Protein AF-0000000078517501 (afdb_homodimer)

Secondary structure (DSSP, 8-state):
-EEEEE--TT---SSS-EEEE--TT--GGGGSS-TTS---HHHHHHHTT--EEEEEPTTSTTS---TTSS-EE---HHHHIIIII-HHHH--STTGGG---SSS--STTSHHHHHHHHT---EES-HHHHHHHHHHHHHHHHHHH-S-EEEEEEGGGGGHHHHHHHH-GGGEEEEEEES-S-STTB--SS---B--TTSS-SS----BSPPSSGGGS-EEEE--SSTTS--EEEE-SSSPPPB-GGGTTS-EEEEE-SSSTTTTTHHHHHHHHHHTT--EEEEEGGGGT--S--TTGGGSTTHHHHHHHHHHHHHH-/-EEEEE--TT---SSS-EEEE--TT--GGGGSS-TTS---HHHHHHHTT--EEEEEPTTSTTS---TTSS-EE---HHHHIIIII-HHHH--STTGGG---SSS--STTSHHHHHHHHT---EES-HHHHHHHHHHHHHHHHHHH-S-EEEEEEGGGGGHHHHHHHH-GGGEEEEEEES-S-STTB--SS---B--TTSS-SS----BSPPSSGGGS-EEEE--SSTTS--EEEE-SSSPPPB-GGGTTS-EEEEE-SSSTTTTTHHHHHHHHHHTT--EEEEEGGGGT--S--TTGGGSTTHHHHHHHHHHHHHH-

Structure (mmCIF, N/CA/C/O backbone):
data_AF-0000000078517501-model_v1
#
loop_
_entity.id
_entity.type
_entity.pdbx_description
1 polymer 'AB hydrolase-1 domain-containing protein'
#
loop_
_atom_site.group_PDB
_atom_site.id
_atom_site.type_symbol
_atom_site.label_atom_id
_atom_site.label_alt_id
_atom_site.label_comp_id
_atom_site.label_asym_id
_atom_site.label_entity_id
_atom_site.label_seq_id
_atom_site.pdbx_PDB_ins_code
_atom_site.Cartn_x
_atom_site.Cartn_y
_atom_site.Cartn_z
_atom_site.occupancy
_atom_site.B_iso_or_equiv
_atom_site.auth_seq_id
_atom_site.auth_comp_id
_atom_site.auth_asym_id
_atom_site.auth_atom_id
_atom_site.pdbx_PDB_model_num
ATOM 1 N N . MET A 1 1 ? -10.117 -5.785 -1.315 1 97.62 1 MET A N 1
ATOM 2 C CA . MET A 1 1 ? -8.773 -5.906 -1.875 1 97.62 1 MET A CA 1
ATOM 3 C C . MET A 1 1 ? -8.414 -4.668 -2.689 1 97.62 1 MET A C 1
ATOM 5 O O . MET A 1 1 ? -9.211 -4.191 -3.494 1 97.62 1 MET A O 1
ATOM 9 N N . TYR A 1 2 ? -7.273 -4.074 -2.414 1 97.88 2 TYR A N 1
ATOM 10 C CA . TYR A 1 2 ? -6.793 -2.93 -3.182 1 97.88 2 TYR A CA 1
ATOM 11 C C . TYR A 1 2 ? -6.301 -3.365 -4.555 1 97.88 2 TYR A C 1
ATOM 13 O O . TYR A 1 2 ? -5.59 -4.367 -4.68 1 97.88 2 TYR A O 1
ATOM 21 N N . VAL A 1 3 ? -6.68 -2.648 -5.598 1 97.88 3 VAL A N 1
ATOM 22 C CA . VAL A 1 3 ? -6.266 -2.896 -6.977 1 97.88 3 VAL A CA 1
ATOM 23 C C . VAL A 1 3 ? -5.891 -1.579 -7.648 1 97.88 3 VAL A C 1
ATOM 25 O O . VAL A 1 3 ? -6.648 -0.607 -7.59 1 97.88 3 VAL A O 1
ATOM 28 N N . GLU A 1 4 ? -4.766 -1.551 -8.195 1 96.44 4 GLU A N 1
ATOM 29 C CA . GLU A 1 4 ? -4.363 -0.436 -9.047 1 96.44 4 GLU A CA 1
ATOM 30 C C . GLU A 1 4 ? -4.504 -0.791 -10.523 1 96.44 4 GLU A C 1
ATOM 32 O O . GLU A 1 4 ? -3.973 -1.806 -10.977 1 96.44 4 GLU A O 1
ATOM 37 N N . LYS A 1 5 ? -5.277 -0.008 -11.203 1 97 5 LYS A N 1
ATOM 38 C CA . LYS A 1 5 ? -5.383 -0.172 -12.648 1 97 5 LYS A CA 1
ATOM 39 C C . LYS A 1 5 ? -4.488 0.827 -13.375 1 97 5 LYS A C 1
ATOM 41 O O . LYS A 1 5 ? -4.578 2.033 -13.148 1 97 5 LYS A O 1
ATOM 46 N N . LEU A 1 6 ? -3.617 0.339 -14.188 1 95.94 6 LEU A N 1
ATOM 47 C CA . LEU A 1 6 ? -2.773 1.152 -15.055 1 95.94 6 LEU A CA 1
ATOM 48 C C . LEU A 1 6 ? -3.146 0.951 -16.516 1 95.94 6 LEU A C 1
ATOM 50 O O . LEU A 1 6 ? -3.322 -0.183 -16.969 1 95.94 6 LEU A O 1
ATOM 54 N N . THR A 1 7 ? -3.307 2.006 -17.188 1 96.19 7 THR A N 1
ATOM 55 C CA . THR A 1 7 ? -3.602 1.972 -18.609 1 96.19 7 THR A CA 1
ATOM 56 C C . THR A 1 7 ? -2.514 2.688 -19.406 1 96.19 7 THR A C 1
ATOM 58 O O . THR A 1 7 ? -2.002 3.723 -18.984 1 96.19 7 THR A O 1
ATOM 61 N N . PRO A 1 8 ? -2.172 2.113 -20.562 1 95.19 8 PRO A N 1
ATOM 62 C CA . PRO A 1 8 ? -1.177 2.795 -21.391 1 95.19 8 PRO A CA 1
ATOM 63 C C . PRO A 1 8 ? -1.605 4.207 -21.781 1 95.19 8 PRO A C 1
ATOM 65 O O . PRO A 1 8 ? -2.779 4.438 -22.078 1 95.19 8 PRO A O 1
ATOM 68 N N . VAL A 1 9 ? -0.704 5.102 -21.797 1 87.88 9 VAL A N 1
ATOM 69 C CA . VAL A 1 9 ? -0.979 6.496 -22.125 1 87.88 9 VAL A CA 1
ATOM 70 C C . VAL A 1 9 ? -1.554 6.594 -23.547 1 87.88 9 VAL A C 1
ATOM 72 O O . VAL A 1 9 ? -2.43 7.422 -23.812 1 87.88 9 VAL A O 1
ATOM 75 N N . ALA A 1 10 ? -1.084 5.688 -24.438 1 91.56 10 ALA A N 1
ATOM 76 C CA . ALA A 1 10 ? -1.512 5.73 -25.828 1 91.56 10 ALA A CA 1
ATOM 77 C C . ALA A 1 10 ? -2.756 4.875 -26.047 1 91.56 10 ALA A C 1
ATOM 79 O O . ALA A 1 10 ? -3.221 4.723 -27.188 1 91.56 10 ALA A O 1
ATOM 80 N N . GLY A 1 11 ? -3.24 4.32 -24.969 1 95.12 11 GLY A N 1
ATOM 81 C CA . GLY A 1 11 ? -4.43 3.49 -25.078 1 95.12 11 GLY A CA 1
ATOM 82 C C . GLY A 1 11 ? -4.121 2.004 -25.031 1 95.12 11 GLY A C 1
ATOM 83 O O . GLY A 1 11 ? -2.996 1.588 -25.312 1 95.12 11 GLY A O 1
ATOM 84 N N . VAL A 1 12 ? -5.074 1.206 -24.75 1 98.06 12 VAL A N 1
ATOM 85 C CA . VAL A 1 12 ? -4.957 -0.247 -24.672 1 98.06 12 VAL A CA 1
ATOM 86 C C . VAL A 1 12 ? -5.055 -0.853 -26.062 1 98.06 12 VAL A C 1
ATOM 88 O O . VAL A 1 12 ? -5.992 -0.563 -26.812 1 98.06 12 VAL A O 1
ATOM 91 N N . THR A 1 13 ? -4.109 -1.722 -26.438 1 98.25 13 THR A N 1
ATOM 92 C CA . THR A 1 13 ? -4.133 -2.332 -27.766 1 98.25 13 THR A CA 1
ATOM 93 C C . THR A 1 13 ? -4.238 -3.85 -27.656 1 98.25 13 THR A C 1
ATOM 95 O O . THR A 1 13 ? -4.527 -4.527 -28.656 1 98.25 13 THR A O 1
ATOM 98 N N . LYS A 1 14 ? -4.004 -4.418 -26.484 1 98.31 14 LYS A N 1
ATOM 99 C CA . LYS A 1 14 ? -4.105 -5.863 -26.281 1 98.31 14 LYS A CA 1
ATOM 100 C C . LYS A 1 14 ? -5.504 -6.254 -25.812 1 98.31 14 LYS A C 1
ATOM 102 O O . LYS A 1 14 ? -6.117 -5.539 -25.016 1 98.31 14 LYS A O 1
ATOM 107 N N . PRO A 1 15 ? -5.988 -7.344 -26.281 1 97.69 15 PRO A N 1
ATOM 108 C CA . PRO A 1 15 ? -7.387 -7.695 -26.031 1 97.69 15 PRO A CA 1
ATOM 109 C C . PRO A 1 15 ? -7.637 -8.102 -24.578 1 97.69 15 PRO A C 1
ATOM 111 O O . PRO A 1 15 ? -8.75 -7.949 -24.062 1 97.69 15 PRO A O 1
ATOM 114 N N . TYR A 1 16 ? -6.68 -8.68 -23.891 1 98.69 16 TYR A N 1
ATOM 115 C CA . TYR A 1 16 ? -6.867 -9.18 -22.531 1 98.69 16 TYR A CA 1
ATOM 116 C C . TYR A 1 16 ? -5.949 -8.453 -21.547 1 98.69 16 TYR A C 1
ATOM 118 O O . TYR A 1 16 ? -4.727 -8.453 -21.719 1 98.69 16 TYR A O 1
ATOM 126 N N . PRO A 1 17 ? -6.496 -7.859 -20.5 1 98.81 17 PRO A N 1
ATOM 127 C CA . PRO A 1 17 ? -5.648 -7.238 -19.484 1 98.81 17 PRO A CA 1
ATOM 128 C C . PRO A 1 17 ? -4.918 -8.258 -18.625 1 98.81 17 PRO A C 1
ATOM 130 O O . PRO A 1 17 ? -5.281 -9.438 -18.609 1 98.81 17 PRO A O 1
ATOM 133 N N . ILE A 1 18 ? -3.916 -7.816 -18 1 98.94 18 ILE A N 1
ATOM 134 C CA . ILE A 1 18 ? -3.137 -8.664 -17.094 1 98.94 18 ILE A CA 1
ATOM 135 C C . ILE A 1 18 ? -3.453 -8.312 -15.648 1 98.94 18 ILE A C 1
ATOM 137 O O . ILE A 1 18 ? -3.465 -7.137 -15.281 1 98.94 18 ILE A O 1
ATOM 141 N N . VAL A 1 19 ? -3.795 -9.258 -14.852 1 98.94 19 VAL A N 1
ATOM 142 C CA . VAL A 1 19 ? -3.877 -9.109 -13.406 1 98.94 19 VAL A CA 1
ATOM 143 C C . VAL A 1 19 ? -2.621 -9.695 -12.758 1 98.94 19 VAL A C 1
ATOM 145 O O . VAL A 1 19 ? -2.359 -10.891 -12.859 1 98.94 19 VAL A O 1
ATOM 148 N N . PHE A 1 20 ? -1.857 -8.852 -12.102 1 98.94 20 PHE A N 1
ATOM 149 C CA . PHE A 1 20 ? -0.622 -9.25 -11.445 1 98.94 20 PHE A CA 1
ATOM 150 C C . PHE A 1 20 ? -0.892 -9.68 -10.008 1 98.94 20 PHE A C 1
ATOM 152 O O . PHE A 1 20 ? -1.456 -8.906 -9.219 1 98.94 20 PHE A O 1
ATOM 159 N N . ILE A 1 21 ? -0.458 -10.867 -9.656 1 98.94 21 ILE A N 1
ATOM 160 C CA . ILE A 1 21 ? -0.656 -11.414 -8.312 1 98.94 21 ILE A CA 1
ATOM 161 C C . ILE A 1 21 ? 0.696 -11.75 -7.688 1 98.94 21 ILE A C 1
ATOM 163 O O . ILE A 1 21 ? 1.396 -12.648 -8.148 1 98.94 21 ILE A O 1
ATOM 167 N N . HIS A 1 22 ? 1.053 -11.031 -6.652 1 98.81 22 HIS A N 1
ATOM 168 C CA . HIS A 1 22 ? 2.367 -11.117 -6.027 1 98.81 22 HIS A CA 1
ATOM 169 C C . HIS A 1 22 ? 2.443 -12.289 -5.059 1 98.81 22 HIS A C 1
ATOM 171 O O . HIS A 1 22 ? 1.419 -12.891 -4.723 1 98.81 22 HIS A O 1
ATOM 177 N N . GLY A 1 23 ? 3.643 -12.609 -4.609 1 98.56 23 GLY A N 1
ATOM 178 C CA . GLY A 1 23 ? 3.902 -13.695 -3.682 1 98.56 23 GLY A CA 1
ATOM 179 C C . GLY A 1 23 ? 3.838 -13.273 -2.227 1 98.56 23 GLY A C 1
ATOM 180 O O . GLY A 1 23 ? 3.359 -12.18 -1.916 1 98.56 23 GLY A O 1
ATOM 181 N N . GLN A 1 24 ? 4.324 -14.164 -1.371 1 98.31 24 GLN A N 1
ATOM 182 C CA . GLN A 1 24 ? 4.23 -13.977 0.073 1 98.31 24 GLN A CA 1
ATOM 183 C C . GLN A 1 24 ? 5.168 -12.867 0.545 1 98.31 24 GLN A C 1
ATOM 185 O O . GLN A 1 24 ? 6.301 -12.766 0.072 1 98.31 24 GLN A O 1
ATOM 190 N N . ALA A 1 25 ? 4.711 -12.055 1.463 1 98.25 25 ALA A N 1
ATOM 191 C CA . ALA A 1 25 ? 5.434 -10.961 2.098 1 98.25 25 ALA A CA 1
ATOM 192 C C . ALA A 1 25 ? 5.68 -9.82 1.111 1 98.25 25 ALA A C 1
ATOM 194 O O . ALA A 1 25 ? 6.562 -8.984 1.327 1 98.25 25 ALA A O 1
ATOM 195 N N . GLN A 1 26 ? 5.035 -9.875 0.004 1 98.19 26 GLN A N 1
ATOM 196 C CA . GLN A 1 26 ? 5.18 -8.875 -1.046 1 98.19 26 GLN A CA 1
ATOM 197 C C . GLN A 1 26 ? 3.885 -8.094 -1.244 1 98.19 26 GLN A C 1
ATOM 199 O O . GLN A 1 26 ? 2.879 -8.375 -0.591 1 98.19 26 GLN A O 1
ATOM 204 N N . THR A 1 27 ? 3.912 -7.07 -2.078 1 98.38 27 THR A N 1
ATOM 205 C CA . THR A 1 27 ? 2.766 -6.301 -2.551 1 98.38 27 THR A CA 1
ATOM 206 C C . THR A 1 27 ? 2.824 -6.121 -4.062 1 98.38 27 THR A C 1
ATOM 208 O O . THR A 1 27 ? 3.74 -6.621 -4.719 1 98.38 27 THR A O 1
ATOM 211 N N . GLY A 1 28 ? 1.848 -5.41 -4.527 1 98.06 28 GLY A N 1
ATOM 212 C CA . GLY A 1 28 ? 1.843 -5.102 -5.945 1 98.06 28 GLY A CA 1
ATOM 213 C C . GLY A 1 28 ? 3.064 -4.32 -6.391 1 98.06 28 GLY A C 1
ATOM 214 O O . GLY A 1 28 ? 3.4 -4.305 -7.578 1 98.06 28 GLY A O 1
ATOM 215 N N . THR A 1 29 ? 3.811 -3.719 -5.453 1 96.38 29 THR A N 1
ATOM 216 C CA . THR A 1 29 ? 4.945 -2.871 -5.789 1 96.38 29 THR A CA 1
ATOM 217 C C . THR A 1 29 ? 6.062 -3.691 -6.426 1 96.38 29 THR A C 1
ATOM 219 O O . THR A 1 29 ? 6.934 -3.143 -7.105 1 96.38 29 THR A O 1
ATOM 222 N N . ASN A 1 30 ? 6.008 -4.996 -6.238 1 95.31 30 ASN A N 1
ATOM 223 C CA . ASN A 1 30 ? 7.078 -5.852 -6.742 1 95.31 30 ASN A CA 1
ATOM 224 C C . ASN A 1 30 ? 7.066 -5.922 -8.266 1 95.31 30 ASN A C 1
ATOM 226 O O . ASN A 1 30 ? 8.07 -6.293 -8.883 1 95.31 30 ASN A O 1
ATOM 230 N N . TRP A 1 31 ? 5.93 -5.516 -8.867 1 98.06 31 TRP A N 1
ATOM 231 C CA . TRP A 1 31 ? 5.82 -5.555 -10.32 1 98.06 31 TRP A CA 1
ATOM 232 C C . TRP A 1 31 ? 6.207 -4.215 -10.93 1 98.06 31 TRP A C 1
ATOM 234 O O . TRP A 1 31 ? 6.297 -4.09 -12.156 1 98.06 31 TRP A O 1
ATOM 244 N N . LEU A 1 32 ? 6.379 -3.201 -10.125 1 96.06 32 LEU A N 1
ATOM 245 C CA . LEU A 1 32 ? 6.676 -1.85 -10.586 1 96.06 32 LEU A CA 1
ATOM 246 C C . LEU A 1 32 ? 8.164 -1.684 -10.867 1 96.06 32 LEU A C 1
ATOM 248 O O . LEU A 1 32 ? 8.75 -2.469 -11.609 1 96.06 32 LEU A O 1
ATOM 252 N N . ASN A 1 33 ? 8.953 -0.896 -10.125 1 95.25 33 ASN A N 1
ATOM 253 C CA . ASN A 1 33 ? 10.383 -0.736 -10.375 1 95.25 33 ASN A CA 1
ATOM 254 C C . ASN A 1 33 ? 11.195 -1.837 -9.703 1 95.25 33 ASN A C 1
ATOM 256 O O . ASN A 1 33 ? 10.836 -2.309 -8.625 1 95.25 33 ASN A O 1
ATOM 260 N N . LYS A 1 34 ? 12.258 -2.232 -10.336 1 97.5 34 LYS A N 1
ATOM 261 C CA . LYS A 1 34 ? 13.203 -3.166 -9.734 1 97.5 34 LYS A CA 1
ATOM 262 C C . LYS A 1 34 ? 14.016 -2.496 -8.625 1 97.5 34 LYS A C 1
ATOM 264 O O . LYS A 1 34 ? 14.125 -1.269 -8.586 1 97.5 34 LYS A O 1
ATOM 269 N N . PRO A 1 35 ? 14.523 -3.305 -7.754 1 96.56 35 PRO A N 1
ATOM 270 C CA . PRO A 1 35 ? 15.312 -2.727 -6.66 1 96.56 35 PRO A CA 1
ATOM 271 C C . PRO A 1 35 ? 16.516 -1.934 -7.156 1 96.56 35 PRO A C 1
ATOM 273 O O . PRO A 1 35 ? 16.984 -1.013 -6.473 1 96.56 35 PRO A O 1
ATOM 276 N N . ASP A 1 36 ? 17.016 -2.213 -8.344 1 95.62 36 ASP A N 1
ATOM 277 C CA . ASP A 1 36 ? 18.188 -1.518 -8.883 1 95.62 36 ASP A CA 1
ATOM 278 C C . ASP A 1 36 ? 17.781 -0.229 -9.594 1 95.62 36 ASP A C 1
ATOM 280 O O . ASP A 1 36 ? 18.609 0.439 -10.203 1 95.62 36 ASP A O 1
ATOM 284 N N . GLY A 1 37 ? 16.516 0.102 -9.586 1 94.06 37 GLY A N 1
ATOM 285 C CA . GLY A 1 37 ? 16 1.308 -10.219 1 94.06 37 GLY A CA 1
ATOM 286 C C . GLY A 1 37 ? 15.516 1.076 -11.641 1 94.06 37 GLY A C 1
ATOM 287 O O . GLY A 1 37 ? 14.945 1.976 -12.258 1 94.06 37 GLY A O 1
ATOM 288 N N . GLY A 1 38 ? 15.664 -0.105 -12.117 1 95.38 38 GLY A N 1
ATOM 289 C CA . GLY A 1 38 ? 15.266 -0.433 -13.477 1 95.38 38 GLY A CA 1
ATOM 290 C C . GLY A 1 38 ? 13.766 -0.634 -13.625 1 95.38 38 GLY A C 1
ATOM 291 O O . GLY A 1 38 ? 13.039 -0.673 -12.633 1 95.38 38 GLY A O 1
ATOM 292 N N . GLU A 1 39 ? 13.352 -0.795 -14.812 1 95.75 39 GLU A N 1
ATOM 293 C CA . GLU A 1 39 ? 11.961 -0.983 -15.211 1 95.75 39 GLU A CA 1
ATOM 294 C C . GLU A 1 39 ? 11.414 -2.316 -14.703 1 95.75 39 GLU A C 1
ATOM 296 O O . GLU A 1 39 ? 12.102 -3.336 -14.766 1 95.75 39 GLU A O 1
ATOM 301 N N . GLY A 1 40 ? 10.188 -2.275 -14.172 1 97.88 40 GLY A N 1
ATOM 302 C CA . GLY A 1 40 ? 9.523 -3.5 -13.758 1 97.88 40 GLY A CA 1
ATOM 303 C C . GLY A 1 40 ? 8.578 -4.059 -14.805 1 97.88 40 GLY A C 1
ATOM 304 O O . GLY A 1 40 ? 8.438 -3.484 -15.883 1 97.88 40 GLY A O 1
ATOM 305 N N . TRP A 1 41 ? 7.977 -5.176 -14.531 1 98.81 41 TRP A N 1
ATOM 306 C CA . TRP A 1 41 ? 7.145 -5.891 -15.492 1 98.81 41 TRP A CA 1
ATOM 307 C C . TRP A 1 41 ? 5.855 -5.121 -15.773 1 98.81 41 TRP A C 1
ATOM 309 O O . TRP A 1 41 ? 5.32 -5.184 -16.875 1 98.81 41 TRP A O 1
ATOM 319 N N . ALA A 1 42 ? 5.309 -4.352 -14.773 1 98.31 42 ALA A N 1
ATOM 320 C CA . ALA A 1 42 ? 4.125 -3.539 -15.031 1 98.31 42 ALA A CA 1
ATOM 321 C C . ALA A 1 42 ? 4.387 -2.533 -16.156 1 98.31 42 ALA A C 1
ATOM 323 O O . ALA A 1 42 ? 3.6 -2.428 -17.094 1 98.31 42 ALA A O 1
ATOM 324 N N . SER A 1 43 ? 5.504 -1.795 -16.031 1 97.06 43 SER A N 1
ATOM 325 C CA . SER A 1 43 ? 5.867 -0.818 -17.047 1 97.06 43 SER A CA 1
ATOM 326 C C . SER A 1 43 ? 6.105 -1.489 -18.406 1 97.06 43 SER A C 1
ATOM 328 O O . SER A 1 43 ? 5.707 -0.961 -19.438 1 97.06 43 SER A O 1
ATOM 330 N N . TYR A 1 44 ? 6.812 -2.637 -18.375 1 98.5 44 TYR A N 1
ATOM 331 C CA . TYR A 1 44 ? 7.086 -3.367 -19.609 1 98.5 44 TYR A CA 1
ATOM 332 C C . TYR A 1 44 ? 5.793 -3.717 -20.344 1 98.5 44 TYR A C 1
ATOM 334 O O . TYR A 1 44 ? 5.609 -3.361 -21.5 1 98.5 44 TYR A O 1
ATOM 342 N N . PHE A 1 45 ? 4.867 -4.332 -19.672 1 98.81 45 PHE A N 1
ATOM 343 C CA . PHE A 1 45 ? 3.646 -4.797 -20.312 1 98.81 45 PHE A CA 1
ATOM 344 C C . PHE A 1 45 ? 2.746 -3.625 -20.688 1 98.81 45 PHE A C 1
ATOM 346 O O . PHE A 1 45 ? 2.045 -3.668 -21.703 1 98.81 45 PHE A O 1
ATOM 353 N N . LEU A 1 46 ? 2.756 -2.576 -19.844 1 97.88 46 LEU A N 1
ATOM 354 C CA . LEU A 1 46 ? 2.051 -1.353 -20.203 1 97.88 46 LEU A CA 1
ATOM 355 C C . LEU A 1 46 ? 2.557 -0.812 -21.547 1 97.88 46 LEU A C 1
ATOM 357 O O . LEU A 1 46 ? 1.761 -0.42 -22.391 1 97.88 46 LEU A O 1
ATOM 361 N N . SER A 1 47 ? 3.844 -0.82 -21.688 1 97.56 47 SER A N 1
ATOM 362 C CA . SER A 1 47 ? 4.445 -0.291 -22.906 1 97.56 47 SER A CA 1
ATOM 363 C C . SER A 1 47 ? 4.109 -1.158 -24.109 1 97.56 47 SER A C 1
ATOM 365 O O . SER A 1 47 ? 4.176 -0.698 -25.25 1 97.56 47 SER A O 1
ATOM 367 N N . GLN A 1 48 ? 3.762 -2.42 -23.828 1 98.25 48 GLN A N 1
ATOM 368 C CA . GLN A 1 48 ? 3.391 -3.336 -24.906 1 98.25 48 GLN A CA 1
ATOM 369 C C . GLN A 1 48 ? 1.904 -3.232 -25.234 1 98.25 48 GLN A C 1
ATOM 371 O O . GLN A 1 48 ? 1.408 -3.922 -26.125 1 98.25 48 GLN A O 1
ATOM 376 N N . GLY A 1 49 ? 1.121 -2.434 -24.484 1 98.5 49 GLY A N 1
ATOM 377 C CA . GLY A 1 49 ? -0.262 -2.158 -24.844 1 98.5 49 GLY A CA 1
ATOM 378 C C . GLY A 1 49 ? -1.262 -2.865 -23.953 1 98.5 49 GLY A C 1
ATOM 379 O O . GLY A 1 49 ? -2.465 -2.852 -24.219 1 98.5 49 GLY A O 1
ATOM 380 N N . TYR A 1 50 ? -0.815 -3.475 -22.875 1 98.81 50 TYR A N 1
ATOM 381 C CA . TYR A 1 50 ? -1.716 -4.16 -21.953 1 98.81 50 TYR A CA 1
ATOM 382 C C . TYR A 1 50 ? -2.264 -3.199 -20.906 1 98.81 50 TYR A C 1
ATOM 384 O O . TYR A 1 50 ? -1.535 -2.342 -20.391 1 98.81 50 TYR A O 1
ATOM 392 N N . ALA A 1 51 ? -3.529 -3.287 -20.547 1 98.75 51 ALA A N 1
ATOM 393 C CA . ALA A 1 51 ? -3.973 -2.789 -19.25 1 98.75 51 ALA A CA 1
ATOM 394 C C . ALA A 1 51 ? -3.492 -3.699 -18.125 1 98.75 51 ALA A C 1
ATOM 396 O O . ALA A 1 51 ? -3.48 -4.922 -18.266 1 98.75 51 ALA A O 1
ATOM 397 N N . CYS A 1 52 ? -3.049 -3.152 -17.094 1 98.81 52 CYS A N 1
ATOM 398 C CA . CYS A 1 52 ? -2.52 -3.922 -15.984 1 98.81 52 CYS A CA 1
ATOM 399 C C . CYS A 1 52 ? -3.322 -3.662 -14.711 1 98.81 52 CYS A C 1
ATOM 401 O O . CYS A 1 52 ? -3.59 -2.51 -14.367 1 98.81 52 CYS A O 1
ATOM 403 N N . TYR A 1 53 ? -3.797 -4.68 -14.094 1 98.88 53 TYR A N 1
ATOM 404 C CA . TYR A 1 53 ? -4.363 -4.641 -12.75 1 98.88 53 TYR A CA 1
ATOM 405 C C . TYR A 1 53 ? -3.385 -5.207 -11.727 1 98.88 53 TYR A C 1
ATOM 407 O O . TYR A 1 53 ? -3.029 -6.387 -11.789 1 98.88 53 TYR A O 1
ATOM 415 N N . ILE A 1 54 ? -2.9 -4.391 -10.844 1 98.62 54 ILE A N 1
ATOM 416 C CA . ILE A 1 54 ? -1.912 -4.766 -9.836 1 98.62 54 ILE A CA 1
ATOM 417 C C . ILE A 1 54 ? -2.578 -4.844 -8.461 1 98.62 54 ILE A C 1
ATOM 419 O O . ILE A 1 54 ? -3.066 -3.838 -7.941 1 98.62 54 ILE A O 1
ATOM 423 N N . ILE A 1 55 ? -2.57 -5.973 -7.828 1 98.75 55 ILE A N 1
ATOM 424 C CA . ILE A 1 55 ? -3.34 -6.113 -6.598 1 98.75 55 ILE A CA 1
ATOM 425 C C . ILE A 1 55 ? -2.396 -6.137 -5.398 1 98.75 55 ILE A C 1
ATOM 427 O O . ILE A 1 55 ? -1.227 -6.5 -5.527 1 98.75 55 ILE A O 1
ATOM 431 N N . ASP A 1 56 ? -2.76 -5.707 -4.289 1 98.81 56 ASP A N 1
ATOM 432 C CA . ASP A 1 56 ? -2.336 -6.195 -2.979 1 98.81 56 ASP A CA 1
ATOM 433 C C . ASP A 1 56 ? -3.287 -7.27 -2.455 1 98.81 56 ASP A C 1
ATOM 435 O O . ASP A 1 56 ? -4.477 -7.012 -2.262 1 98.81 56 ASP A O 1
ATOM 439 N N . GLN A 1 57 ? -2.754 -8.445 -2.262 1 98.75 57 GLN A N 1
ATOM 440 C CA . GLN A 1 57 ? -3.625 -9.5 -1.756 1 98.75 57 GLN A CA 1
ATOM 441 C C . GLN A 1 57 ? -4.344 -9.062 -0.486 1 98.75 57 GLN A C 1
ATOM 443 O O . GLN A 1 57 ? -3.947 -8.086 0.152 1 98.75 57 GLN A O 1
ATOM 448 N N . THR A 1 58 ? -5.465 -9.742 -0.186 1 98.31 58 THR A N 1
ATOM 449 C CA . THR A 1 58 ? -6.172 -9.445 1.056 1 98.31 58 THR A CA 1
ATOM 450 C C . THR A 1 58 ? -5.223 -9.508 2.246 1 98.31 58 THR A C 1
ATOM 452 O O . THR A 1 58 ? -4.328 -10.352 2.295 1 98.31 58 THR A O 1
ATOM 455 N N . PHE A 1 59 ? -5.371 -8.484 3.148 1 97.5 59 PHE A N 1
ATOM 456 C CA . PHE A 1 59 ? -4.625 -8.367 4.395 1 97.5 59 PHE A CA 1
ATOM 457 C C . PHE A 1 59 ? -3.16 -8.047 4.121 1 97.5 59 PHE A C 1
ATOM 459 O O . PHE A 1 59 ? -2.281 -8.414 4.902 1 97.5 59 PHE A O 1
ATOM 466 N N . ARG A 1 60 ? -2.893 -7.445 2.998 1 97.69 60 ARG A N 1
ATOM 467 C CA . ARG A 1 60 ? -1.53 -7.164 2.557 1 97.69 60 ARG A CA 1
ATOM 468 C C . ARG A 1 60 ? -1.402 -5.73 2.053 1 97.69 60 ARG A C 1
ATOM 470 O O . ARG A 1 60 ? -2.182 -5.297 1.203 1 97.69 60 ARG A O 1
ATOM 477 N N . GLY A 1 61 ? -0.377 -5.008 2.574 1 97.62 61 GLY A N 1
ATOM 478 C CA . GLY A 1 61 ? -0.161 -3.66 2.074 1 97.62 61 GLY A CA 1
ATOM 479 C C . GLY A 1 61 ? -1.38 -2.768 2.219 1 97.62 61 GLY A C 1
ATOM 480 O O . GLY A 1 61 ? -1.903 -2.598 3.322 1 97.62 61 GLY A O 1
ATOM 481 N N . ARG A 1 62 ? -1.948 -2.324 1.081 1 98.12 62 ARG A N 1
ATOM 482 C CA . ARG A 1 62 ? -3.047 -1.363 1.057 1 98.12 62 ARG A CA 1
ATOM 483 C C . ARG A 1 62 ? -4.395 -2.07 1.135 1 98.12 62 ARG A C 1
ATOM 485 O O . ARG A 1 62 ? -5.445 -1.431 1.04 1 98.12 62 ARG A O 1
ATOM 492 N N . SER A 1 63 ? -4.387 -3.396 1.271 1 98.06 63 SER A N 1
ATOM 493 C CA . SER A 1 63 ? -5.586 -4.145 1.633 1 98.06 63 SER A CA 1
ATOM 494 C C . SER A 1 63 ? -5.699 -4.309 3.145 1 98.06 63 SER A C 1
ATOM 496 O O . SER A 1 63 ? -4.844 -4.938 3.773 1 98.06 63 SER A O 1
ATOM 498 N N . ALA A 1 64 ? -6.781 -3.891 3.686 1 96.38 64 ALA A N 1
ATOM 499 C CA . ALA A 1 64 ? -6.938 -3.746 5.129 1 96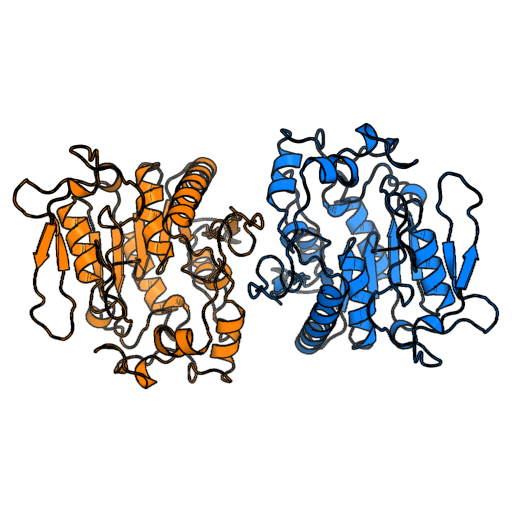.38 64 ALA A CA 1
ATOM 500 C C . ALA A 1 64 ? -6.871 -5.102 5.828 1 96.38 64 ALA A C 1
ATOM 502 O O . ALA A 1 64 ? -7.316 -6.113 5.281 1 96.38 64 ALA A O 1
ATOM 503 N N . TRP A 1 65 ? -6.289 -5.035 6.918 1 96.38 65 TRP A N 1
ATOM 504 C CA . TRP A 1 65 ? -6.305 -6.117 7.895 1 96.38 65 TRP A CA 1
ATOM 505 C C . TRP A 1 65 ? -6.957 -5.668 9.195 1 96.38 65 TRP A C 1
ATOM 507 O O . TRP A 1 65 ? -6.633 -4.602 9.727 1 96.38 65 TRP A O 1
ATOM 517 N N . PHE A 1 66 ? -7.977 -6.379 9.656 1 94.75 66 PHE A N 1
ATOM 518 C CA . PHE A 1 66 ? -8.562 -6.098 10.961 1 94.75 66 PHE A CA 1
ATOM 519 C C . PHE A 1 66 ? -7.758 -6.754 12.078 1 94.75 66 PHE A C 1
ATOM 521 O O . PHE A 1 66 ? -7.715 -7.984 12.18 1 94.75 66 PHE A O 1
ATOM 528 N N . PRO A 1 67 ? -7.133 -5.938 12.859 1 91.12 67 PRO A N 1
ATOM 529 C CA . PRO A 1 67 ? -6.312 -6.523 13.922 1 91.12 67 PRO A CA 1
ATOM 530 C C . PRO A 1 67 ? -7.074 -7.555 14.758 1 91.12 67 PRO A C 1
ATOM 532 O O . PRO A 1 67 ? -8.203 -7.297 15.18 1 91.12 67 PRO A O 1
ATOM 535 N N . GLY A 1 68 ? -6.426 -8.727 14.953 1 88.06 68 GLY A N 1
ATOM 536 C CA . GLY A 1 68 ? -7.062 -9.805 15.695 1 88.06 68 GLY A CA 1
ATOM 537 C C . GLY A 1 68 ? -7.605 -10.906 14.797 1 88.06 68 GLY A C 1
ATOM 538 O O . GLY A 1 68 ? -7.918 -12 15.273 1 88.06 68 GLY A O 1
ATOM 539 N N . ASN A 1 69 ? -7.727 -10.445 13.477 1 89.56 69 ASN A N 1
ATOM 540 C CA . ASN A 1 69 ? -8.203 -11.445 12.523 1 89.56 69 ASN A CA 1
ATOM 541 C C . ASN A 1 69 ? -7.051 -12.227 11.898 1 89.56 69 ASN A C 1
ATOM 543 O O . ASN A 1 69 ? -6.746 -12.055 10.719 1 89.56 69 ASN A O 1
ATOM 547 N N . GLY A 1 70 ? -6.473 -13.109 12.727 1 92.56 70 GLY A N 1
ATOM 548 C CA . GLY A 1 70 ? -5.387 -13.945 12.242 1 92.56 70 GLY A CA 1
ATOM 549 C C . GLY A 1 70 ? -4.016 -13.438 12.633 1 92.56 70 GLY A C 1
ATOM 550 O O . GLY A 1 70 ? -3.838 -12.242 12.875 1 92.56 70 GLY A O 1
ATOM 551 N N . THR A 1 71 ? -3.08 -14.281 12.625 1 95 71 THR A N 1
ATOM 552 C CA . THR A 1 71 ? -1.711 -13.961 13.016 1 95 71 THR A CA 1
ATOM 553 C C . THR A 1 71 ? -0.903 -13.477 11.82 1 95 71 THR A C 1
ATOM 555 O O . THR A 1 71 ? -0.963 -14.078 10.742 1 95 71 THR A O 1
ATOM 558 N N . MET A 1 72 ? -0.171 -12.344 12.008 1 96.5 72 MET A N 1
ATOM 559 C CA . MET A 1 72 ? 0.715 -11.812 10.977 1 96.5 72 MET A CA 1
ATOM 560 C C . MET A 1 72 ? 2.16 -12.227 11.234 1 96.5 72 MET A C 1
ATOM 562 O O . MET A 1 72 ? 2.596 -12.289 12.383 1 96.5 72 MET A O 1
ATOM 566 N N . SER A 1 73 ? 2.855 -12.469 10.133 1 97 73 SER A N 1
ATOM 567 C CA . SER A 1 73 ? 4.262 -12.852 10.195 1 97 73 SER A CA 1
ATOM 568 C C . SER A 1 73 ? 5.094 -12.047 9.203 1 97 73 SER A C 1
ATOM 570 O O . SER A 1 73 ? 4.547 -11.328 8.359 1 97 73 SER A O 1
ATOM 572 N N . THR A 1 74 ? 6.453 -12.102 9.336 1 97.38 74 THR A N 1
ATOM 573 C CA . THR A 1 74 ? 7.406 -11.484 8.414 1 97.38 74 THR A CA 1
ATOM 574 C C . THR A 1 74 ? 8.531 -12.453 8.07 1 97.38 74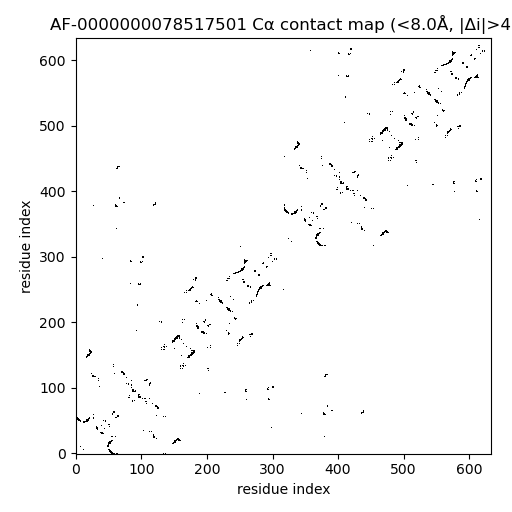 THR A C 1
ATOM 576 O O . THR A 1 74 ? 8.68 -13.492 8.719 1 97.38 74 THR A O 1
ATOM 579 N N . TYR A 1 75 ? 9.195 -12.195 7.043 1 97.81 75 TYR A N 1
ATOM 580 C CA . TYR A 1 75 ? 10.422 -12.906 6.727 1 97.81 75 TYR A CA 1
ATOM 581 C C . TYR A 1 75 ? 11.648 -12.141 7.219 1 97.81 75 TYR A C 1
ATOM 583 O O . TYR A 1 75 ? 11.688 -10.906 7.125 1 97.81 75 TYR A O 1
ATOM 591 N N . SER A 1 76 ? 12.617 -12.875 7.73 1 97.69 76 SER A N 1
ATOM 592 C CA . SER A 1 76 ? 13.883 -12.25 8.102 1 97.69 76 SER A CA 1
ATOM 593 C C . SER A 1 76 ? 14.742 -11.977 6.875 1 97.69 76 SER A C 1
ATOM 595 O O . SER A 1 76 ? 14.562 -12.609 5.828 1 97.69 76 SER A O 1
ATOM 597 N N . ALA A 1 77 ? 15.633 -11.031 6.988 1 97.62 77 ALA A N 1
ATOM 598 C CA . ALA A 1 77 ? 16.609 -10.766 5.93 1 97.62 77 ALA A CA 1
ATOM 599 C C . ALA A 1 77 ? 17.422 -12.016 5.605 1 97.62 77 ALA A C 1
ATOM 601 O O . ALA A 1 77 ? 17.703 -12.281 4.438 1 97.62 77 ALA A O 1
ATOM 602 N N . GLU A 1 78 ? 17.781 -12.805 6.613 1 97.88 78 GLU A N 1
ATOM 603 C CA . GLU A 1 78 ? 18.562 -14.016 6.441 1 97.88 78 GLU A CA 1
ATOM 604 C C . GLU A 1 78 ? 17.844 -15.031 5.57 1 97.88 78 GLU A C 1
ATOM 606 O O . GLU A 1 78 ? 18.438 -15.633 4.676 1 97.88 78 GLU A O 1
ATOM 611 N N . LEU A 1 79 ? 16.609 -15.172 5.832 1 97.88 79 LEU A N 1
ATOM 612 C CA . LEU A 1 79 ? 15.82 -16.125 5.055 1 97.88 79 LEU A CA 1
ATOM 613 C C . LEU A 1 79 ? 15.758 -15.703 3.588 1 97.88 79 LEU A C 1
ATOM 615 O O . LEU A 1 79 ? 15.922 -16.531 2.693 1 97.88 79 LEU A O 1
ATOM 619 N N . LEU A 1 80 ? 15.516 -14.438 3.34 1 98.06 80 LEU A N 1
ATOM 620 C CA . LEU A 1 80 ? 15.383 -13.945 1.973 1 98.06 80 LEU A CA 1
ATOM 621 C C . LEU A 1 80 ? 16.703 -14.047 1.228 1 98.06 80 LEU A C 1
ATOM 623 O O . LEU A 1 80 ? 16.734 -14.375 0.039 1 98.06 80 LEU A O 1
ATOM 627 N N . GLN A 1 81 ? 17.828 -13.844 1.911 1 97.69 81 GLN A N 1
ATOM 628 C CA . GLN A 1 81 ? 19.156 -14.039 1.321 1 97.69 81 GLN A CA 1
ATOM 629 C C . GLN A 1 81 ? 19.344 -15.492 0.885 1 97.69 81 GLN A C 1
ATOM 631 O O . GLN A 1 81 ? 19.781 -15.75 -0.242 1 97.69 81 GLN A O 1
ATOM 636 N N . GLN A 1 82 ? 18.969 -16.312 1.74 1 97.81 82 GLN A N 1
ATOM 637 C CA . GLN A 1 82 ? 19.203 -17.734 1.554 1 97.81 82 GLN A CA 1
ATOM 638 C C . GLN A 1 82 ? 18.375 -18.297 0.405 1 97.81 82 GLN A C 1
ATOM 640 O O . GLN A 1 82 ? 18.828 -19.156 -0.341 1 97.81 82 GLN A O 1
ATOM 645 N N . ARG A 1 83 ? 17.188 -17.719 0.207 1 97.88 83 ARG A N 1
ATOM 646 C CA . ARG A 1 83 ? 16.25 -18.406 -0.667 1 97.88 83 ARG A CA 1
ATOM 647 C C . ARG A 1 83 ? 16.031 -17.625 -1.958 1 97.88 83 ARG A C 1
ATOM 649 O O . ARG A 1 83 ? 15.688 -18.203 -2.99 1 97.88 83 ARG A O 1
ATOM 656 N N . PHE A 1 84 ? 16.234 -16.25 -1.876 1 98.31 84 PHE A N 1
ATOM 657 C CA . PHE A 1 84 ? 15.781 -15.453 -3 1 98.31 84 PHE A CA 1
ATOM 658 C C . PHE A 1 84 ? 16.938 -14.727 -3.666 1 98.31 84 PHE A C 1
ATOM 660 O O . PHE A 1 84 ? 17.062 -14.742 -4.891 1 98.31 84 PHE A O 1
ATOM 667 N N . THR A 1 85 ? 17.906 -14.102 -2.863 1 98.69 85 THR A N 1
ATOM 668 C CA . THR A 1 85 ? 18.766 -13.086 -3.48 1 98.69 85 THR A CA 1
ATOM 669 C C . THR A 1 85 ? 20.219 -13.547 -3.514 1 98.69 85 THR A C 1
ATOM 671 O O . THR A 1 85 ? 21.031 -12.992 -4.25 1 98.69 85 THR A O 1
ATOM 674 N N . ALA A 1 86 ? 20.609 -14.562 -2.721 1 98.62 86 ALA A N 1
ATOM 675 C CA . ALA A 1 86 ? 21.984 -15.078 -2.725 1 98.62 86 ALA A CA 1
ATOM 676 C C . ALA A 1 86 ? 22 -16.578 -2.43 1 98.62 86 ALA A C 1
ATOM 678 O O . ALA A 1 86 ? 22.766 -17.031 -1.58 1 98.62 86 ALA A O 1
ATOM 679 N N . PRO A 1 87 ? 21.141 -17.266 -3.111 1 98.56 87 PRO A N 1
ATOM 680 C CA . PRO A 1 87 ? 21.078 -18.688 -2.789 1 98.56 87 PRO A CA 1
ATOM 681 C C . PRO A 1 87 ? 22.375 -19.422 -3.068 1 98.56 87 PRO A C 1
ATOM 683 O O . PRO A 1 87 ? 22.688 -20.422 -2.412 1 98.56 87 PRO A O 1
ATOM 686 N N . ASN A 1 88 ? 23.203 -18.953 -4.02 1 98.31 88 ASN A N 1
ATOM 687 C CA . ASN A 1 88 ? 24.453 -19.578 -4.398 1 98.31 88 ASN A CA 1
ATOM 688 C C . ASN A 1 88 ? 25.453 -19.594 -3.238 1 98.31 88 ASN A C 1
ATOM 690 O O . ASN A 1 88 ? 26.344 -20.438 -3.18 1 98.31 88 ASN A O 1
ATOM 694 N N . LEU A 1 89 ? 25.281 -18.719 -2.35 1 98.06 89 LEU A N 1
ATOM 695 C CA . LEU A 1 89 ? 26.172 -18.609 -1.203 1 98.06 89 LEU A CA 1
ATOM 696 C C . LEU A 1 89 ? 25.844 -19.688 -0.162 1 98.06 89 LEU A C 1
ATOM 698 O O . LEU A 1 89 ? 26.703 -20.062 0.64 1 98.06 89 LEU A O 1
ATOM 702 N N . TYR A 1 90 ? 24.625 -20.188 -0.162 1 97.62 90 TYR A N 1
ATOM 703 C CA . TYR A 1 90 ? 24.172 -21.094 0.889 1 97.62 90 TYR A CA 1
ATOM 704 C C . TYR A 1 90 ? 24.016 -22.516 0.357 1 97.62 90 TYR A C 1
ATOM 706 O O . TYR A 1 90 ? 24.203 -23.484 1.098 1 97.62 90 TYR A O 1
ATOM 714 N N . ASN A 1 91 ? 23.594 -22.609 -0.914 1 97.69 91 ASN A N 1
ATOM 715 C CA . ASN A 1 91 ? 23.531 -23.891 -1.62 1 97.69 91 ASN A CA 1
ATOM 716 C C . ASN A 1 91 ? 22.641 -24.891 -0.886 1 97.69 91 ASN A C 1
ATOM 718 O O . ASN A 1 91 ? 23.062 -26.016 -0.618 1 97.69 91 ASN A O 1
ATOM 722 N N . LEU A 1 92 ? 21.438 -24.453 -0.556 1 97.62 92 LEU A N 1
ATOM 723 C CA . LEU A 1 92 ? 20.531 -25.266 0.247 1 97.62 92 LEU A CA 1
ATOM 724 C C . LEU A 1 92 ? 19.766 -26.25 -0.628 1 97.62 92 LEU A C 1
ATOM 726 O O . LEU A 1 92 ? 19.094 -27.156 -0.116 1 97.62 92 LEU A O 1
ATOM 730 N N . TRP A 1 93 ? 19.766 -26.156 -1.917 1 97.75 93 TRP A N 1
ATOM 731 C CA . TRP A 1 93 ? 19.234 -27.094 -2.891 1 97.75 93 TRP A CA 1
ATOM 732 C C . TRP A 1 93 ? 20.172 -27.266 -4.074 1 97.75 93 TRP A C 1
ATOM 734 O O . TRP A 1 93 ? 21.078 -26.438 -4.281 1 97.75 93 TRP A O 1
ATOM 744 N N . PRO A 1 94 ? 20.031 -28.234 -4.84 1 97.06 94 PRO A N 1
ATOM 745 C CA . PRO A 1 94 ? 21.078 -28.625 -5.801 1 97.06 94 PRO A CA 1
ATOM 746 C C . PRO A 1 94 ? 21.344 -27.547 -6.84 1 97.06 94 PRO A C 1
ATOM 748 O O . PRO A 1 94 ? 22.5 -27.375 -7.27 1 97.06 94 PRO A O 1
ATOM 751 N N . GLN A 1 95 ? 20.391 -26.766 -7.23 1 98.25 95 GLN A N 1
ATOM 752 C CA . GLN A 1 95 ? 20.531 -25.828 -8.336 1 98.25 95 GLN A CA 1
ATOM 753 C C . GLN A 1 95 ? 20.953 -24.453 -7.824 1 98.25 95 GLN A C 1
ATOM 755 O O . GLN A 1 95 ? 21.188 -23.531 -8.609 1 98.25 95 GLN A O 1
ATOM 760 N N . ALA A 1 96 ? 21.109 -24.281 -6.547 1 98.62 96 ALA A N 1
ATOM 761 C CA . ALA A 1 96 ? 21.297 -22.969 -5.934 1 98.62 96 ALA A CA 1
ATOM 762 C C . ALA A 1 96 ? 22.562 -22.297 -6.453 1 98.62 96 ALA A C 1
ATOM 764 O O . ALA A 1 96 ? 22.594 -21.078 -6.652 1 98.62 96 ALA A O 1
ATOM 765 N N . SER A 1 97 ? 23.609 -23.062 -6.738 1 98.31 97 SER A N 1
ATOM 766 C CA . SER A 1 97 ? 24.922 -22.547 -7.133 1 98.31 97 SER A CA 1
ATOM 767 C C . SER A 1 97 ? 24.859 -21.906 -8.516 1 98.31 97 SER A C 1
ATOM 769 O O . SER A 1 97 ? 25.781 -21.188 -8.922 1 98.31 97 SER A O 1
ATOM 771 N N . LEU A 1 98 ? 23.797 -22.078 -9.234 1 98.62 98 LEU A N 1
ATOM 772 C CA . LEU A 1 98 ? 23.672 -21.594 -10.602 1 98.62 98 LEU A CA 1
ATOM 773 C C . LEU A 1 98 ? 23.156 -20.156 -10.633 1 98.62 98 LEU A C 1
ATOM 775 O O . LEU A 1 98 ? 23.047 -19.562 -11.703 1 98.62 98 LEU A O 1
ATOM 779 N N . HIS A 1 99 ? 22.844 -19.578 -9.492 1 98.81 99 HIS A N 1
ATOM 780 C CA . HIS A 1 99 ? 22.25 -18.25 -9.422 1 98.81 99 HIS A CA 1
ATOM 781 C C . HIS A 1 99 ? 23.266 -17.172 -9.758 1 98.81 99 HIS A C 1
ATOM 783 O O . HIS A 1 99 ? 24.25 -17 -9.047 1 98.81 99 HIS A O 1
ATOM 789 N N . THR A 1 100 ? 23 -16.422 -10.836 1 98.5 100 THR A N 1
ATOM 790 C CA . THR A 1 100 ? 23.984 -15.43 -11.266 1 98.5 100 THR A CA 1
ATOM 791 C C . THR A 1 100 ? 23.297 -14.133 -11.664 1 98.5 100 THR A C 1
ATOM 793 O O . THR A 1 100 ? 23.953 -13.156 -12.023 1 98.5 100 THR A O 1
ATOM 796 N N . GLN A 1 101 ? 21.953 -14.062 -11.539 1 98.56 101 GLN A N 1
ATOM 797 C CA . GLN A 1 101 ? 21.25 -12.984 -12.227 1 98.56 101 GLN A CA 1
ATOM 798 C C . GLN A 1 101 ? 20.812 -11.906 -11.25 1 98.56 101 GLN A C 1
ATOM 800 O O . GLN A 1 101 ? 20.219 -10.906 -11.648 1 98.56 101 GLN A O 1
ATOM 805 N N . TRP A 1 102 ? 21 -12.07 -9.961 1 98.5 102 TRP A N 1
ATOM 806 C CA . TRP A 1 102 ? 20.688 -10.984 -9.031 1 98.5 102 TRP A CA 1
ATOM 807 C C . TRP A 1 102 ? 21.625 -9.797 -9.25 1 98.5 102 TRP A C 1
ATOM 809 O O . TRP A 1 102 ? 22.828 -9.977 -9.414 1 98.5 102 TRP A O 1
ATOM 819 N N . ASN A 1 103 ? 21.109 -8.562 -9.328 1 97.38 103 ASN A N 1
ATOM 820 C CA . ASN A 1 103 ? 21.938 -7.363 -9.438 1 97.38 103 ASN A CA 1
ATOM 821 C C . ASN A 1 103 ? 22.547 -6.973 -8.094 1 97.38 103 ASN A C 1
ATOM 823 O O . ASN A 1 103 ? 21.844 -6.426 -7.23 1 97.38 103 ASN A O 1
ATOM 827 N N . GLY A 1 104 ? 23.859 -7.188 -7.949 1 97.75 104 GLY A N 1
ATOM 828 C CA . GLY A 1 104 ? 24.531 -6.938 -6.684 1 97.75 104 GLY A CA 1
ATOM 829 C C . GLY A 1 104 ? 24.875 -8.211 -5.934 1 97.75 104 GLY A C 1
ATOM 830 O O . GLY A 1 104 ? 24.828 -9.305 -6.5 1 97.75 104 GLY A O 1
ATOM 831 N N . THR A 1 105 ? 25.172 -8.141 -4.617 1 97.94 105 THR A N 1
ATOM 832 C CA . THR A 1 105 ? 25.641 -9.273 -3.84 1 97.94 105 THR A CA 1
ATOM 833 C C . THR A 1 105 ? 24.469 -10.102 -3.312 1 97.94 105 THR A C 1
ATOM 835 O O . THR A 1 105 ? 24.641 -11.273 -2.959 1 97.94 105 THR A O 1
ATOM 838 N N . GLY A 1 106 ? 23.297 -9.484 -3.178 1 98.25 106 GLY A N 1
ATOM 839 C CA . GLY A 1 106 ? 22.109 -10.164 -2.68 1 98.25 106 GLY A CA 1
ATOM 840 C C . GLY A 1 106 ? 22.125 -10.344 -1.172 1 98.25 106 GLY A C 1
ATOM 841 O O . GLY A 1 106 ? 21.25 -11.016 -0.617 1 98.25 106 GLY A O 1
ATOM 842 N N . ILE A 1 107 ? 23.094 -9.703 -0.495 1 98.19 107 ILE A N 1
ATOM 843 C CA . ILE A 1 107 ? 23.172 -9.875 0.952 1 98.19 107 ILE A CA 1
ATOM 844 C C . ILE A 1 107 ? 22.906 -8.547 1.646 1 98.19 107 ILE A C 1
ATOM 846 O O . ILE A 1 107 ? 23.078 -7.48 1.053 1 98.19 107 ILE A O 1
ATOM 850 N N . MET A 1 108 ? 22.422 -8.617 2.873 1 97.5 108 MET A N 1
ATOM 851 C CA . MET A 1 108 ? 22.125 -7.434 3.68 1 97.5 108 MET A CA 1
ATOM 852 C C . MET A 1 108 ? 23.281 -6.453 3.662 1 97.5 108 MET A C 1
ATOM 854 O O . MET A 1 108 ? 24.438 -6.859 3.795 1 97.5 108 MET A O 1
ATOM 858 N N . GLY A 1 109 ? 22.984 -5.23 3.551 1 97.81 109 GLY A N 1
ATOM 859 C CA . GLY A 1 109 ? 24 -4.195 3.434 1 97.81 109 GLY A CA 1
ATOM 860 C C . GLY A 1 109 ? 24.219 -3.725 2.008 1 97.81 109 GLY A C 1
ATOM 861 O O . GLY A 1 109 ? 24.672 -2.605 1.781 1 97.81 109 GLY A O 1
ATOM 862 N N . ASP A 1 110 ? 23.969 -4.66 1.018 1 98.31 110 ASP A N 1
ATOM 863 C CA . ASP A 1 110 ? 23.969 -4.289 -0.394 1 98.31 110 ASP A CA 1
ATOM 864 C C . ASP A 1 110 ? 22.766 -3.42 -0.727 1 98.31 110 ASP A C 1
ATOM 866 O O . ASP A 1 110 ? 21.641 -3.711 -0.293 1 98.31 110 ASP A O 1
ATOM 870 N N . ARG A 1 111 ? 22.938 -2.369 -1.474 1 97.44 111 ARG A N 1
ATOM 871 C CA . ARG A 1 111 ? 21.891 -1.396 -1.765 1 97.44 111 ARG A CA 1
ATOM 872 C C . ARG A 1 111 ? 20.688 -2.07 -2.41 1 97.44 111 ARG A C 1
ATOM 874 O O . ARG A 1 111 ? 19.531 -1.781 -2.051 1 97.44 111 ARG A O 1
ATOM 881 N N . ASN A 1 112 ? 20.891 -2.898 -3.391 1 98 112 ASN A N 1
ATOM 882 C CA . ASN A 1 112 ? 19.781 -3.559 -4.09 1 98 112 ASN A CA 1
ATOM 883 C C . ASN A 1 112 ? 19.047 -4.535 -3.176 1 98 112 ASN A C 1
ATOM 885 O O . ASN A 1 112 ? 17.828 -4.625 -3.217 1 98 112 ASN A O 1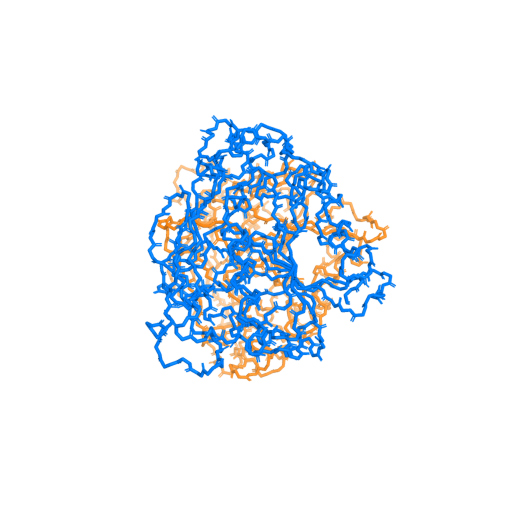
ATOM 889 N N . PHE A 1 113 ? 19.812 -5.301 -2.316 1 98.44 113 PHE A N 1
ATOM 890 C CA . PHE A 1 113 ? 19.156 -6.172 -1.348 1 98.44 113 PHE A CA 1
ATOM 891 C C . PHE A 1 113 ? 18.344 -5.359 -0.355 1 98.44 113 PHE A C 1
ATOM 893 O O . PHE A 1 113 ? 17.188 -5.695 -0.075 1 98.44 113 PHE A O 1
ATOM 900 N N . ASP A 1 114 ? 18.938 -4.309 0.128 1 97.94 114 ASP A N 1
ATOM 901 C CA . ASP A 1 114 ? 18.266 -3.5 1.14 1 97.94 114 ASP A CA 1
ATOM 902 C C . ASP A 1 114 ? 17 -2.865 0.579 1 97.94 114 ASP A C 1
ATOM 904 O O . ASP A 1 114 ? 15.984 -2.773 1.274 1 97.94 114 ASP A O 1
ATOM 908 N N . THR A 1 115 ? 17.047 -2.385 -0.653 1 96.81 115 THR A N 1
ATOM 909 C CA . THR A 1 115 ? 15.867 -1.821 -1.31 1 96.81 115 THR A CA 1
ATOM 910 C C . THR A 1 115 ? 14.773 -2.873 -1.454 1 96.81 115 THR A C 1
ATOM 912 O O . THR A 1 115 ? 13.609 -2.611 -1.141 1 96.81 115 THR A O 1
ATOM 915 N N . TYR A 1 116 ? 15.148 -4.055 -1.889 1 98.06 116 TYR A N 1
ATOM 916 C CA . TYR A 1 116 ? 14.188 -5.141 -2 1 98.06 116 TYR A CA 1
ATOM 917 C C . TYR A 1 116 ? 13.578 -5.473 -0.642 1 98.06 116 TYR A C 1
ATOM 919 O O . TYR A 1 116 ? 12.359 -5.543 -0.501 1 98.06 116 TYR A O 1
ATOM 927 N N . TYR A 1 117 ? 14.422 -5.684 0.351 1 98 117 TYR A N 1
ATOM 928 C CA . TYR A 1 117 ? 13.961 -6.086 1.674 1 98 117 TYR A CA 1
ATOM 929 C C . TYR A 1 117 ? 13.016 -5.043 2.258 1 98 117 TYR A C 1
ATOM 931 O O . TYR A 1 117 ? 12.039 -5.387 2.928 1 98 117 TYR A O 1
ATOM 939 N N . SER A 1 118 ? 13.289 -3.822 1.991 1 96.06 118 SER A N 1
ATOM 940 C CA . SER A 1 118 ? 12.453 -2.742 2.512 1 96.06 118 SER A CA 1
ATOM 941 C C . SER A 1 118 ? 11.055 -2.783 1.907 1 96.06 118 SER A C 1
ATOM 943 O O . SER A 1 118 ? 10.125 -2.18 2.443 1 96.06 118 SER A O 1
ATOM 945 N N . SER A 1 119 ? 10.883 -3.443 0.766 1 96.56 119 SER A N 1
ATOM 946 C CA . SER A 1 119 ? 9.586 -3.525 0.108 1 96.56 119 SER A CA 1
ATOM 947 C C . SER A 1 119 ? 8.758 -4.684 0.659 1 96.56 119 SER A C 1
ATOM 949 O O . SER A 1 119 ? 7.582 -4.832 0.313 1 96.56 119 SER A O 1
ATOM 951 N N . THR A 1 120 ? 9.367 -5.543 1.491 1 97.94 120 THR A N 1
ATOM 952 C CA . THR A 1 120 ? 8.648 -6.676 2.066 1 97.94 120 THR A CA 1
ATOM 953 C C . THR A 1 120 ? 7.77 -6.223 3.229 1 97.94 120 THR A C 1
ATOM 955 O O . THR A 1 120 ? 8.117 -5.273 3.939 1 97.94 120 THR A O 1
ATOM 958 N N . VAL A 1 121 ? 6.637 -6.867 3.338 1 98.38 121 VAL A N 1
ATOM 959 C CA . VAL A 1 121 ? 5.691 -6.492 4.383 1 98.38 121 VAL A CA 1
ATOM 960 C C . VAL A 1 121 ? 5.215 -7.738 5.125 1 98.38 121 VAL A C 1
ATOM 962 O O . VAL A 1 121 ? 5.492 -8.859 4.703 1 98.38 121 VAL A O 1
ATOM 965 N N . GLU A 1 122 ? 4.535 -7.527 6.215 1 97.88 122 GLU A N 1
ATOM 966 C CA . GLU A 1 122 ? 3.945 -8.633 6.965 1 97.88 122 GLU A CA 1
ATOM 967 C C . GLU A 1 122 ? 2.838 -9.312 6.168 1 97.88 122 GLU A C 1
ATOM 969 O O . GLU A 1 122 ? 2.268 -8.711 5.25 1 97.88 122 GLU A O 1
ATOM 974 N N . PHE A 1 123 ? 2.543 -10.547 6.52 1 98 123 PHE A N 1
ATOM 975 C CA . PHE A 1 123 ? 1.545 -11.336 5.812 1 98 123 PHE A CA 1
ATOM 976 C C . PHE A 1 123 ? 0.807 -12.258 6.773 1 98 123 PHE A C 1
ATOM 978 O O . PHE A 1 123 ? 1.324 -12.594 7.844 1 98 123 PHE A O 1
ATOM 985 N N . LEU A 1 124 ? -0.371 -12.648 6.41 1 97.38 124 LEU A N 1
ATOM 986 C CA . LEU A 1 124 ? -1.179 -13.586 7.188 1 97.38 124 LEU A CA 1
ATOM 987 C C . LEU A 1 124 ? -0.53 -14.961 7.227 1 97.38 124 LEU A C 1
ATOM 989 O O . LEU A 1 124 ? -0.144 -15.5 6.184 1 97.38 124 LEU A O 1
ATOM 993 N N . SER A 1 125 ? -0.533 -15.602 8.391 1 96.69 125 SER A N 1
ATOM 994 C CA . SER A 1 125 ? 0.098 -16.906 8.562 1 96.69 125 SER A CA 1
ATOM 995 C C . SER A 1 125 ? -0.784 -18.031 8.016 1 96.69 125 SER A C 1
ATOM 997 O O . SER A 1 125 ? -0.281 -19.062 7.574 1 96.69 125 SER A O 1
ATOM 999 N N . SER A 1 126 ? -2.041 -17.828 8.016 1 97.31 126 SER A N 1
ATOM 1000 C CA . SER A 1 126 ? -2.988 -18.859 7.605 1 97.31 126 SER A CA 1
ATOM 1001 C C . SER A 1 126 ? -3.129 -18.922 6.09 1 97.31 126 SER A C 1
ATOM 1003 O O . SER A 1 126 ? -3.789 -18.062 5.492 1 97.31 126 SER A O 1
ATOM 1005 N N . ALA A 1 127 ? -2.596 -19.938 5.5 1 97.06 127 ALA A N 1
ATOM 1006 C CA . ALA A 1 127 ? -2.727 -20.141 4.055 1 97.06 127 ALA A CA 1
ATOM 1007 C C . ALA A 1 127 ? -4.188 -20.312 3.658 1 97.06 127 ALA A C 1
ATOM 1009 O O . ALA A 1 127 ? -4.625 -19.797 2.627 1 97.06 127 ALA A O 1
ATOM 1010 N N . THR A 1 128 ? -4.949 -21.031 4.512 1 98 128 THR A N 1
ATOM 1011 C CA . THR A 1 128 ? -6.355 -21.312 4.23 1 98 128 THR A CA 1
ATOM 1012 C C . THR A 1 128 ? -7.164 -20.016 4.215 1 98 128 THR A C 1
ATOM 1014 O O . THR A 1 128 ? -7.965 -19.781 3.303 1 98 128 THR A O 1
ATOM 1017 N N . TYR A 1 129 ? -6.914 -19.203 5.195 1 97.88 129 TYR A N 1
ATOM 1018 C CA . TYR A 1 129 ? -7.641 -17.953 5.277 1 97.88 129 TYR A CA 1
ATOM 1019 C C . TYR A 1 129 ? -7.234 -17.016 4.148 1 97.88 129 TYR A C 1
ATOM 1021 O O . TYR A 1 129 ? -8.086 -16.344 3.551 1 97.88 129 TYR A O 1
ATOM 1029 N N . GLN A 1 130 ? -5.945 -16.938 3.844 1 98.38 130 GLN A N 1
ATOM 1030 C CA . GLN A 1 130 ? -5.457 -16.125 2.738 1 98.38 130 GLN A CA 1
ATOM 1031 C C . GLN A 1 130 ? -6.074 -16.562 1.414 1 98.38 130 GLN A C 1
ATOM 1033 O O . GLN A 1 130 ? -6.59 -15.742 0.657 1 98.38 130 GLN A O 1
ATOM 1038 N N . GLN A 1 131 ? -6.086 -17.859 1.164 1 98.75 131 GLN A N 1
ATOM 1039 C CA . GLN A 1 131 ? -6.617 -18.406 -0.081 1 98.75 131 GLN A CA 1
ATOM 1040 C C . GLN A 1 131 ? -8.109 -18.125 -0.22 1 98.75 131 GLN A C 1
ATOM 1042 O O . GLN A 1 131 ? -8.562 -17.672 -1.275 1 98.75 131 GLN A O 1
ATOM 1047 N N . SER A 1 132 ? -8.867 -18.344 0.849 1 98.69 132 SER A N 1
ATOM 1048 C CA . SER A 1 132 ? -10.32 -18.156 0.801 1 98.69 132 SER A CA 1
ATOM 1049 C C . SER A 1 132 ? -10.68 -16.703 0.506 1 98.69 132 SER A C 1
ATOM 1051 O O . SER A 1 132 ? -11.555 -16.438 -0.319 1 98.69 132 SER A O 1
ATOM 1053 N N . THR A 1 133 ? -9.984 -15.812 1.142 1 98.5 133 THR A N 1
ATOM 1054 C CA . THR A 1 133 ? -10.328 -14.406 0.999 1 98.5 133 THR A CA 1
ATOM 1055 C C . THR A 1 133 ? -9.852 -13.867 -0.349 1 98.5 133 THR A C 1
ATOM 1057 O O . THR A 1 133 ? -10.523 -13.023 -0.956 1 98.5 133 THR A O 1
ATOM 1060 N N . VAL A 1 134 ? -8.766 -14.336 -0.879 1 98.88 134 VAL A N 1
ATOM 1061 C CA . VAL A 1 134 ? -8.305 -13.875 -2.184 1 98.88 134 VAL A CA 1
ATOM 1062 C C . VAL A 1 134 ? -9.172 -14.477 -3.283 1 98.88 134 VAL A C 1
ATOM 1064 O O . VAL A 1 134 ? -9.445 -13.828 -4.297 1 98.88 134 VAL A O 1
ATOM 1067 N N . GLN A 1 135 ? -9.625 -15.719 -3.08 1 98.94 135 GLN A N 1
ATOM 1068 C CA . GLN A 1 135 ? -10.562 -16.297 -4.047 1 98.94 135 GLN A CA 1
ATOM 1069 C C . GLN A 1 135 ? -11.789 -15.398 -4.211 1 98.94 135 GLN A C 1
ATOM 1071 O O . GLN A 1 135 ? -12.18 -15.07 -5.336 1 98.94 135 GLN A O 1
ATOM 1076 N N . ALA A 1 136 ? -12.375 -15.031 -3.084 1 98.88 136 ALA A N 1
ATOM 1077 C CA . ALA A 1 136 ? -13.578 -14.211 -3.102 1 98.88 136 ALA A CA 1
ATOM 1078 C C . ALA A 1 136 ? -13.297 -12.836 -3.703 1 98.88 136 ALA A C 1
ATOM 1080 O O . ALA A 1 136 ? -14.055 -12.352 -4.547 1 98.88 136 ALA A O 1
ATOM 1081 N N . ALA A 1 137 ? -12.219 -12.227 -3.277 1 98.81 137 ALA A N 1
ATOM 1082 C CA . ALA A 1 137 ? -11.859 -10.898 -3.764 1 98.81 137 ALA A CA 1
ATOM 1083 C C . ALA A 1 137 ? -11.492 -10.938 -5.242 1 98.81 137 ALA A C 1
ATOM 1085 O O . ALA A 1 137 ? -11.805 -10.016 -5.992 1 98.81 137 ALA A O 1
ATOM 1086 N N . GLY A 1 138 ? -10.758 -11.961 -5.609 1 98.94 138 GLY A N 1
ATOM 1087 C CA . GLY A 1 138 ? -10.406 -12.133 -7.008 1 98.94 138 GLY A CA 1
ATOM 1088 C C . GLY A 1 138 ? -11.609 -12.32 -7.91 1 98.94 138 GLY A C 1
ATOM 1089 O O . GLY A 1 138 ? -11.656 -11.773 -9.016 1 98.94 138 GLY A O 1
ATOM 1090 N N . ALA A 1 139 ? -12.57 -13.133 -7.453 1 98.94 139 ALA A N 1
ATOM 1091 C CA . ALA A 1 139 ? -13.82 -13.297 -8.195 1 98.94 139 ALA A CA 1
ATOM 1092 C C . ALA A 1 139 ? -14.516 -11.953 -8.398 1 98.94 139 ALA A C 1
ATOM 1094 O O . ALA A 1 139 ? -14.945 -11.633 -9.508 1 98.94 139 ALA A O 1
ATOM 1095 N N . ALA A 1 140 ? -14.594 -11.172 -7.352 1 98.69 140 ALA A N 1
ATOM 1096 C CA . ALA A 1 140 ? -15.219 -9.852 -7.422 1 98.69 140 ALA A CA 1
ATOM 1097 C C . ALA A 1 140 ? -14.477 -8.938 -8.398 1 98.69 140 ALA A C 1
ATOM 1099 O O . ALA A 1 140 ? -15.102 -8.172 -9.133 1 98.69 140 ALA A O 1
ATOM 1100 N N . LEU A 1 141 ? -13.141 -8.992 -8.367 1 98.88 141 LEU A N 1
ATOM 1101 C CA . LEU A 1 141 ? -12.336 -8.195 -9.289 1 98.88 141 LEU A CA 1
ATOM 1102 C C . LEU A 1 141 ? -12.641 -8.555 -10.734 1 98.88 141 LEU A C 1
ATOM 1104 O O . LEU A 1 141 ? -12.852 -7.672 -11.57 1 98.88 141 LEU A O 1
ATOM 1108 N N . LEU A 1 142 ? -12.688 -9.844 -11 1 98.94 142 LEU A N 1
ATOM 1109 C CA . LEU A 1 142 ? -12.953 -10.273 -12.367 1 98.94 142 LEU A CA 1
ATOM 1110 C C . LEU A 1 142 ? -14.359 -9.859 -12.805 1 98.94 142 LEU A C 1
ATOM 1112 O O . LEU A 1 142 ? -14.562 -9.453 -13.945 1 98.94 142 LEU A O 1
ATOM 1116 N N . ASP A 1 143 ? -15.328 -10.016 -11.898 1 98.88 143 ASP A N 1
ATOM 1117 C CA . ASP A 1 143 ? -16.672 -9.547 -12.195 1 98.88 143 ASP A CA 1
ATOM 1118 C C . ASP A 1 143 ? -16.672 -8.055 -12.531 1 98.88 143 ASP A C 1
ATOM 1120 O O . ASP A 1 143 ? -17.406 -7.617 -13.422 1 98.88 143 ASP A O 1
ATOM 1124 N N . THR A 1 144 ? -15.906 -7.297 -11.828 1 97.88 144 THR A N 1
ATOM 1125 C CA . THR A 1 144 ? -15.812 -5.855 -12.047 1 97.88 144 THR A CA 1
ATOM 1126 C C . THR A 1 144 ? -15.172 -5.555 -13.398 1 97.88 144 THR A C 1
ATOM 1128 O O . THR A 1 144 ? -15.633 -4.676 -14.133 1 97.88 144 THR A O 1
ATOM 1131 N N . ILE A 1 145 ? -14.094 -6.262 -13.703 1 98.38 145 ILE A N 1
ATOM 1132 C CA . ILE A 1 145 ? -13.438 -6.082 -14.992 1 98.38 145 ILE A CA 1
ATOM 1133 C C . ILE A 1 145 ? -14.391 -6.461 -16.125 1 98.38 145 ILE A C 1
ATOM 1135 O O . ILE A 1 145 ? -14.477 -5.766 -17.141 1 98.38 145 ILE A O 1
ATOM 1139 N N . GLY A 1 146 ? -15.07 -7.582 -15.977 1 98.25 146 GLY A N 1
ATOM 1140 C CA . GLY A 1 146 ? -16.188 -7.926 -16.828 1 98.25 146 GLY A CA 1
ATOM 1141 C C . GLY A 1 146 ? -15.773 -8.594 -18.125 1 98.25 146 GLY A C 1
ATOM 1142 O O . GLY A 1 146 ? -16.609 -8.867 -19 1 98.25 146 GLY A O 1
ATOM 1143 N N . SER A 1 147 ? -14.516 -8.781 -18.344 1 98.06 147 SER A N 1
ATOM 1144 C CA . SER A 1 147 ? -13.977 -9.477 -19.516 1 98.06 147 SER A CA 1
ATOM 1145 C C . SER A 1 147 ? -12.82 -10.383 -19.125 1 98.06 147 SER A C 1
ATOM 1147 O O . SER A 1 147 ? -12.242 -10.242 -18.047 1 98.06 147 SER A O 1
ATOM 1149 N N . PRO A 1 148 ? -12.492 -11.398 -19.984 1 98.81 148 PRO A N 1
ATOM 1150 C CA . PRO A 1 148 ? -11.43 -12.344 -19.641 1 98.81 148 PRO A CA 1
ATOM 1151 C C . PRO A 1 148 ? -10.078 -11.656 -19.422 1 98.81 148 PRO A C 1
ATOM 1153 O O . PRO A 1 148 ? -9.734 -10.719 -20.141 1 98.81 148 PRO A O 1
ATOM 1156 N N . VAL A 1 149 ? -9.352 -12.188 -18.5 1 98.94 149 VAL A N 1
ATOM 1157 C CA . VAL A 1 149 ? -8.062 -11.586 -18.141 1 98.94 149 VAL A CA 1
ATOM 1158 C C . VAL A 1 149 ? -6.969 -12.648 -18.203 1 98.94 149 VAL A C 1
ATOM 1160 O O . VAL A 1 149 ? -7.258 -13.852 -18.266 1 98.94 149 VAL A O 1
ATOM 1163 N N . ILE A 1 150 ? -5.754 -12.258 -18.297 1 98.94 150 ILE A N 1
ATOM 1164 C CA . ILE A 1 150 ? -4.578 -13.078 -18.031 1 98.94 150 ILE A CA 1
ATOM 1165 C C . ILE A 1 150 ? -4.16 -12.93 -16.578 1 98.94 150 ILE A C 1
ATOM 1167 O O . ILE A 1 150 ? -3.91 -11.812 -16.109 1 98.94 150 ILE A O 1
ATOM 1171 N N . LEU A 1 151 ? -4.16 -14.016 -15.844 1 98.94 151 LEU A N 1
ATOM 1172 C CA . LEU A 1 151 ? -3.646 -13.992 -14.477 1 98.94 151 LEU A CA 1
ATOM 1173 C C . LEU A 1 151 ? -2.156 -14.312 -14.453 1 98.94 151 LEU A C 1
ATOM 1175 O O . LEU A 1 151 ? -1.746 -15.414 -14.844 1 98.94 151 LEU A O 1
ATOM 1179 N N . LEU A 1 152 ? -1.366 -13.391 -14.141 1 98.94 152 LEU A N 1
ATOM 1180 C CA . LEU A 1 152 ? 0.074 -13.57 -13.984 1 98.94 152 LEU A CA 1
ATOM 1181 C C . LEU A 1 152 ? 0.467 -13.539 -12.508 1 98.94 152 LEU A C 1
ATOM 1183 O O . LEU A 1 152 ? 0.314 -12.508 -11.844 1 98.94 152 LEU A O 1
ATOM 1187 N N . SER A 1 153 ? 0.986 -14.656 -11.984 1 98.88 153 SER A N 1
ATOM 1188 C CA . SER A 1 153 ? 1.164 -14.82 -10.547 1 98.88 153 SER A CA 1
ATOM 1189 C C . SER A 1 153 ? 2.561 -15.336 -10.219 1 98.88 153 SER A C 1
ATOM 1191 O O . SER A 1 153 ? 3.266 -15.844 -11.094 1 98.88 153 SER A O 1
ATOM 1193 N N . HIS A 1 154 ? 2.932 -15.148 -8.969 1 98.81 154 HIS A N 1
ATOM 1194 C CA . HIS A 1 154 ? 4.266 -15.531 -8.516 1 98.81 154 HIS A CA 1
ATOM 1195 C C . HIS A 1 154 ? 4.215 -16.188 -7.145 1 98.81 154 HIS A C 1
ATOM 1197 O O . HIS A 1 154 ? 3.529 -15.711 -6.242 1 98.81 154 HIS A O 1
ATOM 1203 N N . SER A 1 155 ? 4.898 -17.359 -7 1 98.44 155 SER A N 1
ATOM 1204 C CA . SER A 1 155 ? 5.195 -17.938 -5.695 1 98.44 155 SER A CA 1
ATOM 1205 C C . SER A 1 155 ? 3.92 -18.234 -4.914 1 98.44 155 SER A C 1
ATOM 1207 O O . SER A 1 155 ? 3.014 -18.891 -5.422 1 98.44 155 SER A O 1
ATOM 1209 N N . GLN A 1 156 ? 3.756 -17.734 -3.691 1 98 156 GLN A N 1
ATOM 1210 C CA . GLN A 1 156 ? 2.543 -17.922 -2.902 1 98 156 GLN A CA 1
ATOM 1211 C C . GLN A 1 156 ? 1.308 -17.469 -3.682 1 98 156 GLN A C 1
ATOM 1213 O O . GLN A 1 156 ? 0.242 -18.078 -3.568 1 98 156 GLN A O 1
ATOM 1218 N N . GLY A 1 157 ? 1.501 -16.438 -4.457 1 98.38 157 GLY A N 1
ATOM 1219 C CA . GLY A 1 157 ? 0.407 -15.953 -5.277 1 98.38 157 GLY A CA 1
ATOM 1220 C C . GLY A 1 157 ? 0.009 -16.906 -6.379 1 98.38 157 GLY A C 1
ATOM 1221 O O . GLY A 1 157 ? -1.067 -16.781 -6.965 1 98.38 157 GLY A O 1
ATOM 1222 N N . GLY A 1 158 ? 0.846 -17.859 -6.656 1 98.06 158 GLY A N 1
ATOM 1223 C CA . GLY A 1 158 ? 0.623 -18.797 -7.738 1 98.06 158 GLY A CA 1
ATOM 1224 C C . GLY A 1 158 ? -0.531 -19.75 -7.473 1 98.06 158 GLY A C 1
ATOM 1225 O O . GLY A 1 158 ? -1.047 -20.391 -8.398 1 98.06 158 GLY A O 1
ATOM 1226 N N . ALA A 1 159 ? -0.961 -19.906 -6.234 1 96.81 159 ALA A N 1
ATOM 1227 C CA . ALA A 1 159 ? -2.102 -20.75 -5.875 1 96.81 159 ALA A CA 1
ATOM 1228 C C . ALA A 1 159 ? -3.418 -20.031 -6.137 1 96.81 159 ALA A C 1
ATOM 1230 O O . ALA A 1 159 ? -4.465 -20.656 -6.293 1 96.81 159 ALA A O 1
ATOM 1231 N N . MET A 1 160 ? -3.348 -18.703 -6.211 1 98.88 160 MET A N 1
ATOM 1232 C CA . MET A 1 160 ? -4.559 -17.891 -6.23 1 98.88 160 MET A CA 1
ATOM 1233 C C . MET A 1 160 ? -5.27 -18 -7.578 1 98.88 160 MET A C 1
ATOM 1235 O O . MET A 1 160 ? -6.492 -18.141 -7.629 1 98.88 160 MET A O 1
ATOM 1239 N N . PRO A 1 161 ? -4.543 -18.062 -8.656 1 98.94 161 PRO A N 1
ATOM 1240 C CA . PRO A 1 161 ? -5.215 -18.172 -9.953 1 98.94 161 PRO A CA 1
ATOM 1241 C C . PRO A 1 161 ? -6.027 -19.453 -10.086 1 98.94 161 PRO A C 1
ATOM 1243 O O . PRO A 1 161 ? -7.086 -19.453 -10.727 1 98.94 161 PRO A O 1
ATOM 1246 N N . TRP A 1 162 ? -5.516 -20.625 -9.445 1 98.81 162 TRP A N 1
ATOM 1247 C CA . TRP A 1 162 ? -6.301 -21.844 -9.461 1 98.81 162 TRP A CA 1
ATOM 1248 C C . TRP A 1 162 ? -7.684 -21.625 -8.867 1 98.81 162 TRP A C 1
ATOM 1250 O O . TRP A 1 162 ? -8.695 -22.016 -9.453 1 98.81 162 TRP A O 1
ATOM 1260 N N . LEU A 1 163 ? -7.688 -20.953 -7.812 1 98.94 163 LEU A N 1
ATOM 1261 C CA . LEU A 1 163 ? -8.898 -20.75 -7.023 1 98.94 163 LEU A CA 1
ATOM 1262 C C . LEU A 1 163 ? -9.812 -19.719 -7.68 1 98.94 163 LEU A C 1
ATOM 1264 O O . LEU A 1 163 ? -11.031 -19.906 -7.727 1 98.94 163 LEU A O 1
ATOM 1268 N N . ILE A 1 164 ? -9.242 -18.625 -8.188 1 98.94 164 ILE A N 1
ATOM 1269 C CA . ILE A 1 164 ? -10.023 -17.578 -8.828 1 98.94 164 ILE A CA 1
ATOM 1270 C C . ILE A 1 164 ? -10.656 -18.109 -10.109 1 98.94 164 ILE A C 1
ATOM 1272 O O . ILE A 1 164 ? -11.852 -17.922 -10.344 1 98.94 164 ILE A O 1
ATOM 1276 N N . ALA A 1 165 ? -9.906 -18.828 -10.922 1 98.94 165 ALA A N 1
ATOM 1277 C CA . ALA A 1 165 ? -10.414 -19.391 -12.172 1 98.94 165 ALA A CA 1
ATOM 1278 C C . ALA A 1 165 ? -11.484 -20.453 -11.898 1 98.94 165 ALA A C 1
ATOM 1280 O O . ALA A 1 165 ? -12.422 -20.609 -12.68 1 98.94 165 ALA A O 1
ATOM 1281 N N . ASP A 1 166 ? -11.336 -21.141 -10.789 1 98.88 166 ASP A N 1
ATOM 1282 C CA . ASP A 1 166 ? -12.297 -22.172 -10.406 1 98.88 166 ASP A CA 1
ATOM 1283 C C . ASP A 1 166 ? -13.703 -21.594 -10.281 1 98.88 166 ASP A C 1
ATOM 1285 O O . ASP A 1 166 ? -14.688 -22.25 -10.648 1 98.88 166 ASP A O 1
ATOM 1289 N N . VAL A 1 167 ? -13.82 -20.344 -9.828 1 98.88 167 VAL A N 1
ATOM 1290 C CA . VAL A 1 167 ? -15.133 -19.781 -9.539 1 98.88 167 VAL A CA 1
ATOM 1291 C C . VAL A 1 167 ? -15.523 -18.781 -10.633 1 98.88 167 VAL A C 1
ATOM 1293 O O . VAL A 1 167 ? -16.688 -18.391 -10.734 1 98.88 167 VAL A O 1
ATOM 1296 N N . ARG A 1 168 ? -14.547 -18.406 -11.508 1 98.88 168 ARG A N 1
ATOM 1297 C CA . ARG A 1 168 ? -14.828 -17.562 -12.656 1 98.88 168 ARG A CA 1
ATOM 1298 C C . ARG A 1 168 ? -14.078 -18.031 -13.898 1 98.88 168 ARG A C 1
ATOM 1300 O O . ARG A 1 168 ? -13.352 -17.266 -14.531 1 98.88 168 ARG A O 1
ATOM 1307 N N . PRO A 1 169 ? -14.336 -19.234 -14.312 1 98.69 169 PRO A N 1
ATOM 1308 C CA . PRO A 1 169 ? -13.531 -19.812 -15.391 1 98.69 169 PRO A CA 1
ATOM 1309 C C . PRO A 1 169 ? -13.688 -19.047 -16.703 1 98.69 169 PRO A C 1
ATOM 1311 O O . PRO A 1 169 ? -12.734 -18.938 -17.484 1 98.69 169 PRO A O 1
ATOM 1314 N N . LYS A 1 170 ? -14.828 -18.438 -16.969 1 98.56 170 LYS A N 1
ATOM 1315 C CA . LYS A 1 170 ? -15.109 -17.766 -18.234 1 98.56 170 LYS A CA 1
ATOM 1316 C C . LYS A 1 170 ? -14.438 -16.391 -18.297 1 98.56 170 LYS A C 1
ATOM 1318 O O . LYS A 1 170 ? -14.336 -15.797 -19.375 1 98.56 170 LYS A O 1
ATOM 1323 N N . LEU A 1 171 ? -13.953 -15.938 -17.141 1 98.88 171 LEU A N 1
ATOM 1324 C CA . LEU A 1 171 ? -13.344 -14.617 -17.078 1 98.88 171 LEU A CA 1
ATOM 1325 C C . LEU A 1 171 ? -11.82 -14.719 -16.984 1 98.88 171 LEU A C 1
ATOM 1327 O O . LEU A 1 171 ? -11.141 -13.719 -16.75 1 98.88 171 LEU A O 1
ATOM 1331 N N . VAL A 1 172 ? -11.32 -15.906 -17.156 1 98.94 172 VAL A N 1
ATOM 1332 C CA . VAL A 1 172 ? -9.883 -16.109 -17.188 1 98.94 172 VAL A CA 1
ATOM 1333 C C . VAL A 1 172 ? -9.477 -16.641 -18.578 1 98.94 172 VAL A C 1
ATOM 1335 O O . VAL A 1 172 ? -9.883 -17.734 -18.984 1 98.94 172 VAL A O 1
ATOM 1338 N N . HIS A 1 173 ? -8.742 -15.812 -19.25 1 98.88 173 HIS A N 1
ATOM 1339 C CA . HIS A 1 173 ? -8.258 -16.203 -20.562 1 98.88 173 HIS A CA 1
ATOM 1340 C C . HIS A 1 173 ? -7.125 -17.219 -20.453 1 98.88 173 HIS A C 1
ATOM 1342 O O . HIS A 1 173 ? -7.109 -18.219 -21.172 1 98.88 173 HIS A O 1
ATOM 1348 N N . SER A 1 174 ? -6.172 -16.938 -19.609 1 98.94 174 SER A N 1
ATOM 1349 C CA . SER A 1 174 ? -5.023 -17.812 -19.391 1 98.94 174 SER A CA 1
ATOM 1350 C C . SER A 1 174 ? -4.34 -17.5 -18.062 1 98.94 174 SER A C 1
ATOM 1352 O O . SER A 1 174 ? -4.629 -16.469 -17.438 1 98.94 174 SER A O 1
ATOM 1354 N N . ILE A 1 175 ? -3.486 -18.422 -17.609 1 98.94 175 ILE A N 1
ATOM 1355 C CA . ILE A 1 175 ? -2.73 -18.266 -16.375 1 98.94 175 ILE A CA 1
ATOM 1356 C C . ILE A 1 175 ? -1.238 -18.422 -16.656 1 98.94 175 ILE A C 1
ATOM 1358 O O . ILE A 1 175 ? -0.816 -19.391 -17.281 1 98.94 175 ILE A O 1
ATOM 1362 N N . VAL A 1 176 ? -0.507 -17.438 -16.391 1 98.94 176 VAL A N 1
ATOM 1363 C CA . VAL A 1 176 ? 0.948 -17.516 -16.312 1 98.94 176 VAL A CA 1
ATOM 1364 C C . VAL A 1 176 ? 1.375 -17.594 -14.844 1 98.94 176 VAL A C 1
ATOM 1366 O O . VAL A 1 176 ? 1.289 -16.609 -14.109 1 98.94 176 VAL A O 1
ATOM 1369 N N . SER A 1 177 ? 1.859 -18.719 -14.453 1 98.88 177 SER A N 1
ATOM 1370 C CA . SER A 1 177 ? 2.23 -18.938 -13.055 1 98.88 177 SER A CA 1
ATOM 1371 C C . SER A 1 177 ? 3.74 -19.094 -12.906 1 98.88 177 SER A C 1
ATOM 1373 O O . SER A 1 177 ? 4.312 -20.109 -13.289 1 98.88 177 SER A O 1
ATOM 1375 N N . ILE A 1 178 ? 4.324 -18.094 -12.273 1 98.88 178 ILE A N 1
ATOM 1376 C CA . ILE A 1 178 ? 5.766 -18.109 -12.055 1 98.88 178 ILE A CA 1
ATOM 1377 C C . ILE A 1 178 ? 6.082 -18.766 -10.711 1 98.88 178 ILE A C 1
ATOM 1379 O O . ILE A 1 178 ? 5.898 -18.156 -9.656 1 98.88 178 ILE A O 1
ATOM 1383 N N . GLU A 1 179 ? 6.484 -19.984 -10.812 1 98.75 179 GLU A N 1
ATOM 1384 C CA . GLU A 1 179 ? 6.922 -20.75 -9.648 1 98.75 179 GLU A CA 1
ATOM 1385 C C . GLU A 1 179 ? 5.848 -20.781 -8.57 1 98.75 179 GLU A C 1
ATOM 1387 O O . GLU A 1 179 ? 6.09 -20.391 -7.43 1 98.75 179 GLU A O 1
ATOM 1392 N N . PRO A 1 180 ? 4.707 -21.359 -8.867 1 98.56 180 PRO A N 1
ATOM 1393 C CA . PRO A 1 180 ? 3.6 -21.406 -7.906 1 98.56 180 PRO A CA 1
ATOM 1394 C C . PRO A 1 180 ? 3.93 -22.234 -6.668 1 98.56 180 PRO A C 1
ATOM 1396 O O . PRO A 1 180 ? 4.754 -23.156 -6.738 1 98.56 180 PRO A O 1
ATOM 1399 N N . THR A 1 181 ? 3.244 -21.875 -5.582 1 97.38 181 THR A N 1
ATOM 1400 C CA . THR A 1 181 ? 3.336 -22.703 -4.387 1 97.38 181 THR A CA 1
ATOM 1401 C C . THR A 1 181 ? 3.121 -24.172 -4.73 1 97.38 181 THR A C 1
ATOM 1403 O O . THR A 1 181 ? 2.201 -24.516 -5.473 1 97.38 181 THR A O 1
ATOM 1406 N N . GLY A 1 182 ? 3.883 -25.031 -4.25 1 96.19 182 GLY A N 1
ATOM 1407 C CA . GLY A 1 182 ? 3.883 -26.453 -4.527 1 96.19 182 GLY A CA 1
ATOM 1408 C C . GLY A 1 182 ? 5 -27.203 -3.824 1 96.19 182 GLY A C 1
ATOM 1409 O O . GLY A 1 182 ? 5.676 -26.641 -2.959 1 96.19 182 GLY A O 1
ATOM 1410 N N . PRO A 1 183 ? 5.199 -28.453 -4.156 1 97.81 183 PRO A N 1
ATOM 1411 C CA . PRO A 1 183 ? 4.43 -29.297 -5.078 1 97.81 183 PRO A CA 1
ATOM 1412 C C . PRO A 1 183 ? 3.111 -29.781 -4.477 1 97.81 183 PRO A C 1
ATOM 1414 O O . PRO A 1 183 ? 2.752 -29.375 -3.367 1 97.81 183 PRO A O 1
ATOM 1417 N N . PRO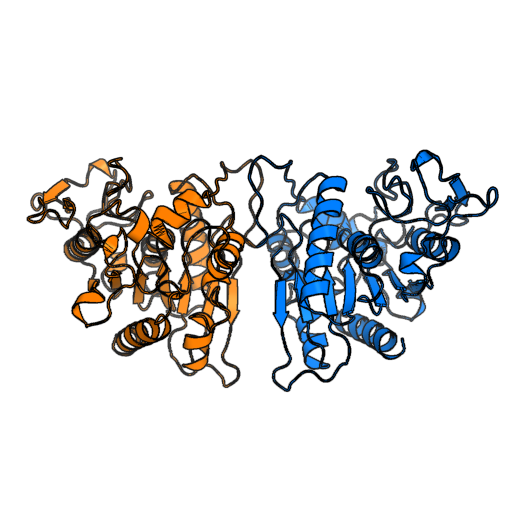 A 1 184 ? 2.309 -30.578 -5.215 1 98.44 184 PRO A N 1
ATOM 1418 C CA . PRO A 1 184 ? 1.01 -31.047 -4.727 1 98.44 184 PRO A CA 1
ATOM 1419 C C . PRO A 1 184 ? 1.121 -31.844 -3.424 1 98.44 184 PRO A C 1
ATOM 1421 O O . PRO A 1 184 ? 2.035 -32.656 -3.271 1 98.44 184 PRO A O 1
ATOM 1424 N N . PHE A 1 185 ? 0.356 -31.562 -2.43 1 98.25 185 PHE A N 1
ATOM 1425 C CA . PHE A 1 185 ? 0.021 -32.344 -1.239 1 98.25 185 PHE A CA 1
ATOM 1426 C C . PHE A 1 185 ? 1.104 -32.188 -0.177 1 98.25 185 PHE A C 1
ATOM 1428 O O . PHE A 1 185 ? 0.931 -32.625 0.959 1 98.25 185 PHE A O 1
ATOM 1435 N N . GLN A 1 186 ? 2.211 -31.531 -0.465 1 96.62 186 GLN A N 1
ATOM 1436 C CA . GLN A 1 186 ? 3.297 -31.453 0.506 1 96.62 186 GLN A CA 1
ATOM 1437 C C . GLN A 1 186 ? 4.219 -30.281 0.199 1 96.62 186 GLN A C 1
ATOM 1439 O O . GLN A 1 186 ? 4.148 -29.688 -0.883 1 96.62 186 GLN A O 1
ATOM 1444 N N . ASP A 1 187 ? 5.008 -29.922 1.164 1 95.75 187 ASP A N 1
ATOM 1445 C CA . ASP A 1 187 ? 6.145 -29.031 0.927 1 95.75 187 ASP A CA 1
ATOM 1446 C C . ASP A 1 187 ? 7.379 -29.828 0.505 1 95.75 187 ASP A C 1
ATOM 1448 O O . ASP A 1 187 ? 7.445 -31.047 0.716 1 95.75 187 ASP A O 1
ATOM 1452 N N . ALA A 1 188 ? 8.297 -29.188 -0.111 1 94 188 ALA A N 1
ATOM 1453 C CA . ALA A 1 188 ? 9.555 -29.797 -0.534 1 94 188 ALA A CA 1
ATOM 1454 C C . ALA A 1 188 ? 10.727 -28.859 -0.273 1 94 188 ALA A C 1
ATOM 1456 O O . ALA A 1 188 ? 10.539 -27.672 -0.005 1 94 188 ALA A O 1
ATOM 1457 N N . VAL A 1 189 ? 11.922 -29.344 -0.259 1 94.31 189 VAL A N 1
ATOM 1458 C CA . VAL A 1 189 ? 13.219 -28.672 -0.157 1 94.31 189 VAL A CA 1
ATOM 1459 C C . VAL A 1 189 ? 13.461 -28.234 1.284 1 94.31 189 VAL A C 1
ATOM 1461 O O . VAL A 1 189 ? 14.492 -28.562 1.876 1 94.31 189 VAL A O 1
ATOM 1464 N N . PHE A 1 190 ? 12.484 -27.516 1.919 1 94.5 190 PHE A N 1
ATOM 1465 C CA . PHE A 1 190 ? 12.75 -26.953 3.24 1 94.5 190 PHE A CA 1
ATOM 1466 C C . PHE A 1 190 ? 11.883 -27.625 4.297 1 94.5 190 PHE A C 1
ATOM 1468 O O . PHE A 1 190 ? 12.062 -27.391 5.496 1 94.5 190 PHE A O 1
ATOM 1475 N N . SER A 1 191 ? 10.875 -28.328 3.812 1 91.62 191 SER A N 1
ATOM 1476 C CA . SER A 1 191 ? 9.961 -29.062 4.672 1 91.62 191 SER A CA 1
ATOM 1477 C C . SER A 1 191 ? 9.367 -30.266 3.941 1 91.62 191 SER A C 1
ATOM 1479 O O . SER A 1 191 ? 9.453 -30.359 2.715 1 91.62 191 SER A O 1
ATOM 1481 N N . ASN A 1 192 ? 8.867 -31.156 4.742 1 89.25 192 ASN A N 1
ATOM 1482 C CA . ASN A 1 192 ? 8.141 -32.281 4.176 1 89.25 192 ASN A CA 1
ATOM 1483 C C . ASN A 1 192 ? 6.711 -32.375 4.711 1 89.25 192 ASN A C 1
ATOM 1485 O O . ASN A 1 192 ? 6.082 -33.438 4.684 1 89.25 192 ASN A O 1
ATOM 1489 N N . SER A 1 193 ? 6.336 -31.266 5.156 1 94 193 SER A N 1
ATOM 1490 C CA . SER A 1 193 ? 5.012 -31.219 5.77 1 94 193 SER A CA 1
ATOM 1491 C C . SER A 1 193 ? 3.916 -31.469 4.742 1 94 193 SER A C 1
ATOM 1493 O O . SER A 1 193 ? 4.027 -31.031 3.594 1 94 193 SER A O 1
ATOM 1495 N N . SER A 1 194 ? 2.918 -32.188 5.246 1 95.38 194 SER A N 1
ATOM 1496 C CA . SER A 1 194 ? 1.712 -32.281 4.438 1 95.38 194 SER A CA 1
ATOM 1497 C C . SER A 1 194 ? 0.946 -30.984 4.387 1 95.38 194 SER A C 1
ATOM 1499 O O . SER A 1 194 ? 0.674 -30.375 5.426 1 95.38 194 SER A O 1
ATOM 1501 N N . THR A 1 195 ? 0.659 -30.5 3.236 1 96.5 195 THR A N 1
ATOM 1502 C CA . THR A 1 195 ? -0.077 -29.281 2.963 1 96.5 195 THR A CA 1
ATOM 1503 C C . THR A 1 195 ? -0.831 -29.375 1.64 1 96.5 195 THR A C 1
ATOM 1505 O O . THR A 1 195 ? -0.781 -30.422 0.97 1 96.5 195 THR A O 1
ATOM 1508 N N . ARG A 1 196 ? -1.678 -28.344 1.345 1 98.25 196 ARG A N 1
ATOM 1509 C CA . ARG A 1 196 ? -2.439 -28.359 0.1 1 98.25 196 ARG A CA 1
ATOM 1510 C C . ARG A 1 196 ? -3.26 -29.641 -0.017 1 98.25 196 ARG A C 1
ATOM 1512 O O . ARG A 1 196 ? -3.07 -30.422 -0.951 1 98.25 196 ARG A O 1
ATOM 1519 N N . ALA A 1 197 ? -4.176 -29.812 0.895 1 97.81 197 ALA A N 1
ATOM 1520 C CA . ALA A 1 197 ? -4.969 -31.031 1.045 1 97.81 197 ALA A CA 1
ATOM 1521 C C . ALA A 1 197 ? -5.711 -31.375 -0.246 1 97.81 197 ALA A C 1
ATOM 1523 O O . ALA A 1 197 ? -6.004 -32.531 -0.519 1 97.81 197 ALA A O 1
ATOM 1524 N N . TYR A 1 198 ? -5.895 -30.453 -1.113 1 98.38 198 TYR A N 1
ATOM 1525 C CA . TYR A 1 198 ? -6.645 -30.672 -2.344 1 98.38 198 TYR A CA 1
ATOM 1526 C C . TYR A 1 198 ? -5.707 -30.766 -3.541 1 98.38 198 TYR A C 1
ATOM 1528 O O . TYR A 1 198 ? -6.129 -30.578 -4.684 1 98.38 198 TYR A O 1
ATOM 1536 N N . GLY A 1 199 ? -4.414 -31 -3.32 1 98.31 199 GLY A N 1
ATOM 1537 C CA . GLY A 1 199 ? -3.412 -31.172 -4.359 1 98.31 199 GLY A CA 1
ATOM 1538 C C . GLY A 1 199 ? -2.625 -29.906 -4.637 1 98.31 199 GLY A C 1
ATOM 1539 O O . GLY A 1 199 ? -1.431 -29.828 -4.34 1 98.31 199 GLY A O 1
ATOM 1540 N N . LEU A 1 200 ? -3.404 -28.875 -5.125 1 98.38 200 LEU A N 1
ATOM 1541 C CA . LEU A 1 200 ? -2.758 -27.609 -5.488 1 98.38 200 LEU A CA 1
ATOM 1542 C C . LEU A 1 200 ? -3.078 -26.531 -4.465 1 98.38 200 LEU A C 1
ATOM 1544 O O . LEU A 1 200 ? -2.377 -25.516 -4.387 1 98.38 200 LEU A O 1
ATOM 1548 N N . THR A 1 201 ? -4.164 -26.719 -3.686 1 98.62 201 THR A N 1
ATOM 1549 C CA . THR A 1 201 ? -4.688 -25.672 -2.814 1 98.62 201 THR A CA 1
ATOM 1550 C C . THR A 1 201 ? -4.961 -26.219 -1.417 1 98.62 201 THR A C 1
ATOM 1552 O O . THR A 1 201 ? -5.074 -27.438 -1.23 1 98.62 201 THR A O 1
ATOM 1555 N N . ASP A 1 202 ? -5 -25.359 -0.445 1 98.38 202 ASP A N 1
ATOM 1556 C CA . ASP A 1 202 ? -5.316 -25.734 0.93 1 98.38 202 ASP A CA 1
ATOM 1557 C C . ASP A 1 202 ? -6.824 -25.75 1.162 1 98.38 202 ASP A C 1
ATOM 1559 O O . ASP A 1 202 ? -7.312 -26.422 2.074 1 98.38 202 ASP A O 1
ATOM 1563 N N . ILE A 1 203 ? -7.555 -24.984 0.362 1 98.56 203 ILE A N 1
ATOM 1564 C CA . ILE A 1 203 ? -9.008 -24.922 0.453 1 98.56 203 ILE A CA 1
ATOM 1565 C C . ILE A 1 203 ? -9.625 -25.656 -0.736 1 98.56 203 ILE A C 1
ATOM 1567 O O . ILE A 1 203 ? -8.938 -25.953 -1.714 1 98.56 203 ILE A O 1
ATOM 1571 N N . PRO A 1 204 ? -10.914 -25.938 -0.672 1 98.25 204 PRO A N 1
ATOM 1572 C CA . PRO A 1 204 ? -11.539 -26.75 -1.723 1 98.25 204 PRO A CA 1
ATOM 1573 C C . PRO A 1 204 ? -11.453 -26.094 -3.1 1 98.25 204 PRO A C 1
ATOM 1575 O O . PRO A 1 204 ? -11.602 -24.875 -3.219 1 98.25 204 PRO A O 1
ATOM 1578 N N . ILE A 1 205 ? -11.211 -26.859 -4.078 1 98.5 205 ILE A N 1
ATOM 1579 C CA . ILE A 1 205 ? -11.289 -26.547 -5.5 1 98.5 205 ILE A CA 1
ATOM 1580 C C . ILE A 1 205 ? -12.141 -27.609 -6.211 1 98.5 205 ILE A C 1
ATOM 1582 O O . ILE A 1 205 ? -12.219 -28.75 -5.77 1 98.5 205 ILE A O 1
ATOM 1586 N N . THR A 1 206 ? -12.797 -27.281 -7.309 1 98.5 206 THR A N 1
ATOM 1587 C CA . THR A 1 206 ? -13.844 -28.125 -7.879 1 98.5 206 THR A CA 1
ATOM 1588 C C . THR A 1 206 ? -13.242 -29.25 -8.703 1 98.5 206 THR A C 1
ATOM 1590 O O . THR A 1 206 ? -12.555 -29.016 -9.703 1 98.5 206 THR A O 1
ATOM 1593 N N . TYR A 1 207 ? -13.555 -30.484 -8.32 1 98.5 207 TYR A N 1
ATOM 1594 C CA . TYR A 1 207 ? -13.172 -31.688 -9.047 1 98.5 207 TYR A CA 1
ATOM 1595 C C . TYR A 1 207 ? -14.398 -32.344 -9.656 1 98.5 207 TYR A C 1
ATOM 1597 O O . TYR A 1 207 ? -15.523 -32.156 -9.195 1 98.5 207 TYR A O 1
ATOM 1605 N N . SER A 1 208 ? -14.211 -33.031 -10.719 1 97.88 208 SER A N 1
ATOM 1606 C CA . SER A 1 208 ? -15.172 -33.969 -11.266 1 97.88 208 SER A CA 1
ATOM 1607 C C . SER A 1 208 ? -14.555 -35.375 -11.422 1 97.88 208 SER A C 1
ATOM 1609 O O . SER A 1 208 ? -13.547 -35.531 -12.109 1 97.88 208 SER A O 1
ATOM 1611 N N . PRO A 1 209 ? -15.148 -36.438 -10.797 1 97 209 PRO A N 1
ATOM 1612 C CA . PRO A 1 209 ? -16.297 -36.375 -9.883 1 97 209 PRO A CA 1
ATOM 1613 C C . PRO A 1 209 ? -16.016 -35.531 -8.641 1 97 209 PRO A C 1
ATOM 1615 O O . PRO A 1 209 ? -14.867 -35.375 -8.25 1 97 209 PRO A O 1
ATOM 1618 N N . ALA A 1 210 ? -17.078 -35.094 -8.016 1 96.25 210 ALA A N 1
ATOM 1619 C CA . ALA A 1 210 ? -16.984 -34.156 -6.887 1 96.25 210 ALA A CA 1
ATOM 1620 C C . ALA A 1 210 ? -16.281 -34.812 -5.703 1 96.25 210 ALA A C 1
ATOM 1622 O O . ALA A 1 210 ? -16.422 -36.031 -5.473 1 96.25 210 ALA A O 1
ATOM 1623 N N . LEU A 1 211 ? -15.555 -34 -5.055 1 93.81 211 LEU A N 1
ATOM 1624 C CA . LEU A 1 211 ? -14.836 -34.406 -3.852 1 93.81 211 LEU A CA 1
ATOM 1625 C C . LEU A 1 211 ? -15.609 -34 -2.6 1 93.81 211 LEU A C 1
ATOM 1627 O O . LEU A 1 211 ? -15.945 -32.812 -2.424 1 93.81 211 LEU A O 1
ATOM 1631 N N . ALA A 1 212 ? -16.031 -34.906 -1.751 1 92.44 212 ALA A N 1
ATOM 1632 C CA . ALA A 1 212 ? -16.672 -34.625 -0.473 1 92.44 212 ALA A CA 1
ATOM 1633 C C . ALA A 1 212 ? -15.633 -34.25 0.588 1 92.44 212 ALA A C 1
ATOM 1635 O O . ALA A 1 212 ? -15.859 -33.375 1.418 1 92.44 212 ALA A O 1
ATOM 1636 N N . ASP A 1 213 ? -14.523 -34.938 0.473 1 95.75 213 ASP A N 1
ATOM 1637 C CA . ASP A 1 213 ? -13.398 -34.781 1.385 1 95.75 213 ASP A CA 1
ATOM 1638 C C . ASP A 1 213 ? -12.07 -34.938 0.653 1 95.75 213 ASP A C 1
ATOM 1640 O O . ASP A 1 213 ? -11.938 -35.812 -0.221 1 95.75 213 ASP A O 1
ATOM 1644 N N . PRO A 1 214 ? -11.117 -34.156 1.025 1 95.5 214 PRO A N 1
ATOM 1645 C CA . PRO A 1 214 ? -9.852 -34.25 0.291 1 95.5 214 PRO A CA 1
ATOM 1646 C C . PRO A 1 214 ? -9.172 -35.594 0.482 1 95.5 214 PRO A C 1
ATOM 1648 O O . PRO A 1 214 ? -8.328 -36 -0.331 1 95.5 214 PRO A O 1
ATOM 1651 N N . VAL A 1 215 ? -9.508 -36.281 1.553 1 94.12 215 VAL A N 1
ATOM 1652 C CA . VAL A 1 215 ? -8.93 -37.594 1.798 1 94.12 215 VAL A CA 1
ATOM 1653 C C . VAL A 1 215 ? -9.328 -38.562 0.677 1 94.12 215 VAL A C 1
ATOM 1655 O O . VAL A 1 215 ? -8.68 -39.594 0.469 1 94.12 215 VAL A O 1
ATOM 1658 N N . ASP A 1 216 ? -10.344 -38.188 -0.094 1 95 216 ASP A N 1
ATOM 1659 C CA . ASP A 1 216 ? -10.828 -39 -1.192 1 95 216 ASP A CA 1
ATOM 1660 C C . ASP A 1 216 ? -9.875 -38.969 -2.381 1 95 216 ASP A C 1
ATOM 1662 O O . ASP A 1 216 ? -9.977 -39.781 -3.299 1 95 216 ASP A O 1
ATOM 1666 N N . LEU A 1 217 ? -8.984 -38.062 -2.463 1 97.12 217 LEU A N 1
ATOM 1667 C CA . LEU A 1 217 ? -7.934 -38.062 -3.477 1 97.12 217 LEU A CA 1
ATOM 1668 C C . LEU A 1 217 ? -6.902 -39.125 -3.191 1 97.12 217 LEU A C 1
ATOM 1670 O O . LEU A 1 217 ? -6.035 -38.969 -2.332 1 97.12 217 LEU A O 1
ATOM 1674 N N . VAL A 1 218 ? -7.008 -40.281 -3.914 1 97.06 218 VAL A N 1
ATOM 1675 C CA . VAL A 1 218 ? -6.051 -41.375 -3.754 1 97.06 218 VAL A CA 1
ATOM 1676 C C . VAL A 1 218 ? -4.719 -40.969 -4.398 1 97.06 218 VAL A C 1
ATOM 1678 O O . VAL A 1 218 ? -4.676 -40.625 -5.574 1 97.06 218 VAL A O 1
ATOM 1681 N N . LYS A 1 219 ? -3.691 -41.031 -3.689 1 97.81 219 LYS A N 1
ATOM 1682 C CA . LYS A 1 219 ? -2.402 -40.5 -4.105 1 97.81 219 LYS A CA 1
ATOM 1683 C C . LYS A 1 219 ? -1.446 -41.625 -4.523 1 97.81 219 LYS A C 1
ATOM 1685 O O . LYS A 1 219 ? -1.647 -42.781 -4.172 1 97.81 219 LYS A O 1
ATOM 1690 N N . HIS A 1 220 ? -0.59 -41.25 -5.324 1 96.81 220 HIS A N 1
ATOM 1691 C CA . HIS A 1 220 ? 0.539 -42.062 -5.785 1 96.81 220 HIS A CA 1
ATOM 1692 C C . HIS A 1 220 ? 1.824 -41.219 -5.805 1 96.81 220 HIS A C 1
ATOM 1694 O O . HIS A 1 220 ? 1.814 -40.062 -6.207 1 96.81 220 HIS A O 1
ATOM 1700 N N . VAL A 1 221 ? 2.934 -41.844 -5.348 1 97.19 221 VAL A N 1
ATOM 1701 C CA . VAL A 1 221 ? 4.223 -41.156 -5.352 1 97.19 221 VAL A CA 1
ATOM 1702 C C . VAL A 1 221 ? 5.031 -41.594 -6.578 1 97.19 221 VAL A C 1
ATOM 1704 O O . VAL A 1 221 ? 5.234 -42.781 -6.809 1 97.19 221 VAL A O 1
ATOM 1707 N N . ILE A 1 222 ? 5.422 -40.688 -7.379 1 96.94 222 ILE A N 1
ATOM 1708 C CA . ILE A 1 222 ? 6.387 -40.906 -8.453 1 96.94 222 ILE A CA 1
ATOM 1709 C C . ILE A 1 222 ? 7.793 -40.594 -7.957 1 96.94 222 ILE A C 1
ATOM 1711 O O . ILE A 1 222 ? 8.117 -39.406 -7.734 1 96.94 222 ILE A O 1
ATOM 1715 N N . PRO A 1 223 ? 8.57 -41.531 -7.777 1 95.12 223 PRO A N 1
ATOM 1716 C CA . PRO A 1 223 ? 9.938 -41.25 -7.336 1 95.12 223 PRO A CA 1
ATOM 1717 C C . PRO A 1 223 ? 10.734 -40.469 -8.375 1 95.12 223 PRO A C 1
ATOM 1719 O O . PRO A 1 223 ? 10.578 -40.688 -9.578 1 95.12 223 PRO A O 1
ATOM 1722 N N . SER A 1 224 ? 11.516 -39.562 -7.875 1 90.88 224 SER A N 1
ATOM 1723 C CA . SER A 1 224 ? 12.422 -38.875 -8.781 1 90.88 224 SER A CA 1
ATOM 1724 C C . SER A 1 224 ? 13.578 -39.781 -9.203 1 90.88 224 SER A C 1
ATOM 1726 O O . SER A 1 224 ? 14 -40.656 -8.453 1 90.88 224 SER A O 1
ATOM 1728 N N . ASN A 1 225 ? 14.047 -39.625 -10.453 1 89.12 225 ASN A N 1
ATOM 1729 C CA . ASN A 1 225 ? 15.18 -40.406 -10.945 1 89.12 225 ASN A CA 1
ATOM 1730 C C . ASN A 1 225 ? 16.484 -39.625 -10.844 1 89.12 225 ASN A C 1
ATOM 1732 O O . ASN A 1 225 ? 17.484 -40 -11.461 1 89.12 225 ASN A O 1
ATOM 1736 N N . SER A 1 226 ? 16.422 -38.531 -10.188 1 91.94 226 SER A N 1
ATOM 1737 C CA . SER A 1 226 ? 17.578 -37.656 -10.094 1 91.94 226 SER A CA 1
ATOM 1738 C C . SER A 1 226 ? 17.625 -36.938 -8.75 1 91.94 226 SER A C 1
ATOM 1740 O O . SER A 1 226 ? 16.578 -36.594 -8.195 1 91.94 226 SER A O 1
ATOM 1742 N N . SER A 1 227 ? 18.828 -36.812 -8.266 1 90.94 227 SER A N 1
ATOM 1743 C CA . SER A 1 227 ? 19.016 -36.062 -7.023 1 90.94 227 SER A CA 1
ATOM 1744 C C . SER A 1 227 ? 18.688 -34.594 -7.211 1 90.94 227 SER A C 1
ATOM 1746 O O . SER A 1 227 ? 18.562 -33.844 -6.234 1 90.94 227 SER A O 1
ATOM 1748 N N . LEU A 1 228 ? 18.469 -34.188 -8.406 1 94.25 228 LEU A N 1
ATOM 1749 C CA . LEU A 1 228 ? 18.188 -32.781 -8.719 1 94.25 228 LEU A CA 1
ATOM 1750 C C . LEU A 1 228 ? 16.719 -32.469 -8.523 1 94.25 228 LEU A C 1
ATOM 1752 O O . LEU A 1 228 ? 16.344 -31.297 -8.461 1 94.25 228 LEU A O 1
ATOM 1756 N N . TYR A 1 229 ? 15.898 -33.5 -8.391 1 96.06 229 TYR A N 1
ATOM 1757 C CA . TYR A 1 229 ? 14.461 -33.281 -8.352 1 96.06 229 TYR A CA 1
ATOM 1758 C C . TYR A 1 229 ? 13.828 -34 -7.164 1 96.06 229 TYR A C 1
ATOM 1760 O O . TYR A 1 229 ? 14.344 -35.031 -6.699 1 96.06 229 TYR A O 1
ATOM 1768 N N . SER A 1 230 ? 12.75 -33.469 -6.688 1 95.75 230 SER A N 1
ATOM 1769 C CA . SER A 1 230 ? 11.977 -34.062 -5.605 1 95.75 230 SER A CA 1
ATOM 1770 C C . SER A 1 230 ? 11.008 -35.125 -6.137 1 95.75 230 SER A C 1
ATOM 1772 O O . SER A 1 230 ? 10.641 -35.094 -7.316 1 95.75 230 SER A O 1
ATOM 1774 N N . ASP A 1 231 ? 10.656 -36.031 -5.219 1 96.12 231 ASP A N 1
ATOM 1775 C CA . ASP A 1 231 ? 9.555 -36.938 -5.547 1 96.12 231 ASP A CA 1
ATOM 1776 C C . ASP A 1 231 ? 8.273 -36.156 -5.824 1 96.12 231 ASP A C 1
ATOM 1778 O O . ASP A 1 231 ? 8.148 -35 -5.422 1 96.12 231 ASP A O 1
ATOM 1782 N N . CYS A 1 232 ? 7.434 -36.844 -6.559 1 97.06 232 CYS A N 1
ATOM 1783 C CA . CYS A 1 232 ? 6.191 -36.188 -6.961 1 97.06 232 CYS A CA 1
ATOM 1784 C C . CYS A 1 232 ? 4.98 -36.969 -6.469 1 97.06 232 CYS A C 1
ATOM 1786 O O . CYS A 1 232 ? 4.816 -38.125 -6.809 1 97.06 232 CYS A O 1
ATOM 1788 N N . VAL A 1 233 ? 4.184 -36.312 -5.66 1 97.88 233 VAL A N 1
ATOM 1789 C CA . VAL A 1 233 ? 2.922 -36.906 -5.242 1 97.88 233 VAL A CA 1
ATOM 1790 C C . VAL A 1 233 ? 1.793 -36.406 -6.145 1 97.88 233 VAL A C 1
ATOM 1792 O O . VAL A 1 233 ? 1.561 -35.219 -6.254 1 97.88 233 VAL A O 1
ATOM 1795 N N . ILE A 1 234 ? 1.077 -37.312 -6.805 1 98 234 ILE A N 1
ATOM 1796 C CA . ILE A 1 234 ? -0.04 -36.969 -7.684 1 98 234 ILE A CA 1
ATOM 1797 C C . ILE A 1 234 ? -1.189 -37.938 -7.441 1 98 234 ILE A C 1
ATOM 1799 O O . ILE A 1 234 ? -1.143 -38.75 -6.512 1 98 234 ILE A O 1
ATOM 1803 N N . GLN A 1 235 ? -2.289 -37.812 -8.18 1 98.19 235 GLN A N 1
ATOM 1804 C CA . GLN A 1 235 ? -3.383 -38.781 -8.07 1 98.19 235 GLN A CA 1
ATOM 1805 C C . GLN A 1 235 ? -2.965 -40.125 -8.586 1 98.19 235 GLN A C 1
ATOM 1807 O O . GLN A 1 235 ? -2.24 -40.25 -9.578 1 98.19 235 GLN A O 1
ATOM 1812 N N . ALA A 1 236 ? -3.418 -41.125 -7.898 1 97.75 236 ALA A N 1
ATOM 1813 C CA . ALA A 1 236 ? -3.188 -42.5 -8.375 1 97.75 236 ALA A CA 1
ATOM 1814 C C . ALA A 1 236 ? -3.912 -42.75 -9.695 1 97.75 236 ALA A C 1
ATOM 1816 O O . ALA A 1 236 ? -4.844 -42 -10.047 1 97.75 236 ALA A O 1
ATOM 1817 N N . ASP A 1 237 ? -3.436 -43.688 -10.398 1 95.44 237 ASP A N 1
ATOM 1818 C CA . ASP A 1 237 ? -4.051 -44.062 -11.68 1 95.44 237 ASP A CA 1
ATOM 1819 C C . ASP A 1 237 ? -5.348 -44.844 -11.461 1 95.44 237 ASP A C 1
ATOM 1821 O O . ASP A 1 237 ? -6.191 -44.906 -12.359 1 95.44 237 ASP A O 1
ATOM 1825 N N . SER A 1 238 ? -5.441 -45.531 -10.336 1 94.44 238 SER A N 1
ATOM 1826 C CA . SER A 1 238 ? -6.648 -46.219 -9.938 1 94.44 238 SER A CA 1
ATOM 1827 C C . SER A 1 238 ? -7.043 -45.906 -8.5 1 94.44 238 SER A C 1
ATOM 1829 O O . SER A 1 238 ? -6.246 -46.062 -7.574 1 94.44 238 SER A O 1
ATOM 1831 N N . PRO A 1 239 ? -8.273 -45.344 -8.266 1 94.88 239 PRO A N 1
ATOM 1832 C CA . PRO A 1 239 ? -9.258 -45.031 -9.297 1 94.88 239 PRO A CA 1
ATOM 1833 C C . PRO A 1 239 ? -8.781 -43.938 -10.258 1 94.88 239 PRO A C 1
ATOM 1835 O O . PRO A 1 239 ? -7.719 -43.344 -10.039 1 94.88 239 PRO A O 1
ATOM 1838 N N . ALA A 1 240 ? -9.508 -43.75 -11.359 1 95.75 240 ALA A N 1
ATOM 1839 C CA . ALA A 1 240 ? -9.141 -42.75 -12.352 1 95.75 240 ALA A CA 1
ATOM 1840 C C . ALA A 1 240 ? -9 -41.375 -11.703 1 95.75 240 ALA A C 1
ATOM 1842 O O . ALA A 1 240 ? -9.805 -41 -10.859 1 95.75 240 ALA A O 1
ATOM 1843 N N . PRO A 1 241 ? -7.98 -40.656 -12.094 1 97.56 241 PRO A N 1
ATOM 1844 C CA . PRO A 1 241 ? -7.777 -39.312 -11.531 1 97.56 241 PRO A CA 1
ATOM 1845 C C . PRO A 1 241 ? -8.961 -38.375 -11.789 1 97.56 241 PRO A C 1
ATOM 1847 O O . PRO A 1 241 ? -9.562 -38.438 -12.859 1 97.56 241 PRO A O 1
ATOM 1850 N N . ARG A 1 242 ? -9.281 -37.656 -10.766 1 98.12 242 ARG A N 1
ATOM 1851 C CA . ARG A 1 242 ? -10.328 -36.656 -10.883 1 98.12 242 ARG A CA 1
ATOM 1852 C C . ARG A 1 242 ? -9.852 -35.469 -11.703 1 98.12 242 ARG A C 1
ATOM 1854 O O . ARG A 1 242 ? -8.641 -35.25 -11.859 1 98.12 242 ARG A O 1
ATOM 1861 N N . LYS A 1 243 ? -10.828 -34.75 -12.273 1 98.56 243 LYS A N 1
ATOM 1862 C CA . LYS A 1 243 ? -10.5 -33.625 -13.164 1 98.56 243 LYS A CA 1
ATOM 1863 C C . LYS A 1 243 ? -10.859 -32.281 -12.531 1 98.56 243 LYS A C 1
ATOM 1865 O O . LYS A 1 243 ? -11.867 -32.156 -11.836 1 98.56 243 LYS A O 1
ATOM 1870 N N . LEU A 1 244 ? -10.008 -31.328 -12.719 1 98.62 244 LEU A N 1
ATOM 1871 C CA . LEU A 1 244 ? -10.312 -29.938 -12.375 1 98.62 244 LEU A CA 1
ATOM 1872 C C . LEU A 1 244 ? -11.133 -29.281 -13.477 1 98.62 244 LEU A C 1
ATOM 1874 O O . LEU A 1 244 ? -10.602 -28.484 -14.25 1 98.62 244 LEU A O 1
ATOM 1878 N N . VAL A 1 245 ? -12.375 -29.438 -13.477 1 98.5 245 VAL A N 1
ATOM 1879 C CA . VAL A 1 245 ? -13.25 -29.234 -14.625 1 98.5 245 VAL A CA 1
ATOM 1880 C C . VAL A 1 245 ? -13.336 -27.75 -14.961 1 98.5 245 VAL A C 1
ATOM 1882 O O . VAL A 1 245 ? -13.453 -27.375 -16.125 1 98.5 245 VAL A O 1
ATOM 1885 N N . ASN A 1 246 ? -13.273 -26.906 -13.961 1 98.75 246 ASN A N 1
ATOM 1886 C CA . ASN A 1 246 ? -13.422 -25.484 -14.211 1 98.75 246 ASN A CA 1
ATOM 1887 C C . ASN A 1 246 ? -12.141 -24.875 -14.766 1 98.75 246 ASN A C 1
ATOM 1889 O O . ASN A 1 246 ? -12.148 -23.75 -15.266 1 98.75 246 ASN A O 1
ATOM 1893 N N . LEU A 1 247 ? -11.016 -25.609 -14.711 1 98.69 247 LEU A N 1
ATOM 1894 C CA . LEU A 1 247 ? -9.742 -25.141 -15.25 1 98.69 247 LEU A CA 1
ATOM 1895 C C . LEU A 1 247 ? -9.445 -25.797 -16.594 1 98.69 247 LEU A C 1
ATOM 1897 O O . LEU A 1 247 ? -8.445 -25.469 -17.234 1 98.69 247 LEU A O 1
ATOM 1901 N N . ALA A 1 248 ? -10.344 -26.656 -17.047 1 98.38 248 ALA A N 1
ATOM 1902 C CA . ALA A 1 248 ? -10.078 -27.547 -18.172 1 98.38 248 ALA A CA 1
ATOM 1903 C C . ALA A 1 248 ? -9.891 -26.75 -19.453 1 98.38 248 ALA A C 1
ATOM 1905 O O . ALA A 1 248 ? -9.219 -27.203 -20.391 1 98.38 248 ALA A O 1
ATOM 1906 N N . LYS A 1 249 ? -10.453 -25.562 -19.516 1 98.12 249 LYS A N 1
ATOM 1907 C CA . LYS A 1 249 ? -10.375 -24.766 -20.75 1 98.12 249 LYS A CA 1
ATOM 1908 C C . LYS A 1 249 ? -9.445 -23.578 -20.578 1 98.12 249 LYS A C 1
ATOM 1910 O O . LYS A 1 249 ? -9.391 -22.703 -21.438 1 98.12 249 LYS A O 1
ATOM 1915 N N . VAL A 1 250 ? -8.703 -23.453 -19.484 1 98.75 250 VAL A N 1
ATOM 1916 C CA . VAL A 1 250 ? -7.82 -22.328 -19.203 1 98.75 250 VAL A CA 1
ATOM 1917 C C . VAL A 1 250 ? -6.371 -22.719 -19.469 1 98.75 250 VAL A C 1
ATOM 1919 O O . VAL A 1 250 ? -5.77 -23.469 -18.703 1 98.75 250 VAL A O 1
ATOM 1922 N N . PRO A 1 251 ? -5.805 -22.219 -20.578 1 98.88 251 PRO A N 1
ATOM 1923 C CA . PRO A 1 251 ? -4.383 -22.5 -20.797 1 98.88 251 PRO A CA 1
ATOM 1924 C C . PRO A 1 251 ? -3.504 -22 -19.641 1 98.88 251 PRO A C 1
ATOM 1926 O O . PRO A 1 251 ? -3.709 -20.906 -19.141 1 98.88 251 PRO A O 1
ATOM 1929 N N . VAL A 1 252 ? -2.557 -22.859 -19.234 1 98.88 252 VAL A N 1
ATOM 1930 C CA . VAL A 1 252 ? -1.679 -22.547 -18.109 1 98.88 252 VAL A CA 1
ATOM 1931 C C . VAL A 1 252 ? -0.22 -22.672 -18.547 1 98.88 252 VAL A C 1
ATOM 1933 O O . VAL A 1 252 ? 0.151 -23.656 -19.203 1 98.88 252 VAL A O 1
ATOM 1936 N N . LEU A 1 253 ? 0.56 -21.688 -18.25 1 98.94 253 LEU A N 1
ATOM 1937 C CA . LEU A 1 253 ? 2.014 -21.781 -18.359 1 98.94 253 LEU A CA 1
ATOM 1938 C C . LEU A 1 253 ? 2.658 -21.672 -16.984 1 98.94 253 LEU A C 1
ATOM 1940 O O . LEU A 1 253 ? 2.473 -20.688 -16.266 1 98.94 253 LEU A O 1
ATOM 1944 N N . VAL A 1 254 ? 3.354 -22.719 -16.594 1 98.94 254 VAL A N 1
ATOM 1945 C CA . VAL A 1 254 ? 4.16 -22.688 -15.383 1 98.94 254 VAL A CA 1
ATOM 1946 C C . VAL A 1 254 ? 5.617 -22.391 -15.742 1 98.94 254 VAL A C 1
ATOM 1948 O O . VAL A 1 254 ? 6.234 -23.141 -16.516 1 98.94 254 VAL A O 1
ATOM 1951 N N . LEU A 1 255 ? 6.133 -21.328 -15.258 1 98.94 255 LEU A N 1
ATOM 1952 C CA . LEU A 1 255 ? 7.531 -20.969 -15.484 1 98.94 255 LEU A CA 1
ATOM 1953 C C . LEU A 1 255 ? 8.391 -21.344 -14.281 1 98.94 255 LEU A C 1
ATOM 1955 O O . LEU A 1 255 ? 8.039 -21.031 -13.141 1 98.94 255 LEU A O 1
ATOM 1959 N N . THR A 1 256 ? 9.453 -22.016 -14.523 1 98.81 256 THR A N 1
ATOM 1960 C CA . THR A 1 256 ? 10.445 -22.344 -13.5 1 98.81 256 THR A CA 1
ATOM 1961 C C . THR A 1 256 ? 11.82 -21.812 -13.906 1 98.81 256 THR A C 1
ATOM 1963 O O . THR A 1 256 ? 12.258 -22.016 -15.039 1 98.81 256 THR A O 1
ATOM 1966 N N . THR A 1 257 ? 12.445 -21.109 -13.008 1 98.88 257 THR A N 1
ATOM 1967 C CA . THR A 1 257 ? 13.789 -20.594 -13.258 1 98.88 257 THR A CA 1
ATOM 1968 C C . THR A 1 257 ? 14.844 -21.656 -12.953 1 98.88 257 THR A C 1
ATOM 1970 O O . THR A 1 257 ? 14.539 -22.672 -12.32 1 98.88 257 THR A O 1
ATOM 1973 N N . GLU A 1 258 ? 16.031 -21.406 -13.352 1 98.56 258 GLU A N 1
ATOM 1974 C CA . GLU A 1 258 ? 17.062 -22.438 -13.32 1 98.56 258 GLU A CA 1
ATOM 1975 C C . GLU A 1 258 ? 17.578 -22.672 -11.906 1 98.56 258 GLU A C 1
ATOM 1977 O O . GLU A 1 258 ? 17.875 -23.812 -11.523 1 98.56 258 GLU A O 1
ATOM 1982 N N . SER A 1 259 ? 17.625 -21.656 -11.156 1 98.56 259 SER A N 1
ATOM 1983 C CA . SER A 1 259 ? 18.406 -21.766 -9.93 1 98.56 259 SER A CA 1
ATOM 1984 C C . SER A 1 259 ? 17.516 -21.656 -8.695 1 98.56 259 SER A C 1
ATOM 1986 O O . SER A 1 259 ? 18.016 -21.703 -7.562 1 98.56 259 SER A O 1
ATOM 1988 N N . SER A 1 260 ? 16.234 -21.531 -8.828 1 98.38 260 SER A N 1
ATOM 1989 C CA . SER A 1 260 ? 15.344 -21.344 -7.695 1 98.38 260 SER A CA 1
ATOM 1990 C C . SER A 1 260 ? 15.078 -22.672 -6.977 1 98.38 260 SER A C 1
ATOM 1992 O O . SER A 1 260 ? 15.273 -23.75 -7.547 1 98.38 260 SER A O 1
ATOM 1994 N N . TYR A 1 261 ? 14.609 -22.594 -5.742 1 98.19 261 TYR A N 1
ATOM 1995 C CA . TYR A 1 261 ? 14.258 -23.781 -4.977 1 98.19 261 TYR A CA 1
ATOM 1996 C C . TYR A 1 261 ? 13 -24.438 -5.531 1 98.19 261 TYR A C 1
ATOM 1998 O O . TYR A 1 261 ? 12.625 -25.531 -5.102 1 98.19 261 TYR A O 1
ATOM 2006 N N . HIS A 1 262 ? 12.383 -23.797 -6.508 1 98.5 262 HIS A N 1
ATOM 2007 C CA . HIS A 1 262 ? 11.25 -24.406 -7.195 1 98.5 262 HIS A CA 1
ATOM 2008 C C . HIS A 1 262 ? 11.711 -25.375 -8.273 1 98.5 262 HIS A C 1
ATOM 2010 O O . HIS A 1 262 ? 10.938 -26.219 -8.734 1 98.5 262 HIS A O 1
ATOM 2016 N N . ALA A 1 263 ? 12.922 -25.312 -8.727 1 98.19 263 ALA A N 1
ATOM 2017 C CA . ALA A 1 263 ? 13.469 -26.125 -9.805 1 98.19 263 ALA A CA 1
ATOM 2018 C C . ALA A 1 263 ? 13.297 -27.609 -9.5 1 98.19 263 ALA A C 1
ATOM 2020 O O . ALA A 1 263 ? 12.93 -28.391 -10.391 1 98.19 263 ALA A O 1
ATOM 2021 N N . PRO A 1 264 ? 13.383 -28.016 -8.25 1 97.5 264 PRO A N 1
ATOM 2022 C CA . PRO A 1 264 ? 13.305 -29.453 -7.965 1 97.5 264 PRO A CA 1
ATOM 2023 C C . PRO A 1 264 ? 11.891 -30 -8.109 1 97.5 264 PRO A C 1
ATOM 2025 O O . PRO A 1 264 ? 11.711 -31.203 -8.305 1 97.5 264 PRO A O 1
ATOM 2028 N N . TYR A 1 265 ? 10.883 -29.125 -8.039 1 97.75 265 TYR A N 1
ATOM 2029 C CA . TYR A 1 265 ? 9.617 -29.828 -7.816 1 97.75 265 TYR A CA 1
ATOM 2030 C C . TYR A 1 265 ? 8.516 -29.266 -8.703 1 97.75 265 TYR A C 1
ATOM 2032 O O . TYR A 1 265 ? 7.426 -29.828 -8.781 1 97.75 265 TYR A O 1
ATOM 2040 N N . ASP A 1 266 ? 8.758 -28.156 -9.438 1 98.31 266 ASP A N 1
ATOM 2041 C CA . ASP A 1 266 ? 7.688 -27.562 -10.227 1 98.31 266 ASP A CA 1
ATOM 2042 C C . ASP A 1 266 ? 7.203 -28.516 -11.312 1 98.31 266 ASP A C 1
ATOM 2044 O O . ASP A 1 266 ? 6.066 -28.422 -11.773 1 98.31 266 ASP A O 1
ATOM 2048 N N . TRP A 1 267 ? 8.016 -29.453 -11.75 1 97.44 267 TRP A N 1
ATOM 2049 C CA . TRP A 1 267 ? 7.594 -30.453 -12.719 1 97.44 267 TRP A CA 1
ATOM 2050 C C . TRP A 1 267 ? 6.395 -31.234 -12.188 1 97.44 267 TRP A C 1
ATOM 2052 O O . TRP A 1 267 ? 5.523 -31.641 -12.969 1 97.44 267 TRP A O 1
ATOM 2062 N N . CYS A 1 268 ? 6.363 -31.453 -10.883 1 98.31 268 CYS A N 1
ATOM 2063 C CA . CYS A 1 268 ? 5.27 -32.188 -10.258 1 98.31 268 CYS A CA 1
ATOM 2064 C C . CYS A 1 268 ? 3.965 -31.406 -10.344 1 98.31 268 CYS A C 1
ATOM 2066 O O . CYS A 1 268 ? 2.902 -31.984 -10.586 1 98.31 268 CYS A O 1
ATOM 2068 N N . THR A 1 269 ? 4.031 -30.062 -10.102 1 98.69 269 THR A N 1
ATOM 2069 C CA . THR A 1 269 ? 2.861 -29.203 -10.227 1 98.69 269 THR A CA 1
ATOM 2070 C C . THR A 1 269 ? 2.281 -29.297 -11.641 1 98.69 269 THR A C 1
ATOM 2072 O O . THR A 1 269 ? 1.069 -29.438 -11.812 1 98.69 269 THR A O 1
ATOM 2075 N N . VAL A 1 270 ? 3.115 -29.25 -12.641 1 98.69 270 VAL A N 1
ATOM 2076 C CA . VAL A 1 270 ? 2.688 -29.328 -14.031 1 98.69 270 VAL A CA 1
ATOM 2077 C C . VAL A 1 270 ? 2.064 -30.688 -14.312 1 98.69 270 VAL A C 1
ATOM 2079 O O . VAL A 1 270 ? 0.992 -30.781 -14.914 1 98.69 270 VAL A O 1
ATOM 2082 N N . ARG A 1 271 ? 2.725 -31.734 -13.852 1 98.25 271 ARG A N 1
ATOM 2083 C CA . ARG A 1 271 ? 2.227 -33.094 -14.062 1 98.25 271 ARG A CA 1
ATOM 2084 C C . ARG A 1 271 ? 0.848 -33.281 -13.438 1 98.25 271 ARG A C 1
ATOM 2086 O O . ARG A 1 271 ? -0.035 -33.906 -14.031 1 98.25 271 ARG A O 1
ATOM 2093 N N . PHE A 1 272 ? 0.701 -32.812 -12.242 1 98.75 272 PHE A N 1
ATOM 2094 C CA . PHE A 1 272 ? -0.577 -32.906 -11.547 1 98.75 272 PHE A CA 1
ATOM 2095 C C . PHE A 1 272 ? -1.671 -32.188 -12.32 1 98.75 272 PHE A C 1
ATOM 2097 O O . PHE A 1 272 ? -2.775 -32.688 -12.484 1 98.75 272 PHE A O 1
ATOM 2104 N N . LEU A 1 273 ? -1.407 -30.891 -12.766 1 98.88 273 LEU A N 1
ATOM 2105 C CA . LEU A 1 273 ? -2.354 -30.125 -13.57 1 98.88 273 LEU A CA 1
ATOM 2106 C C . LEU A 1 273 ? -2.766 -30.891 -14.812 1 98.88 273 LEU A C 1
ATOM 2108 O O . LEU A 1 273 ? -3.959 -31.031 -15.102 1 98.88 273 LEU A O 1
ATOM 2112 N N . GLN A 1 274 ? -1.776 -31.469 -15.5 1 98.75 274 GLN A N 1
ATOM 2113 C CA . GLN A 1 274 ? -2.041 -32.25 -16.719 1 98.75 274 GLN A CA 1
ATOM 2114 C C . G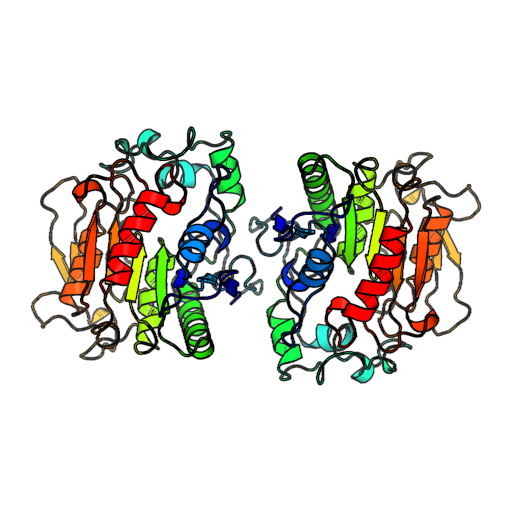LN A 1 274 ? -2.885 -33.469 -16.406 1 98.75 274 GLN A C 1
ATOM 2116 O O . GLN A 1 274 ? -3.857 -33.75 -17.109 1 98.75 274 GLN A O 1
ATOM 2121 N N . GLN A 1 275 ? -2.506 -34.188 -15.367 1 98.62 275 GLN A N 1
ATOM 2122 C CA . GLN A 1 275 ? -3.26 -35.375 -14.961 1 98.62 275 GLN A CA 1
ATOM 2123 C C . GLN A 1 275 ? -4.715 -35.031 -14.664 1 98.62 275 GLN A C 1
ATOM 2125 O O . GLN A 1 275 ? -5.621 -35.812 -14.945 1 98.62 275 GLN A O 1
ATOM 2130 N N . ALA A 1 276 ? -4.902 -33.844 -14.117 1 98.5 276 ALA A N 1
ATOM 2131 C CA . ALA A 1 276 ? -6.23 -33.406 -13.703 1 98.5 276 ALA A CA 1
ATOM 2132 C C . ALA A 1 276 ? -6.977 -32.75 -14.859 1 98.5 276 ALA A C 1
ATOM 2134 O O . ALA A 1 276 ? -8.023 -32.125 -14.656 1 98.5 276 ALA A O 1
ATOM 2135 N N . GLY A 1 277 ? -6.434 -32.719 -16.047 1 98.56 277 GLY A N 1
ATOM 2136 C CA . GLY A 1 277 ? -7.16 -32.312 -17.25 1 98.56 277 GLY A CA 1
ATOM 2137 C C . GLY A 1 277 ? -6.938 -30.844 -17.609 1 98.56 277 GLY A C 1
ATOM 2138 O O . GLY A 1 277 ? -7.645 -30.297 -18.453 1 98.56 277 GLY A O 1
ATOM 2139 N N . VAL A 1 278 ? -5.996 -30.156 -17 1 98.81 278 VAL A N 1
ATOM 2140 C CA . VAL A 1 278 ? -5.688 -28.766 -17.281 1 98.81 278 VAL A CA 1
ATOM 2141 C C . VAL A 1 278 ? -4.621 -28.672 -18.375 1 98.81 278 VAL A C 1
ATOM 2143 O O . VAL A 1 278 ? -3.619 -29.391 -18.328 1 98.81 278 VAL A O 1
ATOM 2146 N N . PRO A 1 279 ? -4.832 -27.906 -19.438 1 98.75 279 PRO A N 1
ATOM 2147 C CA . PRO A 1 279 ? -3.811 -27.75 -20.484 1 98.75 279 PRO A CA 1
ATOM 2148 C C . PRO A 1 279 ? -2.615 -26.922 -20 1 98.75 279 PRO A C 1
ATOM 2150 O O . PRO A 1 279 ? -2.434 -25.781 -20.438 1 98.75 279 PRO A O 1
ATOM 2153 N N . ALA A 1 280 ? -1.748 -27.547 -19.25 1 98.81 280 ALA A N 1
ATOM 2154 C CA . ALA A 1 280 ? -0.61 -26.875 -18.625 1 98.81 280 ALA A CA 1
ATOM 2155 C C . ALA A 1 280 ? 0.686 -27.188 -19.375 1 98.81 280 ALA A C 1
ATOM 2157 O O . ALA A 1 280 ? 0.907 -28.328 -19.797 1 98.81 280 ALA A O 1
ATOM 2158 N N . LYS A 1 281 ? 1.444 -26.172 -19.594 1 98.75 281 LYS A N 1
ATOM 2159 C CA . LYS A 1 281 ? 2.789 -26.297 -20.156 1 98.75 281 LYS A CA 1
ATOM 2160 C C . LYS A 1 281 ? 3.846 -25.859 -19.141 1 98.75 281 LYS A C 1
ATOM 2162 O O . LYS A 1 281 ? 3.586 -25.016 -18.297 1 98.75 281 LYS A O 1
ATOM 2167 N N . HIS A 1 282 ? 4.98 -26.5 -19.281 1 98.75 282 HIS A N 1
ATOM 2168 C CA . HIS A 1 282 ? 6.109 -26.156 -18.422 1 98.75 282 HIS A CA 1
ATOM 2169 C C . HIS A 1 282 ? 7.188 -25.406 -19.188 1 98.75 282 HIS A C 1
ATOM 2171 O O . HIS A 1 282 ? 7.691 -25.906 -20.203 1 98.75 282 HIS A O 1
ATOM 2177 N N . LEU A 1 283 ? 7.453 -24.25 -18.797 1 98.75 283 LEU A N 1
ATOM 2178 C CA . LEU A 1 283 ? 8.57 -23.484 -19.344 1 98.75 283 LEU A CA 1
ATOM 2179 C C . LEU A 1 283 ? 9.727 -23.422 -18.344 1 98.75 283 LEU A C 1
ATOM 2181 O O . LEU A 1 283 ? 9.68 -22.672 -17.375 1 98.75 283 LEU A O 1
ATOM 2185 N N . GLN A 1 284 ? 10.672 -24.203 -18.562 1 98.38 284 GLN A N 1
ATOM 2186 C CA . GLN A 1 284 ? 11.914 -24.125 -17.797 1 98.38 284 GLN A CA 1
ATOM 2187 C C . GLN A 1 284 ? 12.922 -23.203 -18.484 1 98.38 284 GLN A C 1
ATOM 2189 O O . GLN A 1 284 ? 13.359 -23.484 -19.609 1 98.38 284 GLN A O 1
ATOM 2194 N N . LEU A 1 285 ? 13.328 -22.188 -17.828 1 98.81 285 LEU A N 1
ATOM 2195 C CA . LEU A 1 285 ? 14.133 -21.156 -18.484 1 98.81 285 LEU A CA 1
ATOM 2196 C C . LEU A 1 285 ? 15.445 -21.734 -19 1 98.81 285 LEU A C 1
ATOM 2198 O O . LEU A 1 285 ? 15.898 -21.391 -20.094 1 98.81 285 LEU A O 1
ATOM 2202 N N . GLY A 1 286 ? 16.062 -22.641 -18.219 1 98.12 286 GLY A N 1
ATOM 2203 C CA . GLY A 1 286 ? 17.312 -23.25 -18.656 1 98.12 286 GLY A CA 1
ATOM 2204 C C . GLY A 1 286 ? 17.188 -23.969 -20 1 98.12 286 GLY A C 1
ATOM 2205 O O . GLY A 1 286 ? 18.141 -24 -20.781 1 98.12 286 GLY A O 1
ATOM 2206 N N . ASP A 1 287 ? 16.047 -24.5 -20.281 1 97.94 287 ASP A N 1
ATOM 2207 C CA . ASP A 1 287 ? 15.812 -25.281 -21.484 1 97.94 287 ASP A CA 1
ATOM 2208 C C . ASP A 1 287 ? 15.781 -24.375 -22.719 1 97.94 287 ASP A C 1
ATOM 2210 O O . ASP A 1 287 ? 15.945 -24.859 -23.844 1 97.94 287 ASP A O 1
ATOM 2214 N N . ILE A 1 288 ? 15.539 -23.125 -22.516 1 98.38 288 ILE A N 1
ATOM 2215 C CA . ILE A 1 288 ? 15.445 -22.234 -23.672 1 98.38 288 ILE A CA 1
ATOM 2216 C C . ILE A 1 288 ? 16.641 -21.281 -23.672 1 98.38 288 ILE A C 1
ATOM 2218 O O . ILE A 1 288 ? 16.578 -20.203 -24.281 1 98.38 288 ILE A O 1
ATOM 2222 N N . GLY A 1 289 ? 17.625 -21.547 -22.906 1 98.5 289 GLY A N 1
ATOM 2223 C CA . GLY A 1 289 ? 18.906 -20.844 -23 1 98.5 289 GLY A CA 1
ATOM 2224 C C . GLY A 1 289 ? 18.969 -19.625 -22.094 1 98.5 289 GLY A C 1
ATOM 2225 O O . GLY A 1 289 ? 19.844 -18.781 -22.25 1 98.5 289 GLY A O 1
ATOM 2226 N N . ILE A 1 290 ? 18.047 -19.438 -21.219 1 98.81 290 ILE A N 1
ATOM 2227 C CA . ILE A 1 290 ? 18.094 -18.359 -20.219 1 98.81 290 ILE A CA 1
ATOM 2228 C C . ILE A 1 290 ? 18.516 -18.938 -18.859 1 98.81 290 ILE A C 1
ATOM 2230 O O . ILE A 1 290 ? 17.766 -19.703 -18.25 1 98.81 290 ILE A O 1
ATOM 2234 N N . HIS A 1 291 ? 19.672 -18.562 -18.438 1 98.62 291 HIS A N 1
ATOM 2235 C CA . HIS A 1 291 ? 20.297 -19.25 -17.312 1 98.62 291 HIS A CA 1
ATOM 2236 C C . HIS A 1 291 ? 20.516 -18.297 -16.125 1 98.62 291 HIS A C 1
ATOM 2238 O O . HIS A 1 291 ? 20.469 -17.078 -16.297 1 98.62 291 HIS A O 1
ATOM 2244 N N . GLY A 1 292 ? 20.578 -18.859 -14.961 1 98.81 292 GLY A N 1
ATOM 2245 C CA . GLY A 1 292 ? 21.078 -18.141 -13.797 1 98.81 292 GLY A CA 1
ATOM 2246 C C . GLY A 1 292 ? 19.984 -17.516 -12.953 1 98.81 292 GLY A C 1
ATOM 2247 O O . GLY A 1 292 ? 20.234 -17.109 -11.82 1 98.81 292 GLY A O 1
ATOM 2248 N N . ASN A 1 293 ? 18.75 -17.5 -13.43 1 98.88 293 ASN A N 1
ATOM 2249 C CA . ASN A 1 293 ? 17.672 -16.828 -12.727 1 98.88 293 ASN A CA 1
ATOM 2250 C C . ASN A 1 293 ? 17.234 -17.594 -11.477 1 98.88 293 ASN A C 1
ATOM 2252 O O . ASN A 1 293 ? 17.25 -18.828 -11.469 1 98.88 293 ASN A O 1
ATOM 2256 N N . GLY A 1 294 ? 16.906 -16.844 -10.5 1 98.69 294 GLY A N 1
ATOM 2257 C CA . GLY A 1 294 ? 16.328 -17.359 -9.266 1 98.69 294 GLY A CA 1
ATOM 2258 C C . GLY A 1 294 ? 14.867 -17 -9.094 1 98.69 294 GLY A C 1
ATOM 2259 O O . GLY A 1 294 ? 14.164 -16.734 -10.07 1 98.69 294 GLY A O 1
ATOM 2260 N N . HIS A 1 295 ? 14.406 -17.109 -7.836 1 98.69 295 HIS A N 1
ATOM 2261 C CA . HIS A 1 295 ? 12.992 -17.047 -7.484 1 98.69 295 HIS A CA 1
ATOM 2262 C C . HIS A 1 295 ? 12.406 -15.672 -7.809 1 98.69 295 HIS A C 1
ATOM 2264 O O . HIS A 1 295 ? 11.211 -15.555 -8.086 1 98.69 295 HIS A O 1
ATOM 2270 N N . MET A 1 296 ? 13.195 -14.578 -7.73 1 98.62 296 MET A N 1
ATOM 2271 C CA . MET A 1 296 ? 12.727 -13.219 -7.988 1 98.62 296 MET A CA 1
ATOM 2272 C C . MET A 1 296 ? 13.07 -12.789 -9.406 1 98.62 296 MET A C 1
ATOM 2274 O O . MET A 1 296 ? 13.586 -11.688 -9.617 1 98.62 296 MET A O 1
ATOM 2278 N N . VAL A 1 297 ? 12.758 -13.617 -10.328 1 98.75 297 VAL A N 1
ATOM 2279 C CA . VAL A 1 297 ? 13.195 -13.492 -11.711 1 98.75 297 VAL A CA 1
ATOM 2280 C C . VAL A 1 297 ? 12.766 -12.133 -12.273 1 98.75 297 VAL A C 1
ATOM 2282 O O . VAL A 1 297 ? 13.492 -11.523 -13.062 1 98.75 297 VAL A O 1
ATOM 2285 N N . PHE A 1 298 ? 11.664 -11.523 -11.883 1 98.25 298 PHE A N 1
ATOM 2286 C CA . PHE A 1 298 ? 11.133 -10.281 -12.43 1 98.25 298 PHE A CA 1
ATOM 2287 C C . PHE A 1 298 ? 11.906 -9.078 -11.898 1 98.25 298 PHE A C 1
ATOM 2289 O O . PHE A 1 298 ? 11.703 -7.953 -12.359 1 98.25 298 PHE A O 1
ATOM 2296 N N . MET A 1 299 ? 12.805 -9.312 -10.961 1 97.88 299 MET A N 1
ATOM 2297 C CA . MET A 1 299 ? 13.633 -8.25 -10.398 1 97.88 299 MET A CA 1
ATOM 2298 C C . MET A 1 299 ? 15.094 -8.422 -10.812 1 97.88 299 MET A C 1
ATOM 2300 O O . MET A 1 299 ? 15.938 -7.598 -10.469 1 97.88 299 MET A O 1
ATOM 2304 N N . GLU A 1 300 ? 15.406 -9.477 -11.508 1 98.38 300 GLU A N 1
ATOM 2305 C CA . GLU A 1 300 ? 16.781 -9.844 -11.805 1 98.38 300 GLU A CA 1
ATOM 2306 C C . GLU A 1 300 ? 17.281 -9.148 -13.07 1 98.38 300 GLU A C 1
ATOM 2308 O O . GLU A 1 300 ? 16.516 -8.477 -13.758 1 98.38 300 GLU A O 1
ATOM 2313 N N . LYS A 1 301 ? 18.609 -9.281 -13.391 1 98.06 301 LYS A N 1
ATOM 2314 C CA . LYS A 1 301 ? 19.312 -8.539 -14.438 1 98.06 301 LYS A CA 1
ATOM 2315 C C . LYS A 1 301 ? 18.609 -8.703 -15.781 1 98.06 301 LYS A C 1
ATOM 2317 O O . LYS A 1 301 ? 18.391 -7.727 -16.5 1 98.06 301 LYS A O 1
ATOM 2322 N N . ASN A 1 302 ? 18.219 -9.828 -16.109 1 98.12 302 ASN A N 1
ATOM 2323 C CA . ASN A 1 302 ? 17.672 -10.117 -17.438 1 98.12 302 ASN A CA 1
ATOM 2324 C C . ASN A 1 302 ? 16.172 -10.297 -17.406 1 98.12 302 ASN A C 1
ATOM 2326 O O . ASN A 1 302 ? 15.609 -11.031 -18.219 1 98.12 302 ASN A O 1
ATOM 2330 N N . SER A 1 303 ? 15.492 -9.688 -16.422 1 98.25 303 SER A N 1
ATOM 2331 C CA . SER A 1 303 ? 14.07 -9.883 -16.172 1 98.25 303 SER A CA 1
ATOM 2332 C C . SER A 1 303 ? 13.234 -9.578 -17.406 1 98.25 303 SER A C 1
ATOM 2334 O O . SER A 1 303 ? 12.25 -10.266 -17.688 1 98.25 303 SER A O 1
ATOM 2336 N N . LEU A 1 304 ? 13.602 -8.547 -18.219 1 98.31 304 LEU A N 1
ATOM 2337 C CA . LEU A 1 304 ? 12.789 -8.148 -19.359 1 98.31 304 LEU A CA 1
ATOM 2338 C C . LEU A 1 304 ? 12.898 -9.164 -20.5 1 98.31 304 LEU A C 1
ATOM 2340 O O . LEU A 1 304 ? 11.969 -9.312 -21.297 1 98.31 304 LEU A O 1
ATOM 2344 N N . GLU A 1 305 ? 14.023 -9.859 -20.516 1 98.62 305 GLU A N 1
ATOM 2345 C CA . GLU A 1 305 ? 14.133 -10.977 -21.453 1 98.62 305 GLU A CA 1
ATOM 2346 C C . GLU A 1 305 ? 13.086 -12.047 -21.141 1 98.62 305 GLU A C 1
ATOM 2348 O O . GLU A 1 305 ? 12.469 -12.594 -22.062 1 98.62 305 GLU A O 1
ATOM 2353 N N . VAL A 1 306 ? 12.914 -12.305 -19.906 1 98.88 306 VAL A N 1
ATOM 2354 C CA . VAL A 1 306 ? 11.938 -13.305 -19.469 1 98.88 306 VAL A CA 1
ATOM 2355 C C . VAL A 1 306 ? 10.523 -12.797 -19.734 1 98.88 306 VAL A C 1
ATOM 2357 O O . VAL A 1 306 ? 9.664 -13.547 -20.203 1 98.88 306 VAL A O 1
ATOM 2360 N N . ALA A 1 307 ? 10.25 -11.5 -19.453 1 98.88 307 ALA A N 1
ATOM 2361 C CA . ALA A 1 307 ? 8.953 -10.906 -19.75 1 98.88 307 ALA A CA 1
ATOM 2362 C C . ALA A 1 307 ? 8.594 -11.07 -21.219 1 98.88 307 ALA A C 1
ATOM 2364 O O . ALA A 1 307 ? 7.445 -11.383 -21.562 1 98.88 307 ALA A O 1
ATOM 2365 N N . ALA A 1 308 ? 9.562 -10.906 -22.062 1 98.81 308 ALA A N 1
ATOM 2366 C CA . ALA A 1 308 ? 9.344 -11.031 -23.5 1 98.81 308 ALA A CA 1
ATOM 2367 C C . ALA A 1 308 ? 8.953 -12.461 -23.875 1 98.81 308 ALA A C 1
ATOM 2369 O O . ALA A 1 308 ? 8.109 -12.672 -24.75 1 98.81 308 ALA A O 1
ATOM 2370 N N . VAL A 1 309 ? 9.609 -13.414 -23.25 1 98.81 309 VAL A N 1
ATOM 2371 C CA . VAL A 1 309 ? 9.289 -14.82 -23.484 1 98.81 309 VAL A CA 1
ATOM 2372 C C . VAL A 1 309 ? 7.84 -15.086 -23.094 1 98.81 309 VAL A C 1
ATOM 2374 O O . VAL A 1 309 ? 7.094 -15.734 -23.828 1 98.81 309 VAL A O 1
ATOM 2377 N N . LEU A 1 310 ? 7.41 -14.602 -21.953 1 98.88 310 LEU A N 1
ATOM 2378 C CA . LEU A 1 310 ? 6.047 -14.789 -21.469 1 98.88 310 LEU A CA 1
ATOM 2379 C C . LEU A 1 310 ? 5.047 -14.102 -22.391 1 98.88 310 LEU A C 1
ATOM 2381 O O . LEU A 1 310 ? 3.98 -14.648 -22.672 1 98.88 310 LEU A O 1
ATOM 2385 N N . GLN A 1 311 ? 5.395 -12.922 -22.812 1 98.81 311 GLN A N 1
ATOM 2386 C CA . GLN A 1 311 ? 4.523 -12.188 -23.719 1 98.81 311 GLN A CA 1
ATOM 2387 C C . GLN A 1 311 ? 4.258 -12.984 -24.984 1 98.81 311 GLN A C 1
ATOM 2389 O O . GLN A 1 311 ? 3.121 -13.039 -25.469 1 98.81 311 GLN A O 1
ATOM 2394 N N . ARG A 1 312 ? 5.289 -13.594 -25.562 1 98.56 312 ARG A N 1
ATOM 2395 C CA . ARG A 1 312 ? 5.137 -14.383 -26.766 1 98.56 312 ARG A CA 1
ATOM 2396 C C . ARG A 1 312 ? 4.152 -15.531 -26.562 1 98.56 312 ARG A C 1
ATOM 2398 O O . ARG A 1 312 ? 3.303 -15.789 -27.406 1 98.56 312 ARG A O 1
ATOM 2405 N N . TRP A 1 313 ? 4.289 -16.125 -25.469 1 98.75 313 TRP A N 1
ATOM 2406 C CA . TRP A 1 313 ? 3.355 -17.219 -25.172 1 98.75 313 TRP A CA 1
ATOM 2407 C C . TRP A 1 313 ? 1.934 -16.688 -25.031 1 98.75 313 TRP A C 1
ATOM 2409 O O . TRP A 1 313 ? 0.988 -17.281 -25.547 1 98.75 313 TRP A O 1
ATOM 2419 N N . MET A 1 314 ? 1.742 -15.594 -24.281 1 98.62 314 MET A N 1
ATOM 2420 C CA . MET A 1 314 ? 0.433 -14.992 -24.031 1 98.62 314 MET A CA 1
ATOM 2421 C C . MET A 1 314 ? -0.245 -14.617 -25.344 1 98.62 314 MET A C 1
ATOM 2423 O O . MET A 1 314 ? -1.463 -14.758 -25.484 1 98.62 314 MET A O 1
ATOM 2427 N N . GLU A 1 315 ? 0.523 -14.211 -26.297 1 97.94 315 GLU A N 1
ATOM 2428 C CA . GLU A 1 315 ? -0.024 -13.727 -27.547 1 97.94 315 GLU A CA 1
ATOM 2429 C C . GLU A 1 315 ? -0.339 -14.875 -28.5 1 97.94 315 GLU A C 1
ATOM 2431 O O . GLU A 1 315 ? -1.117 -14.711 -29.438 1 97.94 315 GLU A O 1
ATOM 2436 N N . ARG A 1 316 ? 0.277 -16.016 -28.281 1 96.5 316 ARG A N 1
ATOM 2437 C CA . ARG A 1 316 ? 0.025 -17.188 -29.109 1 96.5 316 ARG A CA 1
ATOM 2438 C C . ARG A 1 316 ? -1.091 -18.047 -28.531 1 96.5 316 ARG A C 1
ATOM 2440 O O . ARG A 1 316 ? -1.518 -19.016 -29.156 1 96.5 316 ARG A O 1
ATOM 2447 N N . THR A 1 317 ? -1.538 -17.766 -27.422 1 92.56 317 THR A N 1
ATOM 2448 C CA . THR A 1 317 ? -2.537 -18.547 -26.703 1 92.56 317 THR A CA 1
ATOM 2449 C C . THR A 1 317 ? -3.932 -17.953 -26.906 1 92.56 317 THR A C 1
ATOM 2451 O O . THR A 1 317 ? -4.113 -16.734 -26.844 1 92.56 317 THR A O 1
ATOM 2454 N N . MET B 1 1 ? 9.859 3.701 4.758 1 97.62 1 MET B N 1
ATOM 2455 C CA . MET B 1 1 ? 8.57 4.27 4.359 1 97.62 1 MET B CA 1
ATOM 2456 C C . MET B 1 1 ? 8.375 4.168 2.852 1 97.62 1 MET B C 1
ATOM 2458 O O . MET B 1 1 ? 9.289 4.469 2.08 1 97.62 1 MET B O 1
ATOM 2462 N N . TYR B 1 2 ? 7.254 3.645 2.428 1 97.88 2 TYR B N 1
ATOM 2463 C CA . TYR B 1 2 ? 6.926 3.574 1.008 1 97.88 2 TYR B CA 1
ATOM 2464 C C . TYR B 1 2 ? 6.559 4.949 0.464 1 97.88 2 TYR B C 1
ATOM 2466 O O . TYR B 1 2 ? 5.805 5.695 1.097 1 97.88 2 TYR B O 1
ATOM 2474 N N . VAL B 1 3 ? 7.098 5.316 -0.68 1 97.88 3 VAL B N 1
ATOM 2475 C CA . VAL B 1 3 ? 6.82 6.574 -1.365 1 97.88 3 VAL B CA 1
ATOM 2476 C C . VAL B 1 3 ? 6.605 6.316 -2.854 1 97.88 3 VAL B C 1
ATOM 2478 O O . VAL B 1 3 ? 7.41 5.637 -3.496 1 97.88 3 VAL B O 1
ATOM 2481 N N . GLU B 1 4 ? 5.551 6.785 -3.342 1 96.38 4 GLU B N 1
ATOM 2482 C CA . GLU B 1 4 ? 5.312 6.789 -4.781 1 96.38 4 GLU B CA 1
ATOM 2483 C C . GLU B 1 4 ? 5.602 8.164 -5.383 1 96.38 4 GLU B C 1
ATOM 2485 O O . GLU B 1 4 ? 5.055 9.172 -4.934 1 96.38 4 GLU B O 1
ATOM 2490 N N . LYS B 1 5 ? 6.488 8.18 -6.316 1 97 5 LYS B N 1
ATOM 2491 C CA . LYS B 1 5 ? 6.75 9.414 -7.055 1 97 5 LYS B CA 1
ATOM 2492 C C . LYS B 1 5 ? 6.012 9.422 -8.391 1 97 5 LYS B C 1
ATOM 2494 O O . LYS B 1 5 ? 6.141 8.492 -9.18 1 97 5 LYS B O 1
ATOM 2499 N N . LEU B 1 6 ? 5.219 10.406 -8.594 1 96 6 LEU B N 1
ATOM 2500 C CA . LEU B 1 6 ? 4.531 10.641 -9.859 1 96 6 LEU B CA 1
ATOM 2501 C C . LEU B 1 6 ? 5.059 11.898 -10.547 1 96 6 LEU B C 1
ATOM 2503 O O . LEU B 1 6 ? 5.219 12.938 -9.906 1 96 6 LEU B O 1
ATOM 2507 N N . THR B 1 7 ? 5.352 11.773 -11.766 1 96.19 7 THR B N 1
ATOM 2508 C CA . THR B 1 7 ? 5.805 12.898 -12.562 1 96.19 7 THR B CA 1
ATOM 2509 C C . THR B 1 7 ? 4.859 13.148 -13.742 1 96.19 7 THR B C 1
ATOM 2511 O O . THR B 1 7 ? 4.367 12.203 -14.352 1 96.19 7 THR B O 1
ATOM 2514 N N . PRO B 1 8 ? 4.625 14.422 -14.023 1 95.12 8 PRO B N 1
ATOM 2515 C CA . PRO B 1 8 ? 3.773 14.711 -15.18 1 95.12 8 PRO B CA 1
ATOM 2516 C C . PRO B 1 8 ? 4.328 14.141 -16.484 1 95.12 8 PRO B C 1
ATOM 2518 O O . PRO B 1 8 ? 5.543 14.172 -16.703 1 95.12 8 PRO B O 1
ATOM 2521 N N . VAL B 1 9 ? 3.498 13.672 -17.312 1 87.81 9 VAL B N 1
ATOM 2522 C CA . VAL B 1 9 ? 3.891 13.062 -18.578 1 87.81 9 VAL B CA 1
ATOM 2523 C C . VAL B 1 9 ? 4.625 14.086 -19.438 1 87.81 9 VAL B C 1
ATOM 2525 O O . VAL B 1 9 ? 5.578 13.75 -20.141 1 87.81 9 VAL B O 1
ATOM 2528 N N . ALA B 1 10 ? 4.195 15.359 -19.312 1 91.5 10 ALA B N 1
ATOM 2529 C CA . ALA B 1 10 ? 4.777 16.422 -20.141 1 91.5 10 ALA B CA 1
ATOM 2530 C C . ALA B 1 10 ? 5.992 17.047 -19.453 1 91.5 10 ALA B C 1
ATOM 2532 O O . ALA B 1 10 ? 6.578 18 -19.969 1 91.5 10 ALA B O 1
ATOM 2533 N N . GLY B 1 11 ? 6.312 16.5 -18.312 1 95.06 11 GLY B N 1
ATOM 2534 C CA . GLY B 1 11 ? 7.457 17.031 -17.578 1 95.06 11 GLY B CA 1
ATOM 2535 C C . GLY B 1 11 ? 7.066 17.922 -16.422 1 95.06 11 GLY B C 1
ATOM 2536 O O . GLY B 1 11 ? 5.965 18.469 -16.391 1 95.06 11 GLY B O 1
ATOM 2537 N N . VAL B 1 12 ? 7.934 18.125 -15.508 1 98 12 VAL B N 1
ATOM 2538 C CA . VAL B 1 12 ? 7.727 18.953 -14.328 1 98 12 VAL B CA 1
ATOM 2539 C C . VAL B 1 12 ? 7.949 20.422 -14.68 1 98 12 VAL B C 1
ATOM 2541 O O . VAL B 1 12 ? 8.984 20.781 -15.25 1 98 12 VAL B O 1
ATOM 2544 N N . THR B 1 13 ? 7.004 21.297 -14.336 1 98.19 13 THR B N 1
ATOM 2545 C CA . THR B 1 13 ? 7.145 22.719 -14.656 1 98.19 13 THR B CA 1
ATOM 2546 C C . THR B 1 13 ? 7.152 23.562 -13.391 1 98.19 13 THR B C 1
ATOM 2548 O O . THR B 1 13 ? 7.516 24.75 -13.422 1 98.19 13 THR B O 1
ATOM 2551 N N . LYS B 1 14 ? 6.742 23 -12.258 1 98.31 14 LYS B N 1
ATOM 2552 C CA . LYS B 1 14 ? 6.734 23.734 -10.984 1 98.31 14 LYS B CA 1
ATOM 2553 C C . LYS B 1 14 ? 8.039 23.516 -10.227 1 98.31 14 LYS B C 1
ATOM 2555 O O . LYS B 1 14 ? 8.602 22.422 -10.234 1 98.31 14 LYS B O 1
ATOM 2560 N N . PRO B 1 15 ? 8.516 24.531 -9.586 1 97.62 15 PRO B N 1
ATOM 2561 C CA . PRO B 1 15 ? 9.852 24.484 -8.992 1 97.62 15 PRO B CA 1
ATOM 2562 C C . PRO B 1 15 ? 9.906 23.562 -7.766 1 97.62 15 PRO B C 1
ATOM 2564 O O . PRO B 1 15 ? 10.969 23.031 -7.445 1 97.62 15 PRO B O 1
ATOM 2567 N N . TYR B 1 16 ? 8.844 23.438 -7.012 1 98.69 16 TYR B N 1
ATOM 2568 C CA . TYR B 1 16 ? 8.844 22.656 -5.777 1 98.69 16 TYR B CA 1
ATOM 2569 C C . TYR B 1 16 ? 7.863 21.484 -5.863 1 98.69 16 TYR B C 1
ATOM 2571 O O . TYR B 1 16 ? 6.672 21.688 -6.105 1 98.69 16 TYR B O 1
ATOM 2579 N N . PRO B 1 17 ? 8.328 20.266 -5.629 1 98.81 17 PRO B N 1
ATOM 2580 C CA . PRO B 1 17 ? 7.402 19.141 -5.602 1 98.81 17 PRO B CA 1
ATOM 2581 C C . PRO B 1 17 ? 6.516 19.125 -4.359 1 98.81 17 PRO B C 1
ATOM 2583 O O . PRO B 1 17 ? 6.809 19.812 -3.383 1 98.81 17 PRO B O 1
ATOM 2586 N N . ILE B 1 18 ? 5.48 18.406 -4.441 1 98.94 18 ILE B N 1
ATOM 2587 C CA . ILE B 1 18 ? 4.555 18.266 -3.322 1 98.94 18 ILE B CA 1
ATOM 2588 C C . ILE B 1 18 ? 4.723 16.891 -2.684 1 98.94 18 ILE B C 1
ATOM 2590 O O . ILE B 1 18 ? 4.762 15.875 -3.385 1 98.94 18 ILE B O 1
ATOM 2594 N N . VAL B 1 19 ? 4.91 16.812 -1.428 1 99 19 VAL B N 1
ATOM 2595 C CA . VAL B 1 19 ? 4.832 15.586 -0.654 1 99 19 VAL B CA 1
ATOM 2596 C C . VAL B 1 19 ? 3.479 15.5 0.047 1 99 19 VAL B C 1
ATOM 2598 O O . VAL B 1 19 ? 3.158 16.328 0.895 1 99 19 VAL B O 1
ATOM 2601 N N . PHE B 1 20 ? 2.697 14.516 -0.31 1 98.94 20 PHE B N 1
ATOM 2602 C CA . PHE B 1 20 ? 1.372 14.312 0.263 1 98.94 20 PHE B CA 1
ATOM 2603 C C . PHE B 1 20 ? 1.447 13.422 1.5 1 98.94 20 PHE B C 1
ATOM 2605 O O . PHE B 1 20 ? 1.96 12.305 1.437 1 98.94 20 PHE B O 1
ATOM 2612 N N . ILE B 1 21 ? 0.907 13.914 2.598 1 98.94 21 ILE B N 1
ATOM 2613 C CA . ILE B 1 21 ? 0.914 13.18 3.859 1 98.94 21 ILE B CA 1
ATOM 2614 C C . ILE B 1 21 ? -0.521 12.961 4.34 1 98.94 21 ILE B C 1
ATOM 2616 O O . ILE B 1 21 ? -1.215 13.922 4.688 1 98.94 21 ILE B O 1
ATOM 2620 N N . HIS B 1 22 ? -0.948 11.727 4.363 1 98.81 22 HIS B N 1
ATOM 2621 C CA . HIS B 1 22 ? -2.33 11.352 4.656 1 98.81 22 HIS B CA 1
ATOM 2622 C C . HIS B 1 22 ? -2.586 11.32 6.156 1 98.81 22 HIS B C 1
ATOM 2624 O O . HIS B 1 22 ? -1.646 11.375 6.953 1 98.81 22 HIS B O 1
ATOM 2630 N N . GLY B 1 23 ? -3.854 11.227 6.535 1 98.56 23 GLY B N 1
ATOM 2631 C CA . GLY B 1 23 ? -4.285 11.18 7.922 1 98.56 23 GLY B CA 1
ATOM 2632 C C . GLY B 1 23 ? -4.363 9.773 8.477 1 98.56 23 GLY B C 1
ATOM 2633 O O . GLY B 1 23 ? -3.855 8.828 7.867 1 98.56 23 GLY B O 1
ATOM 2634 N N . GLN B 1 24 ? -5 9.68 9.641 1 98.31 24 GLN B N 1
ATOM 2635 C CA . GLN B 1 24 ? -5.066 8.422 10.375 1 98.31 24 GLN B CA 1
ATOM 2636 C C . GLN B 1 24 ? -5.977 7.418 9.68 1 98.31 24 GLN B C 1
ATOM 2638 O O . GLN B 1 24 ? -7.039 7.789 9.172 1 98.31 24 GLN B O 1
ATOM 2643 N N . ALA B 1 25 ? -5.574 6.176 9.648 1 98.25 25 ALA B N 1
ATOM 2644 C CA . ALA B 1 25 ? -6.297 5.039 9.078 1 98.25 25 ALA B CA 1
ATOM 2645 C C . ALA B 1 25 ? -6.352 5.133 7.555 1 98.25 25 ALA B C 1
ATOM 2647 O O . ALA B 1 25 ? -7.188 4.484 6.918 1 98.25 25 ALA B O 1
ATOM 2648 N N . GLN B 1 26 ? -5.59 6.008 7.008 1 98.19 26 GLN B N 1
ATOM 2649 C CA . GLN B 1 26 ? -5.547 6.227 5.566 1 98.19 26 GLN B CA 1
ATOM 2650 C C . GLN B 1 26 ? -4.195 5.828 4.988 1 98.19 26 GLN B C 1
ATOM 2652 O O . GLN B 1 26 ? -3.289 5.434 5.727 1 98.19 26 GLN B O 1
ATOM 2657 N N . THR B 1 27 ? -4.059 5.848 3.68 1 98.31 27 THR B N 1
ATOM 2658 C CA . THR B 1 27 ? -2.822 5.688 2.924 1 98.31 27 THR B CA 1
ATOM 2659 C C . THR B 1 27 ? -2.699 6.766 1.853 1 98.31 27 THR B C 1
ATOM 2661 O O . THR B 1 27 ? -3.562 7.641 1.74 1 98.31 27 THR B O 1
ATOM 2664 N N . GLY B 1 28 ? -1.636 6.648 1.135 1 98.06 28 GLY B N 1
ATOM 2665 C CA . GLY B 1 28 ? -1.451 7.57 0.028 1 98.06 28 GLY B CA 1
ATOM 2666 C C . GLY B 1 28 ? -2.57 7.508 -0.995 1 98.06 28 GLY B C 1
ATOM 2667 O O . GLY B 1 28 ? -2.766 8.445 -1.768 1 98.06 28 GLY B O 1
ATOM 2668 N N . THR B 1 29 ? -3.383 6.441 -0.979 1 96.38 29 THR B N 1
ATOM 2669 C CA . THR B 1 29 ? -4.426 6.246 -1.979 1 96.38 29 THR B CA 1
ATOM 2670 C C . THR B 1 29 ? -5.504 7.32 -1.852 1 96.38 29 THR B C 1
ATOM 2672 O O . THR B 1 29 ? -6.258 7.566 -2.797 1 96.38 29 THR B O 1
ATOM 2675 N N . ASN B 1 30 ? -5.539 7.98 -0.709 1 95.25 30 ASN B N 1
ATOM 2676 C CA . ASN B 1 30 ? -6.586 8.969 -0.463 1 95.25 30 ASN B CA 1
ATOM 2677 C C . ASN B 1 30 ? -6.406 10.203 -1.335 1 95.25 30 ASN B C 1
ATOM 2679 O O . ASN B 1 30 ? -7.348 10.977 -1.531 1 95.25 30 ASN B O 1
ATOM 2683 N N . TRP B 1 31 ? -5.191 10.359 -1.885 1 98.06 31 TRP B N 1
ATOM 2684 C CA . TRP B 1 31 ? -4.914 11.516 -2.723 1 98.06 31 TRP B CA 1
ATOM 2685 C C . TRP B 1 31 ? -5.145 11.195 -4.195 1 98.06 31 TRP B C 1
ATOM 2687 O O . TRP B 1 31 ? -5.078 12.086 -5.051 1 98.06 31 TRP B O 1
ATOM 2697 N N . LEU B 1 32 ? -5.359 9.945 -4.52 1 96.06 32 LEU B N 1
ATOM 2698 C CA . LEU B 1 32 ? -5.516 9.492 -5.898 1 96.06 32 LEU B CA 1
ATOM 2699 C C . LEU B 1 32 ? -6.949 9.688 -6.375 1 96.06 32 LEU B C 1
ATOM 2701 O O . LEU B 1 32 ? -7.492 10.789 -6.289 1 96.06 32 LEU B O 1
ATOM 2705 N N . ASN B 1 33 ? -7.77 8.672 -6.629 1 95.19 33 ASN B N 1
ATOM 2706 C CA . ASN B 1 33 ? -9.148 8.852 -7.078 1 95.19 33 ASN B CA 1
ATOM 2707 C C . ASN B 1 33 ? -10.102 9.039 -5.902 1 95.19 33 ASN B C 1
ATOM 2709 O O . ASN B 1 33 ? -9.891 8.469 -4.832 1 95.19 33 ASN B O 1
ATOM 2713 N N . LYS B 1 34 ? -11.109 9.828 -6.105 1 97.5 34 LYS B N 1
ATOM 2714 C CA . LYS B 1 34 ? -12.172 9.984 -5.121 1 97.5 34 LYS B CA 1
ATOM 2715 C C . LYS B 1 34 ? -13.062 8.742 -5.074 1 97.5 34 LYS B C 1
ATOM 2717 O O . LYS B 1 34 ? -13.109 7.973 -6.035 1 97.5 34 LYS B O 1
ATOM 2722 N N . PRO B 1 35 ? -13.727 8.57 -3.982 1 96.56 35 PRO B N 1
ATOM 2723 C CA . PRO B 1 35 ? -14.594 7.395 -3.869 1 96.56 35 PRO B CA 1
ATOM 2724 C C . PRO B 1 35 ? -15.68 7.359 -4.938 1 96.56 35 PRO B C 1
ATOM 2726 O O . PRO B 1 35 ? -16.156 6.285 -5.309 1 96.56 35 PRO B O 1
ATOM 2729 N N . ASP B 1 36 ? -16.062 8.5 -5.488 1 95.62 36 ASP B N 1
ATOM 2730 C CA . ASP B 1 36 ? -17.109 8.562 -6.5 1 95.62 36 ASP B CA 1
ATOM 2731 C C . ASP B 1 36 ? -16.547 8.305 -7.895 1 95.62 36 ASP B C 1
ATOM 2733 O O . ASP B 1 36 ? -17.266 8.414 -8.891 1 95.62 36 ASP B O 1
ATOM 2737 N N . GLY B 1 37 ? -15.281 8.039 -8.008 1 94.06 37 GLY B N 1
ATOM 2738 C CA . GLY B 1 37 ? -14.625 7.766 -9.273 1 94.06 37 GLY B CA 1
ATOM 2739 C C . GLY B 1 37 ? -13.984 8.992 -9.898 1 94.06 37 GLY B C 1
ATOM 2740 O O . GLY B 1 37 ? -13.289 8.898 -10.906 1 94.06 37 GLY B O 1
ATOM 2741 N N . GLY B 1 38 ? -14.148 10.109 -9.273 1 95.31 38 GLY B N 1
ATOM 2742 C CA . GLY B 1 38 ? -13.609 11.352 -9.789 1 95.31 38 GLY B CA 1
ATOM 2743 C C . GLY B 1 38 ? -12.125 11.508 -9.539 1 95.31 38 GLY B C 1
ATOM 2744 O O . GLY B 1 38 ? -11.523 10.711 -8.82 1 95.31 38 GLY B O 1
ATOM 2745 N N . GLU B 1 39 ? -11.578 12.523 -10.086 1 95.62 39 GLU B N 1
ATOM 2746 C CA . GLU B 1 39 ? -10.164 12.867 -10.008 1 95.62 39 GLU B CA 1
ATOM 2747 C C . GLU B 1 39 ? -9.766 13.258 -8.586 1 95.62 39 GLU B C 1
ATOM 2749 O O . GLU B 1 39 ? -10.508 13.969 -7.902 1 95.62 39 GLU B O 1
ATOM 2754 N N . GLY B 1 40 ? -8.609 12.75 -8.148 1 97.88 40 GLY B N 1
ATOM 2755 C CA . GLY B 1 40 ? -8.07 13.141 -6.852 1 97.88 40 GLY B CA 1
ATOM 2756 C C . GLY B 1 40 ? -7.055 14.266 -6.938 1 97.88 40 GLY B C 1
ATOM 2757 O O . GLY B 1 40 ? -6.758 14.758 -8.031 1 97.88 40 GLY B O 1
ATOM 2758 N N . TRP B 1 41 ? -6.547 14.703 -5.824 1 98.81 41 TRP B N 1
ATOM 2759 C CA . TRP B 1 41 ? -5.656 15.859 -5.75 1 98.81 41 TRP B CA 1
ATOM 2760 C C . TRP B 1 41 ? -4.301 15.547 -6.375 1 98.81 41 TRP B C 1
ATOM 2762 O O . TRP B 1 41 ? -3.645 16.422 -6.934 1 98.81 41 TRP B O 1
ATOM 2772 N N . ALA B 1 42 ? -3.826 14.25 -6.309 1 98.31 42 ALA B N 1
ATOM 2773 C CA . ALA B 1 42 ? -2.572 13.891 -6.969 1 98.31 42 ALA B CA 1
ATOM 2774 C C . ALA B 1 42 ? -2.645 14.164 -8.469 1 98.31 42 ALA B C 1
ATOM 2776 O O . ALA B 1 42 ? -1.75 14.797 -9.031 1 98.31 42 ALA B O 1
ATOM 2777 N N . SER B 1 43 ? -3.719 13.68 -9.102 1 97 43 SER B N 1
ATOM 2778 C CA . SER B 1 43 ? -3.906 13.898 -10.539 1 97 43 SER B CA 1
ATOM 2779 C C . SER B 1 43 ? -4.027 15.383 -10.852 1 97 43 SER B C 1
ATOM 2781 O O . SER B 1 43 ? -3.484 15.859 -11.852 1 97 43 SER B O 1
ATOM 2783 N N . TYR B 1 44 ? -4.805 16.109 -10.023 1 98.44 44 TYR B N 1
ATOM 2784 C CA . TYR B 1 44 ? -4.98 17.547 -10.227 1 98.44 44 TYR B CA 1
ATOM 2785 C C . TYR B 1 44 ? -3.633 18.266 -10.242 1 98.44 44 TYR B C 1
ATOM 2787 O O . TYR B 1 44 ? -3.301 18.953 -11.203 1 98.44 44 TYR B O 1
ATOM 2795 N N . PHE B 1 45 ? -2.83 18.062 -9.25 1 98.81 45 PHE B N 1
ATOM 2796 C CA . PHE B 1 45 ? -1.574 18.797 -9.133 1 98.81 45 PHE B CA 1
ATOM 2797 C C . PHE B 1 45 ? -0.568 18.312 -10.172 1 98.81 45 PHE B C 1
ATOM 2799 O O . PHE B 1 45 ? 0.242 19.109 -10.664 1 98.81 45 PHE B O 1
ATOM 2806 N N . LEU B 1 46 ? -0.613 17.016 -10.484 1 97.81 46 LEU B N 1
ATOM 2807 C CA . LEU B 1 46 ? 0.199 16.5 -11.594 1 97.81 46 LEU B CA 1
ATOM 2808 C C . LEU B 1 46 ? -0.117 17.25 -12.883 1 97.81 46 LEU B C 1
ATOM 2810 O O . LEU B 1 46 ? 0.793 17.641 -13.617 1 97.81 46 LEU B O 1
ATOM 2814 N N . SER B 1 47 ? -1.378 17.453 -13.117 1 97.56 47 SER B N 1
ATOM 2815 C CA . SER B 1 47 ? -1.805 18.109 -14.336 1 97.56 47 SER B CA 1
ATOM 2816 C C . SER B 1 47 ? -1.38 19.578 -14.344 1 97.56 47 SER B C 1
ATOM 2818 O O . SER B 1 47 ? -1.288 20.203 -15.406 1 97.56 47 SER B O 1
ATOM 2820 N N . GLN B 1 48 ? -1.142 20.125 -13.141 1 98.25 48 GLN B N 1
ATOM 2821 C CA . GLN B 1 48 ? -0.705 21.516 -13.023 1 98.25 48 GLN B CA 1
ATOM 2822 C C . GLN B 1 48 ? 0.814 21.609 -13.117 1 98.25 48 GLN B C 1
ATOM 2824 O O . GLN B 1 48 ? 1.369 22.719 -13.055 1 98.25 48 GLN B O 1
ATOM 2829 N N . GLY B 1 49 ? 1.553 20.484 -13.211 1 98.5 49 GLY B N 1
ATOM 2830 C CA . GLY B 1 49 ? 2.98 20.531 -13.484 1 98.5 49 GLY B CA 1
ATOM 2831 C C . GLY B 1 49 ? 3.826 20.203 -12.266 1 98.5 49 GLY B C 1
ATOM 2832 O O . GLY B 1 49 ? 5.051 20.344 -12.297 1 98.5 49 GLY B O 1
ATOM 2833 N N . TYR B 1 50 ? 3.221 19.75 -11.18 1 98.81 50 TYR B N 1
ATOM 2834 C CA . TYR B 1 50 ? 3.967 19.391 -9.977 1 98.81 50 TYR B CA 1
ATOM 2835 C C . TYR B 1 50 ? 4.445 17.953 -10.039 1 98.81 50 TYR B C 1
ATOM 2837 O O . TYR B 1 50 ? 3.715 17.062 -10.492 1 98.81 50 TYR B O 1
ATOM 2845 N N . ALA B 1 51 ? 5.656 17.656 -9.609 1 98.75 51 ALA B N 1
ATOM 2846 C CA . ALA B 1 51 ? 5.977 16.312 -9.156 1 98.75 51 ALA B CA 1
ATOM 2847 C C . ALA B 1 51 ? 5.312 16 -7.816 1 98.75 51 ALA B C 1
ATOM 2849 O O . ALA B 1 51 ? 5.246 16.859 -6.941 1 98.75 51 ALA B O 1
ATOM 2850 N N . CYS B 1 52 ? 4.789 14.883 -7.684 1 98.81 52 CYS B N 1
ATOM 2851 C CA . CYS B 1 52 ? 4.09 14.5 -6.461 1 98.81 52 CYS B CA 1
ATOM 2852 C C . CYS B 1 52 ? 4.754 13.297 -5.801 1 98.81 52 CYS B C 1
ATOM 2854 O O . CYS B 1 52 ? 5.043 12.305 -6.465 1 98.81 52 CYS B O 1
ATOM 2856 N N . TYR B 1 53 ? 5.094 13.414 -4.57 1 98.88 53 TYR B N 1
ATOM 2857 C CA . TYR B 1 53 ? 5.504 12.305 -3.721 1 98.88 53 TYR B CA 1
ATOM 2858 C C . TYR B 1 53 ? 4.383 11.898 -2.771 1 98.88 53 TYR B C 1
ATOM 2860 O O . TYR B 1 53 ? 3.975 12.688 -1.914 1 98.88 53 TYR B O 1
ATOM 2868 N N . ILE B 1 54 ? 3.844 10.727 -2.93 1 98.62 54 ILE B N 1
ATOM 2869 C CA . ILE B 1 54 ? 2.727 10.219 -2.143 1 98.62 54 ILE B CA 1
ATOM 2870 C C . ILE B 1 54 ? 3.223 9.148 -1.169 1 98.62 54 ILE B C 1
ATOM 2872 O O . ILE B 1 54 ? 3.695 8.094 -1.588 1 98.62 54 ILE B O 1
ATOM 2876 N N . ILE B 1 55 ? 3.084 9.344 0.104 1 98.75 55 ILE B N 1
ATOM 2877 C CA . ILE B 1 55 ? 3.701 8.422 1.049 1 98.75 55 ILE B CA 1
ATOM 2878 C C . ILE B 1 55 ? 2.629 7.539 1.681 1 98.75 55 ILE B C 1
ATOM 2880 O O . ILE B 1 55 ? 1.46 7.926 1.752 1 98.75 55 ILE B O 1
ATOM 2884 N N . ASP B 1 56 ? 2.885 6.383 2.057 1 98.81 56 ASP B N 1
ATOM 2885 C CA . ASP B 1 56 ? 2.287 5.668 3.18 1 98.81 56 ASP B CA 1
ATOM 2886 C C . ASP B 1 56 ? 3.107 5.859 4.453 1 98.81 56 ASP B C 1
ATOM 2888 O O . ASP B 1 56 ? 4.281 5.48 4.504 1 98.81 56 ASP B O 1
ATOM 2892 N N . GLN B 1 57 ? 2.484 6.461 5.434 1 98.75 57 GLN B N 1
ATOM 2893 C CA . GLN B 1 57 ? 3.23 6.664 6.672 1 98.75 57 GLN B CA 1
ATOM 2894 C C . GLN B 1 57 ? 3.826 5.352 7.176 1 98.75 57 GLN B C 1
ATOM 2896 O O . GLN B 1 57 ? 3.408 4.273 6.754 1 98.75 57 GLN B O 1
ATOM 2901 N N . THR B 1 58 ? 4.855 5.484 8.023 1 98.31 58 THR B N 1
ATOM 2902 C CA . THR B 1 58 ? 5.426 4.285 8.633 1 98.31 58 THR B CA 1
ATOM 2903 C C . THR B 1 58 ? 4.34 3.439 9.289 1 98.31 58 THR B C 1
ATOM 2905 O O . THR B 1 58 ? 3.398 3.975 9.875 1 98.31 58 THR B O 1
ATOM 2908 N N . PHE B 1 59 ? 4.449 2.09 9.047 1 97.44 59 PHE B N 1
ATOM 2909 C CA . PHE B 1 59 ? 3.57 1.079 9.625 1 97.44 59 PHE B CA 1
ATOM 2910 C C . PHE B 1 59 ? 2.17 1.177 9.031 1 97.44 59 PHE B C 1
ATOM 2912 O O . PHE B 1 59 ? 1.188 0.822 9.688 1 97.44 59 PHE B O 1
ATOM 2919 N N . ARG B 1 60 ? 2.064 1.716 7.855 1 97.62 60 ARG B N 1
ATOM 2920 C CA . ARG B 1 60 ? 0.779 1.962 7.207 1 97.62 60 ARG B CA 1
ATOM 2921 C C . ARG B 1 60 ? 0.797 1.487 5.758 1 97.62 60 ARG B C 1
ATOM 2923 O O . ARG B 1 60 ? 1.697 1.844 4.996 1 97.62 60 ARG B O 1
ATOM 2930 N N . GLY B 1 61 ? -0.24 0.699 5.379 1 97.56 61 GLY B N 1
ATOM 2931 C CA . GLY B 1 61 ? -0.312 0.28 3.988 1 97.56 61 GLY B CA 1
ATOM 2932 C C . GLY B 1 61 ? 0.929 -0.458 3.523 1 97.56 61 GLY B C 1
ATOM 2933 O O . GLY B 1 61 ? 1.322 -1.462 4.121 1 97.56 61 GLY B O 1
ATOM 2934 N N . ARG B 1 62 ? 1.659 0.126 2.545 1 98.12 62 ARG B N 1
ATOM 2935 C CA . ARG B 1 62 ? 2.805 -0.516 1.91 1 98.12 62 ARG B CA 1
ATOM 2936 C C . ARG B 1 62 ? 4.094 -0.22 2.674 1 98.12 62 ARG B C 1
ATOM 2938 O O . ARG B 1 62 ? 5.18 -0.6 2.236 1 98.12 62 ARG B O 1
ATOM 2945 N N . SER B 1 63 ? 3.996 0.491 3.799 1 98.12 63 SER B N 1
ATOM 2946 C CA . SER B 1 63 ? 5.098 0.595 4.75 1 98.12 63 SER B CA 1
ATOM 2947 C C . SER B 1 63 ? 5.02 -0.501 5.809 1 98.12 63 SER B C 1
ATOM 2949 O O . SER B 1 63 ? 4.055 -0.562 6.578 1 98.12 63 SER B O 1
ATOM 2951 N N . ALA B 1 64 ? 6.047 -1.246 5.934 1 96.5 64 ALA B N 1
ATOM 2952 C CA . ALA B 1 64 ? 6.039 -2.48 6.715 1 96.5 64 ALA B CA 1
ATOM 2953 C C . ALA B 1 64 ? 5.812 -2.191 8.195 1 96.5 64 ALA B C 1
ATOM 2955 O O . ALA B 1 64 ? 6.27 -1.17 8.711 1 96.5 64 ALA B O 1
ATOM 2956 N N . TRP B 1 65 ? 5.094 -3.045 8.734 1 96.38 65 TRP B N 1
ATOM 2957 C CA . TRP B 1 65 ? 4.93 -3.152 10.18 1 96.38 65 TRP B CA 1
ATOM 2958 C C . TRP B 1 65 ? 5.453 -4.492 10.688 1 96.38 65 TRP B C 1
ATOM 2960 O O . TRP B 1 65 ? 5.145 -5.543 10.117 1 96.38 65 TRP B O 1
ATOM 2970 N N . PHE B 1 66 ? 6.355 -4.465 11.656 1 94.62 66 PHE B N 1
ATOM 2971 C CA . PHE B 1 66 ? 6.812 -5.695 12.289 1 94.62 66 PHE B CA 1
ATOM 2972 C C . PHE B 1 66 ? 5.852 -6.129 13.391 1 94.62 66 PHE B C 1
ATOM 2974 O O . PHE B 1 66 ? 5.738 -5.457 14.422 1 94.62 66 PHE B O 1
ATOM 2981 N N . PRO B 1 67 ? 5.184 -7.223 13.148 1 91.06 67 PRO B N 1
ATOM 2982 C CA . PRO B 1 67 ? 4.223 -7.66 14.164 1 91.06 67 PRO B CA 1
ATOM 2983 C C . PRO B 1 67 ? 4.832 -7.723 15.562 1 91.06 67 PRO B C 1
ATOM 2985 O O . PRO B 1 67 ? 5.922 -8.273 15.734 1 91.06 67 PRO B O 1
ATOM 2988 N N . GLY B 1 68 ? 4.09 -7.125 16.547 1 87.88 68 GLY B N 1
ATOM 2989 C CA . GLY B 1 68 ? 4.586 -7.082 17.906 1 87.88 68 GLY B CA 1
ATOM 2990 C C . GLY B 1 68 ? 5.168 -5.738 18.297 1 87.88 68 GLY B C 1
ATOM 2991 O O . GLY B 1 68 ? 5.367 -5.453 19.469 1 87.88 68 GLY B O 1
ATOM 2992 N N . ASN B 1 69 ? 5.465 -4.969 17.156 1 89.25 69 ASN B N 1
ATOM 2993 C CA . ASN B 1 69 ? 6.004 -3.641 17.422 1 89.25 69 ASN B CA 1
ATOM 2994 C C . ASN B 1 69 ? 4.898 -2.594 17.516 1 89.25 69 ASN B C 1
ATOM 2996 O O . ASN B 1 69 ? 4.777 -1.73 16.641 1 89.25 69 ASN B O 1
ATOM 3000 N N . GLY B 1 70 ? 4.145 -2.684 18.625 1 92.5 70 GLY B N 1
ATOM 3001 C CA . GLY B 1 70 ? 3.08 -1.72 18.859 1 92.5 70 GLY B CA 1
ATOM 3002 C C . GLY B 1 70 ? 1.703 -2.262 18.531 1 92.5 70 GLY B C 1
ATOM 3003 O O . GLY B 1 70 ? 1.565 -3.15 17.688 1 92.5 70 GLY B O 1
ATOM 3004 N N . THR B 1 71 ? 0.729 -1.697 19.094 1 94.94 71 THR B N 1
ATOM 3005 C CA . THR B 1 71 ? -0.655 -2.121 18.922 1 94.94 71 THR B CA 1
ATOM 3006 C C . THR B 1 71 ? -1.283 -1.428 17.703 1 94.94 71 THR B C 1
ATOM 3008 O O . THR B 1 71 ? -1.122 -0.219 17.531 1 94.94 71 THR B O 1
ATOM 3011 N N . MET B 1 72 ? -1.96 -2.234 16.844 1 96.44 72 MET B N 1
ATOM 3012 C CA . MET B 1 72 ? -2.686 -1.696 15.703 1 96.44 72 MET B CA 1
ATOM 3013 C C . MET B 1 72 ? -4.172 -1.561 16.016 1 96.44 72 MET B C 1
ATOM 3015 O O . MET B 1 72 ? -4.746 -2.4 16.703 1 96.44 72 MET B O 1
ATOM 3019 N N . SER B 1 73 ? -4.75 -0.497 15.453 1 96.88 73 SER B N 1
ATOM 3020 C CA . SER B 1 73 ? -6.176 -0.229 15.617 1 96.88 73 SER B CA 1
ATOM 3021 C C . SER B 1 73 ? -6.832 0.103 14.289 1 96.88 73 SER B C 1
ATOM 3023 O O . SER B 1 73 ? -6.148 0.286 13.281 1 96.88 73 SER B O 1
ATOM 3025 N N . THR B 1 74 ? -8.195 0.101 14.25 1 97.25 74 THR B N 1
ATOM 3026 C CA . THR B 1 74 ? -8.992 0.508 13.094 1 97.25 74 THR B CA 1
ATOM 3027 C C . THR B 1 74 ? -10.125 1.438 13.516 1 97.25 74 THR B C 1
ATOM 3029 O O . THR B 1 74 ? -10.406 1.577 14.711 1 97.25 74 THR B O 1
ATOM 3032 N N . TYR B 1 75 ? -10.656 2.131 12.609 1 97.75 75 TYR B N 1
ATOM 3033 C CA . TYR B 1 75 ? -11.891 2.879 12.844 1 97.75 75 TYR B CA 1
ATOM 3034 C C . TYR B 1 75 ? -13.102 2.082 12.391 1 97.75 75 TYR B C 1
ATOM 3036 O O . TYR B 1 75 ? -13.062 1.403 11.359 1 97.75 75 TYR B O 1
ATOM 3044 N N . SER B 1 76 ? -14.172 2.18 13.172 1 97.62 76 SER B N 1
ATOM 3045 C CA . SER B 1 76 ? -15.43 1.562 12.758 1 97.62 76 SER B CA 1
ATOM 3046 C C . SER B 1 76 ? -16.141 2.402 11.695 1 97.62 76 SER B C 1
ATOM 3048 O O . SER B 1 76 ? -15.875 3.602 11.57 1 97.62 76 SER B O 1
ATOM 3050 N N . ALA B 1 77 ? -16.969 1.77 10.914 1 97.56 77 ALA B N 1
ATOM 3051 C CA . ALA B 1 77 ? -17.797 2.488 9.953 1 97.56 77 ALA B CA 1
ATOM 3052 C C . ALA B 1 77 ? -18.641 3.557 10.641 1 97.56 77 ALA B C 1
ATOM 3054 O O . ALA B 1 77 ? -18.828 4.652 10.102 1 97.56 77 ALA B O 1
ATOM 3055 N N . GLU B 1 78 ? -19.156 3.285 11.836 1 97.81 78 GLU B N 1
ATOM 3056 C CA . GLU B 1 78 ? -20 4.211 12.594 1 97.81 78 GLU B CA 1
ATOM 3057 C C . GLU B 1 78 ? -19.234 5.484 12.945 1 97.81 78 GLU B C 1
ATOM 3059 O O . GLU B 1 78 ? -19.766 6.59 12.805 1 97.81 78 GLU B O 1
ATOM 3064 N N . LEU B 1 79 ? -18.047 5.293 13.352 1 97.81 79 LEU B N 1
ATOM 3065 C CA . LEU B 1 79 ? -17.234 6.449 13.711 1 97.81 79 LEU B CA 1
ATOM 3066 C C . LEU B 1 79 ? -16.984 7.336 12.5 1 97.81 79 LEU B C 1
ATOM 3068 O O . LEU B 1 79 ? -17.094 8.562 12.586 1 97.81 79 LEU B O 1
ATOM 3072 N N . LEU B 1 80 ? -16.641 6.734 11.375 1 98.06 80 LEU B N 1
ATOM 3073 C CA . LEU B 1 80 ? -16.328 7.496 10.172 1 98.06 80 LEU B CA 1
ATOM 3074 C C . LEU B 1 80 ? -17.578 8.219 9.648 1 98.06 80 LEU B C 1
ATOM 3076 O O . LEU B 1 80 ? -17.484 9.359 9.195 1 98.06 80 LEU B O 1
ATOM 3080 N N . GLN B 1 81 ? -18.75 7.621 9.781 1 97.56 81 GLN B N 1
ATOM 3081 C CA . GLN B 1 81 ? -20 8.273 9.43 1 97.56 81 GLN B CA 1
ATOM 3082 C C . GLN B 1 81 ? -20.234 9.516 10.281 1 97.56 81 GLN B C 1
ATOM 3084 O O . GLN B 1 81 ? -20.562 10.586 9.75 1 97.56 81 GLN B O 1
ATOM 3089 N N . GLN B 1 82 ? -20 9.328 11.477 1 97.81 82 GLN B N 1
ATOM 3090 C CA . GLN B 1 82 ? -20.312 10.359 12.461 1 97.81 82 GLN B CA 1
ATOM 3091 C C . GLN B 1 82 ? -19.375 11.562 12.305 1 97.81 82 GLN B C 1
ATOM 3093 O O . GLN B 1 82 ? -19.797 12.703 12.484 1 97.81 82 GLN B O 1
ATOM 3098 N N . ARG B 1 83 ? -18.156 11.305 11.859 1 97.88 83 ARG B N 1
ATOM 3099 C CA . ARG B 1 83 ? -17.156 12.359 11.984 1 97.88 83 ARG B CA 1
ATOM 3100 C C . ARG B 1 83 ? -16.75 12.891 10.617 1 97.88 83 ARG B C 1
ATOM 3102 O O . ARG B 1 83 ? -16.328 14.039 10.484 1 97.88 83 ARG B O 1
ATOM 3109 N N . PHE B 1 84 ? -16.891 12 9.57 1 98.31 84 PHE B N 1
ATOM 3110 C CA . PHE B 1 84 ? -16.25 12.359 8.312 1 98.31 84 PHE B CA 1
ATOM 3111 C C . PHE B 1 84 ? -17.281 12.5 7.203 1 98.31 84 PHE B C 1
ATOM 3113 O O . PHE B 1 84 ? -17.25 13.477 6.449 1 98.31 84 PHE B O 1
ATOM 3120 N N . THR B 1 85 ? -18.281 11.539 7.07 1 98.69 85 THR B N 1
ATOM 3121 C CA . THR B 1 85 ? -19 11.453 5.797 1 98.69 85 THR B CA 1
ATOM 3122 C C . THR B 1 85 ? -20.469 11.844 5.969 1 98.69 85 THR B C 1
ATOM 3124 O O . THR B 1 85 ? -21.156 12.117 4.988 1 98.69 85 THR B O 1
ATOM 3127 N N . ALA B 1 86 ? -21.016 11.852 7.207 1 98.62 86 ALA B N 1
ATOM 3128 C CA . ALA B 1 86 ? -22.391 12.25 7.449 1 98.62 86 ALA B CA 1
ATOM 3129 C C . ALA B 1 86 ? -22.547 12.938 8.797 1 98.62 86 ALA B C 1
ATOM 3131 O O . ALA B 1 86 ? -23.438 12.594 9.586 1 98.62 86 ALA B O 1
ATOM 3132 N N . PRO B 1 87 ? -21.641 13.852 9.031 1 98.56 87 PRO B N 1
ATOM 3133 C CA . PRO B 1 87 ? -21.703 14.477 10.359 1 98.56 87 PRO B CA 1
ATOM 3134 C C . PRO B 1 87 ? -23 15.219 10.609 1 98.56 87 PRO B C 1
ATOM 3136 O O . PRO B 1 87 ? -23.438 15.336 11.758 1 98.56 87 PRO B O 1
ATOM 3139 N N . ASN B 1 88 ? -23.688 15.719 9.578 1 98.31 88 ASN B N 1
ATOM 3140 C CA . ASN B 1 88 ? -24.922 16.469 9.695 1 98.31 88 ASN B CA 1
ATOM 3141 C C . ASN B 1 88 ? -26.047 15.625 10.281 1 98.31 88 ASN B C 1
ATOM 3143 O O . ASN B 1 88 ? -26.984 16.156 10.883 1 98.31 88 ASN B O 1
ATOM 3147 N N . LEU B 1 89 ? -25.938 14.375 10.156 1 98.06 89 LEU B N 1
ATOM 3148 C CA . LEU B 1 89 ? -26.953 13.461 10.672 1 98.06 89 LEU B CA 1
ATOM 3149 C C . LEU B 1 89 ? -26.812 13.273 12.172 1 98.06 89 LEU B C 1
ATOM 3151 O O . LEU B 1 89 ? -27.781 12.93 12.859 1 98.06 89 LEU B O 1
ATOM 3155 N N . TYR B 1 90 ? -25.625 13.516 12.719 1 97.62 90 TYR B N 1
ATOM 3156 C CA . TYR B 1 90 ? -25.359 13.219 14.117 1 97.62 90 TYR B CA 1
ATOM 3157 C C . TYR B 1 90 ? -25.234 14.5 14.93 1 97.62 90 TYR B C 1
ATOM 3159 O O . TYR B 1 90 ? -25.562 14.523 16.125 1 97.62 90 TYR B O 1
ATOM 3167 N N . ASN B 1 91 ? -24.656 15.539 14.297 1 97.62 91 ASN B N 1
ATOM 3168 C CA . ASN B 1 91 ? -24.594 16.875 14.883 1 97.62 91 ASN B CA 1
ATOM 3169 C C . ASN B 1 91 ? -23.859 16.859 16.219 1 97.62 91 ASN B C 1
ATOM 3171 O O . ASN B 1 91 ? -24.375 17.359 17.219 1 97.62 91 ASN B O 1
ATOM 3175 N N . LEU B 1 92 ? -22.672 16.266 16.219 1 97.56 92 LEU B N 1
ATOM 3176 C CA . LEU B 1 92 ? -21.922 16.078 17.453 1 97.56 92 LEU B CA 1
ATOM 3177 C C . LEU B 1 92 ? -21.125 17.328 17.797 1 97.56 92 LEU B C 1
ATOM 3179 O O . LEU B 1 92 ? -20.578 17.438 18.891 1 97.56 92 LEU B O 1
ATOM 3183 N N . TRP B 1 93 ? -20.969 18.297 16.922 1 97.69 93 TRP B N 1
ATOM 3184 C CA . TRP B 1 93 ? -20.375 19.609 17.141 1 97.69 93 TRP B CA 1
ATOM 3185 C C . TRP B 1 93 ? -21.188 20.688 16.438 1 97.69 93 TRP B C 1
ATOM 3187 O O . TRP B 1 93 ? -22 20.406 15.562 1 97.69 93 TRP B O 1
ATOM 3197 N N . PRO B 1 94 ? -21.016 21.891 16.766 1 96.94 94 PRO B N 1
ATOM 3198 C CA . PRO B 1 94 ? -21.953 22.938 16.359 1 96.94 94 PRO B CA 1
ATOM 3199 C C . PRO B 1 94 ? -22.047 23.109 14.852 1 96.94 94 PRO B C 1
ATOM 3201 O O . PRO B 1 94 ? -23.109 23.406 14.32 1 96.94 94 PRO B O 1
ATOM 3204 N N . GLN B 1 95 ? -21 22.891 14.109 1 98.25 95 GLN B N 1
ATOM 3205 C CA . GLN B 1 95 ? -20.969 23.188 12.68 1 98.25 95 GLN B CA 1
ATOM 3206 C C . GLN B 1 95 ? -21.359 21.969 11.859 1 98.25 95 GLN B C 1
ATOM 3208 O O . GLN B 1 95 ? -21.438 22.031 10.633 1 98.25 95 GLN B O 1
ATOM 3213 N N . ALA B 1 96 ? -21.641 20.859 12.492 1 98.62 96 ALA B N 1
ATOM 3214 C CA . ALA B 1 96 ? -21.828 19.594 11.805 1 98.62 96 ALA B CA 1
ATOM 3215 C C . ALA B 1 96 ? -22.984 19.656 10.82 1 98.62 96 ALA B C 1
ATOM 3217 O O . ALA B 1 96 ? -22.922 19.062 9.734 1 98.62 96 ALA B O 1
ATOM 3218 N N . SER B 1 97 ? -24.031 20.406 11.125 1 98.31 97 SER B N 1
ATOM 3219 C CA . SER B 1 97 ? -25.25 20.469 10.312 1 98.31 97 SER B CA 1
ATOM 3220 C C . SER B 1 97 ? -24.984 21.156 8.984 1 98.31 97 SER B C 1
ATOM 3222 O O . SER B 1 97 ? -25.812 21.094 8.07 1 98.31 97 SER B O 1
ATOM 3224 N N . LEU B 1 98 ? -23.859 21.781 8.812 1 98.62 98 LEU B N 1
ATOM 3225 C CA . LEU B 1 98 ? -23.547 22.547 7.617 1 98.62 98 LEU B CA 1
ATOM 3226 C C . LEU B 1 98 ? -22.953 21.672 6.531 1 98.62 98 LEU B C 1
ATOM 3228 O O . LEU B 1 98 ? -22.688 22.125 5.418 1 98.62 98 LEU B O 1
ATOM 3232 N N . HIS B 1 99 ? -22.75 20.391 6.805 1 98.81 99 HIS B N 1
ATOM 3233 C CA . HIS B 1 99 ? -22.094 19.484 5.871 1 98.81 99 HIS B CA 1
ATOM 3234 C C . HIS B 1 99 ? -23 19.141 4.695 1 98.81 99 HIS B C 1
ATOM 3236 O O . HIS B 1 99 ? -24.062 18.531 4.875 1 98.81 99 HIS B O 1
ATOM 3242 N N . THR B 1 100 ? -22.562 19.516 3.488 1 98.56 100 THR B N 1
ATOM 3243 C CA . THR B 1 100 ? -23.422 19.297 2.332 1 98.56 100 THR B CA 1
ATOM 3244 C C . THR B 1 100 ? -22.609 18.781 1.147 1 98.56 100 THR B C 1
ATOM 3246 O O . THR B 1 100 ? -23.156 18.516 0.081 1 98.56 100 THR B O 1
ATOM 3249 N N . GLN B 1 101 ? -21.297 18.562 1.328 1 98.56 101 GLN B N 1
ATOM 3250 C CA . GLN B 1 101 ? -20.453 18.406 0.146 1 98.56 101 GLN B CA 1
ATOM 3251 C C . GLN B 1 101 ? -20.062 16.938 -0.061 1 98.56 101 GLN B C 1
ATOM 3253 O O . GLN B 1 101 ? -19.375 16.609 -1.026 1 98.56 101 GLN B O 1
ATOM 3258 N N . TRP B 1 102 ? -20.422 16.031 0.819 1 98.5 102 TRP B N 1
ATOM 3259 C CA . TRP B 1 102 ? -20.156 14.625 0.561 1 98.5 102 TRP B CA 1
ATOM 3260 C C . TRP B 1 102 ? -20.984 14.117 -0.616 1 98.5 102 TRP B C 1
ATOM 3262 O O . TRP B 1 102 ? -22.172 14.43 -0.725 1 98.5 102 TRP B O 1
ATOM 3272 N N . ASN B 1 103 ? -20.391 13.383 -1.568 1 97.38 103 ASN B N 1
ATOM 3273 C CA . ASN B 1 103 ? -21.125 12.773 -2.674 1 97.38 103 ASN B CA 1
ATOM 3274 C C . ASN B 1 103 ? -21.859 11.516 -2.232 1 97.38 103 ASN B C 1
ATOM 3276 O O . ASN B 1 103 ? -21.234 10.461 -2.055 1 97.38 103 ASN B O 1
ATOM 3280 N N . GLY B 1 104 ? -23.188 11.602 -2.145 1 97.69 104 GLY B N 1
ATOM 3281 C CA . GLY B 1 104 ? -23.984 10.492 -1.65 1 97.69 104 GLY B CA 1
ATOM 3282 C C . GLY B 1 104 ? -24.484 10.703 -0.234 1 97.69 104 GLY B C 1
ATOM 3283 O O . GLY B 1 104 ? -24.453 11.82 0.283 1 97.69 104 GLY B O 1
ATOM 3284 N N . THR B 1 105 ? -24.938 9.641 0.475 1 97.94 105 THR B N 1
ATOM 3285 C CA . THR B 1 105 ? -25.562 9.758 1.784 1 97.94 105 THR B CA 1
ATOM 3286 C C . THR B 1 105 ? -24.516 9.789 2.891 1 97.94 105 THR B C 1
ATOM 3288 O O . THR B 1 105 ? -24.781 10.242 4.004 1 97.94 105 THR B O 1
ATOM 3291 N N . GLY B 1 106 ? -23.328 9.234 2.621 1 98.19 106 GLY B N 1
ATOM 3292 C CA . GLY B 1 106 ? -22.25 9.195 3.605 1 98.19 106 GLY B CA 1
ATOM 3293 C C . GLY B 1 106 ? -22.453 8.125 4.66 1 98.19 106 GLY B C 1
ATOM 3294 O O . GLY B 1 106 ? -21.688 8.055 5.629 1 98.19 106 GLY B O 1
ATOM 3295 N N . ILE B 1 107 ? -23.453 7.262 4.453 1 98.25 107 ILE B N 1
ATOM 3296 C CA . ILE B 1 107 ? -23.719 6.23 5.453 1 98.25 107 ILE B CA 1
ATOM 3297 C C . ILE B 1 107 ? -23.422 4.852 4.867 1 98.25 107 ILE B C 1
ATOM 3299 O O . ILE B 1 107 ? -23.469 4.672 3.648 1 98.25 107 ILE B O 1
ATOM 3303 N N . MET B 1 108 ? -23.078 3.904 5.719 1 97.5 108 MET B N 1
ATOM 3304 C CA . MET B 1 108 ? -22.781 2.529 5.316 1 97.5 108 MET B CA 1
ATOM 3305 C C . MET B 1 108 ? -23.891 1.992 4.406 1 97.5 108 MET B C 1
ATOM 3307 O O . MET B 1 108 ? -25.078 2.182 4.676 1 97.5 108 MET B O 1
ATOM 3311 N N . GLY B 1 109 ? -23.5 1.317 3.406 1 97.81 109 GLY B N 1
ATOM 3312 C CA . GLY B 1 109 ? -24.438 0.82 2.404 1 97.81 109 GLY B CA 1
ATOM 3313 C C . GLY B 1 109 ? -24.453 1.657 1.141 1 97.81 109 GLY B C 1
ATOM 3314 O O . GLY B 1 109 ? -24.828 1.166 0.07 1 97.81 109 GLY B O 1
ATOM 3315 N N . ASP B 1 110 ? -24.172 3.004 1.312 1 98.25 110 ASP B N 1
ATOM 3316 C CA . ASP B 1 110 ? -23.984 3.879 0.16 1 98.25 110 ASP B CA 1
ATOM 3317 C C . ASP B 1 110 ? -22.688 3.539 -0.582 1 98.25 110 ASP B C 1
ATOM 3319 O O . ASP B 1 110 ? -21.656 3.314 0.042 1 98.25 110 ASP B O 1
ATOM 3323 N N . ARG B 1 111 ? -22.719 3.492 -1.881 1 97.38 111 ARG B N 1
ATOM 3324 C CA . ARG B 1 111 ? -21.594 3.066 -2.697 1 97.38 111 ARG B CA 1
ATOM 3325 C C . ARG B 1 111 ? -20.359 3.924 -2.418 1 97.38 111 ARG B C 1
ATOM 3327 O O . ARG B 1 111 ? -19.25 3.404 -2.297 1 97.38 111 ARG B O 1
ATOM 3334 N N . ASN B 1 112 ? -20.516 5.219 -2.383 1 98 112 ASN B N 1
ATOM 3335 C CA . ASN B 1 112 ? -19.375 6.113 -2.156 1 98 112 ASN B CA 1
ATOM 3336 C C . ASN B 1 112 ? -18.812 5.957 -0.748 1 98 112 ASN B C 1
ATOM 3338 O O . ASN B 1 112 ? -17.594 5.977 -0.559 1 98 112 ASN B O 1
ATOM 3342 N N . PHE B 1 113 ? -19.719 5.789 0.284 1 98.44 113 PHE B N 1
ATOM 3343 C CA . PHE B 1 113 ? -19.234 5.527 1.634 1 98.44 113 PHE B CA 1
ATOM 3344 C C . PHE B 1 113 ? -18.484 4.203 1.69 1 98.44 113 PHE B C 1
ATOM 3346 O O . PHE B 1 113 ? -17.391 4.129 2.26 1 98.44 113 PHE B O 1
ATOM 3353 N N . ASP B 1 114 ? -19.062 3.211 1.084 1 97.88 114 ASP B N 1
ATOM 3354 C CA . ASP B 1 114 ? -18.453 1.882 1.138 1 97.88 114 ASP B CA 1
ATOM 3355 C C . ASP B 1 114 ? -17.094 1.871 0.449 1 97.88 114 ASP B C 1
ATOM 3357 O O . ASP B 1 114 ? -16.156 1.213 0.917 1 97.88 114 ASP B O 1
ATOM 3361 N N . THR B 1 115 ? -16.969 2.549 -0.678 1 96.75 115 THR B N 1
ATOM 3362 C CA . THR B 1 115 ? -15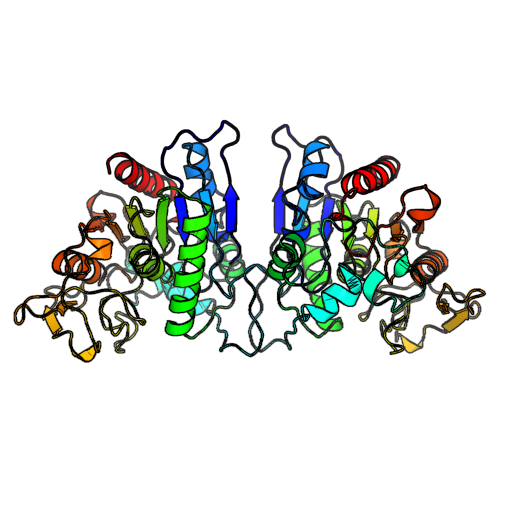.688 2.66 -1.38 1 96.75 115 THR B CA 1
ATOM 3363 C C . THR B 1 115 ? -14.648 3.363 -0.51 1 96.75 115 THR B C 1
ATOM 3365 O O . THR B 1 115 ? -13.516 2.898 -0.389 1 96.75 115 THR B O 1
ATOM 3368 N N . TYR B 1 116 ? -15.062 4.453 0.114 1 98 116 TYR B N 1
ATOM 3369 C CA . TYR B 1 116 ? -14.164 5.16 1.018 1 98 116 TYR B CA 1
ATOM 3370 C C . TYR B 1 116 ? -13.734 4.266 2.174 1 98 116 TYR B C 1
ATOM 3372 O O . TYR B 1 116 ? -12.547 4.137 2.461 1 98 116 TYR B O 1
ATOM 3380 N N . TYR B 1 117 ? -14.703 3.645 2.838 1 97.94 117 TYR B N 1
ATOM 3381 C CA . TYR B 1 117 ? -14.414 2.824 4.008 1 97.94 117 TYR B CA 1
ATOM 3382 C C . TYR B 1 117 ? -13.469 1.677 3.654 1 97.94 117 TYR B C 1
ATOM 3384 O O . TYR B 1 117 ? -12.602 1.313 4.445 1 97.94 117 TYR B O 1
ATOM 3392 N N . SER B 1 118 ? -13.633 1.158 2.504 1 96.06 118 SER B N 1
ATOM 3393 C CA . SER B 1 118 ? -12.797 0.044 2.066 1 96.06 118 SER B CA 1
ATOM 3394 C C . SER B 1 118 ? -11.344 0.478 1.892 1 96.06 118 SER B C 1
ATOM 3396 O O . SER B 1 118 ? -10.445 -0.361 1.85 1 96.06 118 SER B O 1
ATOM 3398 N N . SER B 1 119 ? -11.086 1.774 1.74 1 96.5 119 SER B N 1
ATOM 3399 C CA . SER B 1 119 ? -9.734 2.279 1.554 1 96.5 119 SER B CA 1
ATOM 3400 C C . SER B 1 119 ? -9.039 2.516 2.893 1 96.5 119 SER B C 1
ATOM 3402 O O . SER B 1 119 ? -7.848 2.82 2.936 1 96.5 119 SER B O 1
ATOM 3404 N N . THR B 1 120 ? -9.789 2.43 4 1 97.88 120 THR B N 1
ATOM 3405 C CA . THR B 1 120 ? -9.203 2.633 5.32 1 97.88 120 THR B CA 1
ATOM 3406 C C . THR B 1 120 ? -8.453 1.386 5.773 1 97.88 120 THR B C 1
ATOM 3408 O O . THR B 1 120 ? -8.82 0.266 5.418 1 97.88 120 THR B O 1
ATOM 3411 N N . VAL B 1 121 ? -7.375 1.625 6.484 1 98.38 121 VAL B N 1
ATOM 3412 C CA . VAL B 1 121 ? -6.543 0.514 6.934 1 98.38 121 VAL B CA 1
ATOM 3413 C C . VAL B 1 121 ? -6.227 0.669 8.422 1 98.38 121 VAL B C 1
ATOM 3415 O O . VAL B 1 121 ? -6.52 1.708 9.016 1 98.38 121 VAL B O 1
ATOM 3418 N N . GLU B 1 122 ? -5.672 -0.352 8.992 1 97.81 122 GLU B N 1
ATOM 3419 C CA . GLU B 1 122 ? -5.23 -0.301 10.383 1 97.81 122 GLU B CA 1
ATOM 3420 C C . GLU B 1 122 ? -4.082 0.687 10.562 1 97.81 122 GLU B C 1
ATOM 3422 O O . GLU B 1 122 ? -3.375 1.006 9.602 1 97.81 122 GLU B O 1
ATOM 3427 N N . PHE B 1 123 ? -3.908 1.149 11.773 1 98 123 PHE B N 1
ATOM 3428 C CA . PHE B 1 123 ? -2.881 2.137 12.094 1 98 123 PHE B CA 1
ATOM 3429 C C . PHE B 1 123 ? -2.316 1.904 13.484 1 98 123 PHE B C 1
ATOM 3431 O O . PHE B 1 123 ? -2.973 1.296 14.336 1 98 123 PHE B O 1
ATOM 3438 N N . LEU B 1 124 ? -1.13 2.361 13.711 1 97.38 124 LEU B N 1
ATOM 3439 C CA . LEU B 1 124 ? -0.474 2.277 15.016 1 97.38 124 LEU B CA 1
ATOM 3440 C C . LEU B 1 124 ? -1.202 3.131 16.047 1 97.38 124 LEU B C 1
ATOM 3442 O O . LEU B 1 124 ? -1.497 4.301 15.797 1 97.38 124 LEU B O 1
ATOM 3446 N N . SER B 1 125 ? -1.372 2.609 17.25 1 96.62 125 SER B N 1
ATOM 3447 C CA . SER B 1 125 ? -2.098 3.309 18.312 1 96.62 125 SER B CA 1
ATOM 3448 C C . SER B 1 125 ? -1.226 4.375 18.969 1 96.62 125 SER B C 1
ATOM 3450 O O . SER B 1 125 ? -1.733 5.387 19.453 1 96.62 125 SER B O 1
ATOM 3452 N N . SER B 1 126 ? 0.024 4.18 18.969 1 97.25 126 SER B N 1
ATOM 3453 C CA . SER B 1 126 ? 0.948 5.082 19.641 1 97.25 126 SER B CA 1
ATOM 3454 C C . SER B 1 126 ? 1.265 6.301 18.781 1 97.25 126 SER B C 1
ATOM 3456 O O . SER B 1 126 ? 2.035 6.207 17.828 1 97.25 126 SER B O 1
ATOM 3458 N N . ALA B 1 127 ? 0.751 7.422 19.172 1 97.06 127 ALA B N 1
ATOM 3459 C CA . ALA B 1 127 ? 1.039 8.672 18.469 1 97.06 127 ALA B CA 1
ATOM 3460 C C . ALA B 1 127 ? 2.525 9.008 18.547 1 97.06 127 ALA B C 1
ATOM 3462 O O . ALA B 1 127 ? 3.107 9.477 17.562 1 97.06 127 ALA B O 1
ATOM 3463 N N . THR B 1 128 ? 3.137 8.742 19.719 1 98 128 THR B N 1
ATOM 3464 C CA . THR B 1 128 ? 4.547 9.055 19.922 1 98 128 THR B CA 1
ATOM 3465 C C . THR B 1 128 ? 5.426 8.227 19 1 98 128 THR B C 1
ATOM 3467 O O . THR B 1 128 ? 6.34 8.758 18.359 1 98 128 THR B O 1
ATOM 3470 N N . TYR B 1 129 ? 5.109 6.984 18.922 1 97.81 129 TYR B N 1
ATOM 3471 C CA . TYR B 1 129 ? 5.895 6.102 18.062 1 97.81 129 TYR B CA 1
ATOM 3472 C C . TYR B 1 129 ? 5.68 6.438 16.594 1 97.81 129 TYR B C 1
ATOM 3474 O O . TYR B 1 129 ? 6.629 6.461 15.805 1 97.81 129 TYR B O 1
ATOM 3482 N N . GLN B 1 130 ? 4.441 6.699 16.203 1 98.38 130 GLN B N 1
ATOM 3483 C CA . GLN B 1 130 ? 4.133 7.094 14.836 1 98.38 130 GLN B CA 1
ATOM 3484 C C . GLN B 1 130 ? 4.871 8.375 14.453 1 98.38 130 GLN B C 1
ATOM 3486 O O . GLN B 1 130 ? 5.52 8.438 13.406 1 98.38 130 GLN B O 1
ATOM 3491 N N . GLN B 1 131 ? 4.836 9.367 15.32 1 98.75 131 GLN B N 1
ATOM 3492 C CA . GLN B 1 131 ? 5.469 10.656 15.062 1 98.75 131 GLN B CA 1
ATOM 3493 C C . GLN B 1 131 ? 6.98 10.508 14.922 1 98.75 131 GLN B C 1
ATOM 3495 O O . GLN B 1 131 ? 7.578 11.039 13.984 1 98.75 131 GLN B O 1
ATOM 3500 N N . SER B 1 132 ? 7.602 9.758 15.828 1 98.69 132 SER B N 1
ATOM 3501 C CA . SER B 1 132 ? 9.055 9.602 15.828 1 98.69 132 SER B CA 1
ATOM 3502 C C . SER B 1 132 ? 9.531 8.93 14.547 1 98.69 132 SER B C 1
ATOM 3504 O O . SER B 1 132 ? 10.508 9.359 13.938 1 98.69 132 SER B O 1
ATOM 3506 N N . THR B 1 133 ? 8.828 7.918 14.156 1 98.5 133 THR B N 1
ATOM 3507 C CA . THR B 1 133 ? 9.266 7.145 13 1 98.5 133 THR B CA 1
ATOM 3508 C C . THR B 1 133 ? 8.984 7.898 11.703 1 98.5 133 THR B C 1
ATOM 3510 O O . THR B 1 133 ? 9.766 7.824 10.75 1 98.5 133 THR B O 1
ATOM 3513 N N . VAL B 1 134 ? 7.934 8.664 11.625 1 98.88 134 VAL B N 1
ATOM 3514 C CA . VAL B 1 134 ? 7.652 9.43 10.414 1 98.88 134 VAL B CA 1
ATOM 3515 C C . VAL B 1 134 ? 8.609 10.625 10.32 1 98.88 134 VAL B C 1
ATOM 3517 O O . VAL B 1 134 ? 9.031 11.008 9.234 1 98.88 134 VAL B O 1
ATOM 3520 N N . GLN B 1 135 ? 8.953 11.203 11.477 1 98.94 135 GLN B N 1
ATOM 3521 C CA . GLN B 1 135 ? 9.961 12.266 11.445 1 98.94 135 GLN B CA 1
ATOM 3522 C C . GLN B 1 135 ? 11.25 11.781 10.789 1 98.94 135 GLN B C 1
ATOM 3524 O O . GLN B 1 135 ? 11.781 12.445 9.898 1 98.94 135 GLN B O 1
ATOM 3529 N N . ALA B 1 136 ? 11.727 10.641 11.25 1 98.88 136 ALA B N 1
ATOM 3530 C CA . ALA B 1 136 ? 12.969 10.086 10.727 1 98.88 136 ALA B CA 1
ATOM 3531 C C . ALA B 1 136 ? 12.836 9.727 9.25 1 98.88 136 ALA B C 1
ATOM 3533 O O . ALA B 1 136 ? 13.711 10.055 8.445 1 98.88 136 ALA B O 1
ATOM 3534 N N . ALA B 1 137 ? 11.758 9.07 8.906 1 98.81 137 ALA B N 1
ATOM 3535 C CA . ALA B 1 137 ? 11.531 8.656 7.523 1 98.81 137 ALA B CA 1
ATOM 3536 C C . ALA B 1 137 ? 11.328 9.867 6.613 1 98.81 137 ALA B C 1
ATOM 3538 O O . ALA B 1 137 ? 11.789 9.875 5.469 1 98.81 137 ALA B O 1
ATOM 3539 N N . GLY B 1 138 ? 10.586 10.836 7.121 1 98.94 138 GLY B N 1
ATOM 3540 C CA . GLY B 1 138 ? 10.391 12.055 6.363 1 98.94 138 GLY B CA 1
ATOM 3541 C C . GLY B 1 138 ? 11.68 12.812 6.102 1 98.94 138 GLY B C 1
ATOM 3542 O O . GLY B 1 138 ? 11.883 13.344 5.008 1 98.94 138 GLY B O 1
ATOM 3543 N N . ALA B 1 139 ? 12.531 12.891 7.129 1 98.94 139 ALA B N 1
ATOM 3544 C CA . ALA B 1 139 ? 13.844 13.516 6.953 1 98.94 139 ALA B CA 1
ATOM 3545 C C . ALA B 1 139 ? 14.641 12.812 5.855 1 98.94 139 ALA B C 1
ATOM 3547 O O . ALA B 1 139 ? 15.211 13.461 4.98 1 98.94 139 ALA B O 1
ATOM 3548 N N . ALA B 1 140 ? 14.633 11.5 5.875 1 98.69 140 ALA B N 1
ATOM 3549 C CA . ALA B 1 140 ? 15.344 10.711 4.871 1 98.69 140 ALA B CA 1
ATOM 3550 C C . ALA B 1 140 ? 14.773 10.961 3.479 1 98.69 140 ALA B C 1
ATOM 3552 O O . ALA B 1 140 ? 15.523 11.023 2.498 1 98.69 140 ALA B O 1
ATOM 3553 N N . LEU B 1 141 ? 13.445 11.047 3.371 1 98.88 141 LEU B N 1
ATOM 3554 C CA . LEU B 1 141 ? 12.805 11.328 2.092 1 98.88 141 LEU B CA 1
ATOM 3555 C C . LEU B 1 141 ? 13.25 12.672 1.539 1 98.88 141 LEU B C 1
ATOM 3557 O O . LEU B 1 141 ? 13.609 12.781 0.363 1 98.88 141 LEU B O 1
ATOM 3561 N N . LEU B 1 142 ? 13.258 13.664 2.398 1 98.94 142 LEU B N 1
ATOM 3562 C CA . LEU B 1 142 ? 13.656 14.992 1.943 1 98.94 142 LEU B CA 1
ATOM 3563 C C . LEU B 1 142 ? 15.117 15.008 1.521 1 98.94 142 LEU B C 1
ATOM 3565 O O . LEU B 1 142 ? 15.484 15.648 0.533 1 98.94 142 LEU B O 1
ATOM 3569 N N . ASP B 1 143 ? 15.969 14.336 2.305 1 98.88 143 ASP B N 1
ATOM 3570 C CA . ASP B 1 143 ? 17.359 14.195 1.913 1 98.88 143 ASP B CA 1
ATOM 3571 C C . ASP B 1 143 ? 17.484 13.547 0.534 1 98.88 143 ASP B C 1
ATOM 3573 O O . ASP B 1 143 ? 18.344 13.938 -0.263 1 98.88 143 ASP B O 1
ATOM 3577 N N . THR B 1 144 ? 16.688 12.57 0.267 1 97.94 144 THR B N 1
ATOM 3578 C CA . THR B 1 144 ? 16.703 11.867 -1.01 1 97.94 144 THR B CA 1
ATOM 3579 C C . THR B 1 144 ? 16.25 12.781 -2.139 1 97.94 144 THR B C 1
ATOM 3581 O O . THR B 1 144 ? 16.844 12.797 -3.219 1 97.94 144 THR B O 1
ATOM 3584 N N . ILE B 1 145 ? 15.172 13.516 -1.893 1 98.38 145 ILE B N 1
ATOM 3585 C CA . ILE B 1 145 ? 14.672 14.453 -2.893 1 98.38 145 ILE B CA 1
ATOM 3586 C C . ILE B 1 145 ? 15.734 15.523 -3.162 1 98.38 145 ILE B C 1
ATOM 3588 O O . ILE B 1 145 ? 15.969 15.891 -4.316 1 98.38 145 ILE B O 1
ATOM 3592 N N . GLY B 1 146 ? 16.328 16.062 -2.107 1 98.25 146 GLY B N 1
ATOM 3593 C CA . GLY B 1 146 ? 17.516 16.891 -2.227 1 98.25 146 GLY B CA 1
ATOM 3594 C C . GLY B 1 146 ? 17.203 18.344 -2.537 1 98.25 146 GLY B C 1
ATOM 3595 O O . GLY B 1 146 ? 18.109 19.141 -2.752 1 98.25 146 GLY B O 1
ATOM 3596 N N . SER B 1 147 ? 15.969 18.703 -2.658 1 98.06 147 SER B N 1
ATOM 3597 C CA . SER B 1 147 ? 15.531 20.078 -2.879 1 98.06 147 SER B CA 1
ATOM 3598 C C . SER B 1 147 ? 14.281 20.391 -2.064 1 98.06 147 SER B C 1
ATOM 3600 O O . SER B 1 147 ? 13.594 19.484 -1.592 1 98.06 147 SER B O 1
ATOM 3602 N N . PRO B 1 148 ? 13.992 21.703 -1.821 1 98.81 148 PRO B N 1
ATOM 3603 C CA . PRO B 1 148 ? 12.844 22.062 -0.998 1 98.81 148 PRO B CA 1
ATOM 3604 C C . PRO B 1 148 ? 11.523 21.547 -1.564 1 98.81 148 PRO B C 1
ATOM 3606 O O . PRO B 1 148 ? 11.32 21.562 -2.781 1 98.81 148 PRO B O 1
ATOM 3609 N N . VAL B 1 149 ? 10.664 21.188 -0.667 1 98.94 149 VAL B N 1
ATOM 3610 C CA . VAL B 1 149 ? 9.383 20.609 -1.073 1 98.94 149 VAL B CA 1
ATOM 3611 C C . VAL B 1 149 ? 8.242 21.375 -0.406 1 98.94 149 VAL B C 1
ATOM 3613 O O . VAL B 1 149 ? 8.461 22.141 0.532 1 98.94 149 VAL B O 1
ATOM 3616 N N . ILE B 1 150 ? 7.07 21.281 -0.917 1 98.94 150 ILE B N 1
ATOM 3617 C CA . ILE B 1 150 ? 5.824 21.641 -0.248 1 98.94 150 ILE B CA 1
ATOM 3618 C C . ILE B 1 150 ? 5.25 20.422 0.466 1 98.94 150 ILE B C 1
ATOM 3620 O O . ILE B 1 150 ? 5.016 19.375 -0.159 1 98.94 150 ILE B O 1
ATOM 3624 N N . LEU B 1 151 ? 5.102 20.5 1.764 1 98.94 151 LEU B N 1
ATOM 3625 C CA . LEU B 1 151 ? 4.438 19.438 2.514 1 98.94 151 LEU B CA 1
ATOM 3626 C C . LEU B 1 151 ? 2.936 19.703 2.607 1 98.94 151 LEU B C 1
ATOM 3628 O O . LEU B 1 151 ? 2.51 20.703 3.186 1 98.94 151 LEU B O 1
ATOM 3632 N N . LEU B 1 152 ? 2.172 18.938 1.985 1 98.94 152 LEU B N 1
ATOM 3633 C CA . LEU B 1 152 ? 0.716 19 2.049 1 98.94 152 LEU B CA 1
ATOM 3634 C C . LEU B 1 152 ? 0.159 17.844 2.871 1 98.94 152 LEU B C 1
ATOM 3636 O O . LEU B 1 152 ? 0.294 16.672 2.484 1 98.94 152 LEU B O 1
ATOM 3640 N N . SER B 1 153 ? -0.48 18.141 4.008 1 98.88 153 SER B N 1
ATOM 3641 C CA . SER B 1 153 ? -0.834 17.125 4.98 1 98.88 153 SER B CA 1
ATOM 3642 C C . SER B 1 153 ? -2.289 17.25 5.422 1 98.88 153 SER B C 1
ATOM 3644 O O . SER B 1 153 ? -2.912 18.297 5.219 1 98.88 153 SER B O 1
ATOM 3646 N N . HIS B 1 154 ? -2.787 16.172 5.988 1 98.81 154 HIS B N 1
ATOM 3647 C CA . HIS B 1 154 ? -4.184 16.125 6.402 1 98.81 154 HIS B CA 1
ATOM 3648 C C . HIS B 1 154 ? -4.336 15.453 7.762 1 98.81 154 HIS B C 1
ATOM 3650 O O . HIS B 1 154 ? -3.73 14.406 8.008 1 98.81 154 HIS B O 1
ATOM 3656 N N . SER B 1 155 ? -5.102 16.094 8.68 1 98.44 155 SER B N 1
ATOM 3657 C CA . SER B 1 155 ? -5.586 15.445 9.898 1 98.44 155 SER B CA 1
ATOM 3658 C C . SER B 1 155 ? -4.43 14.938 10.75 1 98.44 155 SER B C 1
ATOM 3660 O O . SER B 1 155 ? -3.51 15.688 11.07 1 98.44 155 SER B O 1
ATOM 3662 N N . GLN B 1 156 ? -4.383 13.664 11.117 1 98 156 GLN B N 1
ATOM 3663 C CA . GLN B 1 156 ? -3.287 13.086 11.883 1 98 156 GLN B CA 1
ATOM 3664 C C . GLN B 1 156 ? -1.943 13.359 11.219 1 98 156 GLN B C 1
ATOM 3666 O O . GLN B 1 156 ? -0.94 13.586 11.898 1 98 156 GLN B O 1
ATOM 3671 N N . GLY B 1 157 ? -1.973 13.336 9.906 1 98.38 157 GLY B N 1
ATOM 3672 C CA . GLY B 1 157 ? -0.758 13.617 9.156 1 98.38 157 GLY B CA 1
ATOM 3673 C C . GLY B 1 157 ? -0.292 15.055 9.297 1 98.38 157 GLY B C 1
ATOM 3674 O O . GLY B 1 157 ? 0.853 15.375 8.977 1 98.38 157 GLY B O 1
ATOM 3675 N N . GLY B 1 158 ? -1.145 15.906 9.781 1 98.12 158 GLY B N 1
ATOM 3676 C CA . GLY B 1 158 ? -0.852 17.328 9.898 1 98.12 158 GLY B CA 1
ATOM 3677 C C . GLY B 1 158 ? 0.199 17.625 10.945 1 98.12 158 GLY B C 1
ATOM 3678 O O . GLY B 1 158 ? 0.779 18.719 10.953 1 98.12 158 GLY B O 1
ATOM 3679 N N . ALA B 1 159 ? 0.472 16.719 11.867 1 96.94 159 ALA B N 1
ATOM 3680 C CA . ALA B 1 159 ? 1.511 16.891 12.875 1 96.94 159 ALA B CA 1
ATOM 3681 C C . ALA B 1 159 ? 2.891 16.578 12.305 1 96.94 159 ALA B C 1
ATOM 3683 O O . ALA B 1 159 ? 3.906 17.031 12.836 1 96.94 159 ALA B O 1
ATOM 3684 N N . MET B 1 160 ? 2.91 15.836 11.203 1 98.88 160 MET B N 1
ATOM 3685 C CA . MET B 1 160 ? 4.16 15.289 10.688 1 98.88 160 MET B CA 1
ATOM 3686 C C . MET B 1 160 ? 5.012 16.375 10.047 1 98.88 160 MET B C 1
ATOM 3688 O O . MET B 1 160 ? 6.223 16.438 10.266 1 98.88 160 MET B O 1
ATOM 3692 N N . PRO B 1 161 ? 4.41 17.312 9.352 1 98.94 161 PRO B N 1
ATOM 3693 C CA . PRO B 1 161 ? 5.219 18.359 8.734 1 98.94 161 PRO B CA 1
ATOM 3694 C C . PRO B 1 161 ? 5.965 19.203 9.766 1 98.94 161 PRO B C 1
ATOM 3696 O O . PRO B 1 161 ? 7.082 19.656 9.508 1 98.94 161 PRO B O 1
ATOM 3699 N N . TRP B 1 162 ? 5.312 19.453 11.008 1 98.81 162 TRP B N 1
ATOM 3700 C CA . TRP B 1 162 ? 6.016 20.172 12.062 1 98.81 162 TRP B CA 1
ATOM 3701 C C . TRP B 1 162 ? 7.34 19.484 12.398 1 98.81 162 TRP B C 1
ATOM 3703 O O . TRP B 1 162 ? 8.383 20.141 12.469 1 98.81 162 TRP B O 1
ATOM 3713 N N . LEU B 1 163 ? 7.258 18.25 12.508 1 98.94 163 LEU B N 1
ATOM 3714 C CA . LEU B 1 163 ? 8.383 17.438 12.969 1 98.94 163 LEU B CA 1
ATOM 3715 C C . LEU B 1 163 ? 9.422 17.266 11.867 1 98.94 163 LEU B C 1
ATOM 3717 O O . LEU B 1 163 ? 10.625 17.344 12.125 1 98.94 163 LEU B O 1
ATOM 3721 N N . ILE B 1 164 ? 8.984 17.031 10.625 1 98.94 164 ILE B N 1
ATOM 3722 C CA . ILE B 1 164 ? 9.891 16.844 9.5 1 98.94 164 ILE B CA 1
ATOM 3723 C C . ILE B 1 164 ? 10.633 18.156 9.227 1 98.94 164 ILE B C 1
ATOM 3725 O O . ILE B 1 164 ? 11.859 18.156 9.07 1 98.94 164 ILE B O 1
ATOM 3729 N N . ALA B 1 165 ? 9.945 19.266 9.203 1 98.94 165 ALA B N 1
ATOM 3730 C CA . ALA B 1 165 ? 10.555 20.578 8.953 1 98.94 165 ALA B CA 1
ATOM 3731 C C . ALA B 1 165 ? 11.523 20.953 10.078 1 98.94 165 ALA B C 1
ATOM 3733 O O . ALA B 1 165 ? 12.531 21.609 9.836 1 98.94 165 ALA B O 1
ATOM 3734 N N . ASP B 1 166 ? 11.211 20.516 11.281 1 98.88 166 ASP B N 1
ATOM 3735 C CA . ASP B 1 166 ? 12.055 20.797 12.438 1 98.88 166 ASP B CA 1
ATOM 3736 C C . ASP B 1 166 ? 13.469 20.266 12.219 1 98.88 166 ASP B C 1
ATOM 3738 O O . ASP B 1 166 ? 14.445 20.891 12.625 1 98.88 166 ASP B O 1
ATOM 3742 N N . VAL B 1 167 ? 13.602 19.125 11.516 1 98.88 167 VAL B N 1
ATOM 3743 C CA . VAL B 1 167 ? 14.906 18.484 11.398 1 98.88 167 VAL B CA 1
ATOM 3744 C C . VAL B 1 167 ? 15.477 18.719 10 1 98.88 167 VAL B C 1
ATOM 3746 O O . VAL B 1 167 ? 16.672 18.484 9.766 1 98.88 167 VAL B O 1
ATOM 3749 N N . ARG B 1 168 ? 14.633 19.219 9.055 1 98.88 168 ARG B N 1
ATOM 3750 C CA . ARG B 1 168 ? 15.094 19.594 7.723 1 98.88 168 ARG B CA 1
ATOM 3751 C C . ARG B 1 168 ? 14.461 20.906 7.266 1 98.88 168 ARG B C 1
ATOM 3753 O O . ARG B 1 168 ? 13.852 20.969 6.195 1 98.88 168 ARG B O 1
ATOM 3760 N N . PRO B 1 169 ? 14.703 21.953 7.996 1 98.69 169 PRO B N 1
ATOM 3761 C CA . PRO B 1 169 ? 13.992 23.203 7.695 1 98.69 169 PRO B CA 1
ATOM 3762 C C . PRO B 1 169 ? 14.352 23.75 6.32 1 98.69 169 PRO B C 1
ATOM 3764 O O . PRO B 1 169 ? 13.5 24.359 5.656 1 98.69 169 PRO B O 1
ATOM 3767 N N . LYS B 1 170 ? 15.539 23.516 5.812 1 98.56 170 LYS B N 1
ATOM 3768 C CA . LYS B 1 170 ? 16 24.094 4.551 1 98.56 170 LYS B CA 1
ATOM 3769 C C . LYS B 1 170 ? 15.43 23.344 3.357 1 98.56 170 LYS B C 1
ATOM 3771 O O . LYS B 1 170 ? 15.484 23.828 2.225 1 98.56 170 LYS B O 1
ATOM 3776 N N . LEU B 1 171 ? 14.844 22.172 3.633 1 98.88 171 LEU B N 1
ATOM 3777 C CA . LEU B 1 171 ? 14.305 21.359 2.555 1 98.88 171 LEU B CA 1
ATOM 3778 C C . LEU B 1 171 ? 12.781 21.422 2.52 1 98.88 171 LEU B C 1
ATOM 3780 O O . LEU B 1 171 ? 12.141 20.656 1.8 1 98.88 171 LEU B O 1
ATOM 3784 N N . VAL B 1 172 ? 12.234 22.312 3.305 1 98.94 172 VAL B N 1
ATOM 3785 C CA . VAL B 1 172 ? 10.797 22.547 3.271 1 98.94 172 VAL B CA 1
ATOM 3786 C C . VAL B 1 172 ? 10.516 23.969 2.799 1 98.94 172 VAL B C 1
ATOM 3788 O O . VAL B 1 172 ? 10.898 24.938 3.463 1 98.94 172 VAL B O 1
ATOM 3791 N N . HIS B 1 173 ? 9.922 24.047 1.661 1 98.88 173 HIS B N 1
ATOM 3792 C CA . HIS B 1 173 ? 9.57 25.359 1.119 1 98.88 173 HIS B CA 1
ATOM 3793 C C . HIS B 1 173 ? 8.375 25.953 1.846 1 98.88 173 HIS B C 1
ATOM 3795 O O . HIS B 1 173 ? 8.375 27.125 2.197 1 98.88 173 HIS B O 1
ATOM 3801 N N . SER B 1 174 ? 7.355 25.172 2.021 1 98.94 174 SER B N 1
ATOM 3802 C CA . SER B 1 174 ? 6.137 25.578 2.707 1 98.94 174 SER B CA 1
ATOM 3803 C C . SER B 1 174 ? 5.324 24.391 3.176 1 98.94 174 SER B C 1
ATOM 3805 O O . SER B 1 174 ? 5.602 23.25 2.783 1 98.94 174 SER B O 1
ATOM 3807 N N . ILE B 1 175 ? 4.367 24.641 4.082 1 98.94 175 ILE B N 1
ATOM 3808 C CA . ILE B 1 175 ? 3.484 23.609 4.617 1 98.94 175 ILE B CA 1
ATOM 3809 C C . ILE B 1 175 ? 2.027 24 4.391 1 98.94 175 ILE B C 1
ATOM 3811 O O . ILE B 1 175 ? 1.623 25.125 4.73 1 98.94 175 ILE B O 1
ATOM 3815 N N . VAL B 1 176 ? 1.328 23.234 3.691 1 98.94 176 VAL B N 1
ATOM 3816 C CA . VAL B 1 176 ? -0.128 23.297 3.633 1 98.94 176 VAL B CA 1
ATOM 3817 C C . VAL B 1 176 ? -0.729 22.219 4.531 1 98.94 176 VAL B C 1
ATOM 3819 O O . VAL B 1 176 ? -0.668 21.031 4.211 1 98.94 176 VAL B O 1
ATOM 3822 N N . SER B 1 177 ? -1.328 22.625 5.598 1 98.88 177 SER B N 1
ATOM 3823 C CA . SER B 1 177 ? -1.87 21.688 6.578 1 98.88 177 SER B CA 1
ATOM 3824 C C . SER B 1 177 ? -3.395 21.734 6.602 1 98.88 177 SER B C 1
ATOM 3826 O O . SER B 1 177 ? -3.982 22.703 7.094 1 98.88 177 SER B O 1
ATOM 3828 N N . ILE B 1 178 ? -3.979 20.656 6.145 1 98.88 178 ILE B N 1
ATOM 3829 C CA . ILE B 1 178 ? -5.434 20.562 6.113 1 98.88 178 ILE B CA 1
ATOM 3830 C C . ILE B 1 178 ? -5.938 19.922 7.406 1 98.88 178 ILE B C 1
ATOM 3832 O O . ILE B 1 178 ? -5.852 18.719 7.59 1 98.88 178 ILE B O 1
ATOM 3836 N N . GLU B 1 179 ? -6.395 20.781 8.258 1 98.75 179 GLU B N 1
ATOM 3837 C CA . GLU B 1 179 ? -7.008 20.359 9.516 1 98.75 179 GLU B CA 1
ATOM 3838 C C . GLU B 1 179 ? -6.062 19.484 10.32 1 98.75 179 GLU B C 1
ATOM 3840 O O . GLU B 1 179 ? -6.41 18.344 10.664 1 98.75 179 GLU B O 1
ATOM 3845 N N . PRO B 1 180 ? -4.938 20 10.727 1 98.56 180 PRO B N 1
ATOM 3846 C CA . PRO B 1 180 ? -3.955 19.219 11.477 1 98.56 180 PRO B CA 1
ATOM 3847 C C . PRO B 1 180 ? -4.477 18.766 12.844 1 98.56 180 PRO B C 1
ATOM 3849 O O . PRO B 1 180 ? -5.34 19.422 13.422 1 98.56 180 PRO B O 1
ATOM 3852 N N . THR B 1 181 ? -3.902 17.656 13.297 1 97.38 181 THR B N 1
ATOM 3853 C CA . THR B 1 181 ? -4.176 17.219 14.664 1 97.38 181 THR B CA 1
ATOM 3854 C C . THR B 1 181 ? -4.012 18.391 15.633 1 97.38 181 THR B C 1
ATOM 3856 O O . THR B 1 181 ? -3.033 19.141 15.562 1 97.38 181 THR B O 1
ATOM 3859 N N . GLY B 1 182 ? -4.883 18.562 16.516 1 96.12 182 GLY B N 1
ATOM 3860 C CA . GLY B 1 182 ? -4.938 19.672 17.469 1 96.12 182 GLY B CA 1
ATOM 3861 C C . GLY B 1 182 ? -6.172 19.641 18.344 1 96.12 182 GLY B C 1
ATOM 3862 O O . GLY B 1 182 ? -6.91 18.641 18.344 1 96.12 182 GLY B O 1
ATOM 3863 N N . PRO B 1 183 ? -6.406 20.672 19.109 1 97.81 183 PRO B N 1
ATOM 3864 C CA . PRO B 1 183 ? -5.586 21.875 19.297 1 97.81 183 PRO B CA 1
ATOM 3865 C C . PRO B 1 183 ? -4.371 21.625 20.188 1 97.81 183 PRO B C 1
ATOM 3867 O O . PRO B 1 183 ? -4.113 20.484 20.578 1 97.81 183 PRO B O 1
ATOM 3870 N N . PRO B 1 184 ? -3.535 22.656 20.469 1 98.44 184 PRO B N 1
ATOM 3871 C CA . PRO B 1 184 ? -2.33 22.484 21.281 1 98.44 184 PRO B CA 1
ATOM 3872 C C . PRO B 1 184 ? -2.633 21.953 22.672 1 98.44 184 PRO B C 1
ATOM 3874 O O . PRO B 1 184 ? -3.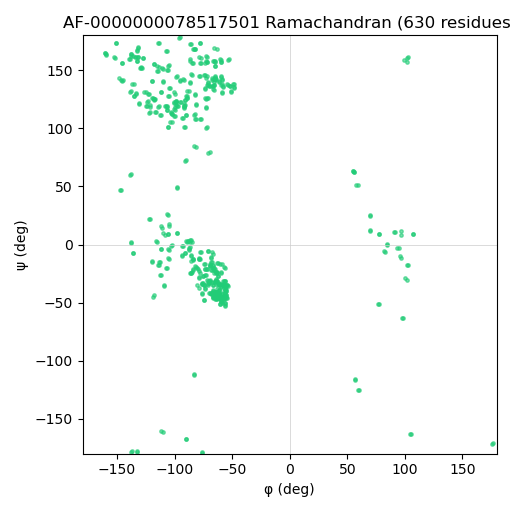604 22.391 23.312 1 98.44 184 PRO B O 1
ATOM 3877 N N . PHE B 1 185 ? -1.973 20.953 23.156 1 98.25 185 PHE B N 1
ATOM 3878 C CA . PHE B 1 185 ? -1.82 20.469 24.516 1 98.25 185 PHE B CA 1
ATOM 3879 C C . PHE B 1 185 ? -3.006 19.609 24.922 1 98.25 185 PHE B C 1
ATOM 3881 O O . PHE B 1 185 ? -2.986 18.969 25.969 1 98.25 185 PHE B O 1
ATOM 3888 N N . GLN B 1 186 ? -4.027 19.5 24.109 1 96.56 186 GLN B N 1
ATOM 3889 C CA . GLN B 1 186 ? -5.211 18.734 24.5 1 96.56 186 GLN B CA 1
ATOM 3890 C C . GLN B 1 186 ? -6.02 18.312 23.281 1 96.56 186 GLN B C 1
ATOM 3892 O O . GLN B 1 186 ? -5.789 18.797 22.172 1 96.56 186 GLN B O 1
ATOM 3897 N N . ASP B 1 187 ? -6.891 17.359 23.484 1 95.62 187 ASP B N 1
ATOM 3898 C CA . ASP B 1 187 ? -7.941 17.062 22.516 1 95.62 187 ASP B CA 1
ATOM 3899 C C . ASP B 1 187 ? -9.164 17.938 22.75 1 95.62 187 ASP B C 1
ATOM 3901 O O . ASP B 1 187 ? -9.336 18.516 23.828 1 95.62 187 ASP B O 1
ATOM 3905 N N . ALA B 1 188 ? -9.953 18.109 21.766 1 93.81 188 ALA B N 1
ATOM 3906 C CA . ALA B 1 188 ? -11.195 18.875 21.844 1 93.81 188 ALA B CA 1
ATOM 3907 C C . ALA B 1 188 ? -12.336 18.156 21.125 1 93.81 188 ALA B C 1
ATOM 3909 O O . ALA B 1 188 ? -12.102 17.219 20.375 1 93.81 188 ALA B O 1
ATOM 3910 N N . VAL B 1 189 ? -13.547 18.5 21.375 1 94.06 189 VAL B N 1
ATOM 3911 C CA . VAL B 1 189 ? -14.805 18.094 20.75 1 94.06 189 VAL B CA 1
ATOM 3912 C C . VAL B 1 189 ? -15.188 16.703 21.25 1 94.06 189 VAL B C 1
ATOM 3914 O O . VAL B 1 189 ? -16.297 16.484 21.719 1 94.06 189 VAL B O 1
ATOM 3917 N N . PHE B 1 190 ? -14.25 15.703 21.172 1 94.19 190 PHE B N 1
ATOM 3918 C CA . PHE B 1 190 ? -14.633 14.336 21.5 1 94.19 190 PHE B CA 1
ATOM 3919 C C . PHE B 1 190 ? -13.938 13.859 22.781 1 94.19 190 PHE B C 1
ATOM 3921 O O . PHE B 1 190 ? -14.25 12.789 23.297 1 94.19 190 PHE B O 1
ATOM 3928 N N . SER B 1 191 ? -12.922 14.617 23.156 1 91.31 191 SER B N 1
ATOM 3929 C CA . SER B 1 191 ? -12.148 14.336 24.359 1 91.31 191 SER B CA 1
ATOM 3930 C C . SER B 1 191 ? -11.555 15.617 24.953 1 91.31 191 SER B C 1
ATOM 3932 O O . SER B 1 191 ? -11.508 16.656 24.281 1 91.31 191 SER B O 1
ATOM 3934 N N . ASN B 1 192 ? -11.211 15.5 26.188 1 88.94 192 ASN B N 1
ATOM 3935 C CA . ASN B 1 192 ? -10.5 16.594 26.828 1 88.94 192 ASN B CA 1
ATOM 3936 C C . ASN B 1 192 ? -9.148 16.141 27.375 1 88.94 192 ASN B C 1
ATOM 3938 O O . ASN B 1 192 ? -8.594 16.781 28.281 1 88.94 192 ASN B O 1
ATOM 3942 N N . SER B 1 193 ? -8.75 15.109 26.812 1 93.75 193 SER B N 1
ATOM 3943 C CA . SER B 1 193 ? -7.508 14.531 27.297 1 93.75 193 SER B CA 1
ATOM 3944 C C . SER B 1 193 ? -6.316 15.438 27 1 93.75 193 SER B C 1
ATOM 3946 O O . SER B 1 193 ? -6.27 16.078 25.953 1 93.75 193 SER B O 1
ATOM 3948 N N . SER B 1 194 ? -5.43 15.414 27.984 1 95.31 194 SER B N 1
ATOM 3949 C CA . SER B 1 194 ? -4.148 16.062 27.734 1 95.31 194 SER B CA 1
ATOM 3950 C C . SER B 1 194 ? -3.305 15.258 26.75 1 95.31 194 SER B C 1
ATOM 3952 O O . SER B 1 194 ? -3.117 14.047 26.938 1 95.31 194 SER B O 1
ATOM 3954 N N . THR B 1 195 ? -2.855 15.867 25.719 1 96.44 195 THR B N 1
ATOM 3955 C CA . THR B 1 195 ? -2.02 15.297 24.672 1 96.44 195 THR B CA 1
ATOM 3956 C C . THR B 1 195 ? -1.128 16.359 24.047 1 96.44 195 THR B C 1
ATOM 3958 O O . THR B 1 195 ? -1.16 17.531 24.453 1 96.44 195 THR B O 1
ATOM 3961 N N . ARG B 1 196 ? -0.196 15.906 23.141 1 98.25 196 ARG B N 1
ATOM 3962 C CA . ARG B 1 196 ? 0.699 16.859 22.5 1 98.25 196 ARG B CA 1
ATOM 3963 C C . ARG B 1 196 ? 1.447 17.688 23.547 1 98.25 196 ARG B C 1
ATOM 3965 O O . ARG B 1 196 ? 1.317 18.922 23.562 1 98.25 196 ARG B O 1
ATOM 3972 N N . ALA B 1 197 ? 2.244 17.031 24.344 1 97.81 197 ALA B N 1
ATOM 3973 C CA . ALA B 1 197 ? 2.938 17.625 25.484 1 97.81 197 ALA B CA 1
ATOM 3974 C C . ALA B 1 197 ? 3.803 18.797 25.047 1 97.81 197 ALA B C 1
ATOM 3976 O O . ALA B 1 197 ? 4.051 19.719 25.844 1 97.81 197 ALA B O 1
ATOM 3977 N N . TYR B 1 198 ? 4.141 18.906 23.812 1 98.38 198 TYR B N 1
ATOM 3978 C CA . TYR B 1 198 ? 5.012 19.969 23.328 1 98.38 198 TYR B CA 1
ATOM 3979 C C . TYR B 1 198 ? 4.215 21.031 22.578 1 98.38 198 TYR B C 1
ATOM 3981 O O . TYR B 1 198 ? 4.773 21.781 21.781 1 98.38 198 TYR B O 1
ATOM 3989 N N . GLY B 1 199 ? 2.883 21.062 22.734 1 98.31 199 GLY B N 1
ATOM 3990 C CA . GLY B 1 199 ? 1.999 22.047 22.125 1 98.31 199 GLY B CA 1
ATOM 3991 C C . GLY B 1 199 ? 1.332 21.516 20.859 1 98.31 199 GLY B C 1
ATOM 3992 O O . GLY B 1 199 ? 0.119 21.297 20.844 1 98.31 199 GLY B O 1
ATOM 3993 N N . LEU B 1 200 ? 2.223 21.219 19.844 1 98.38 200 LEU B N 1
ATOM 3994 C CA . LEU B 1 200 ? 1.706 20.766 18.562 1 98.38 200 LEU B CA 1
ATOM 3995 C C . LEU B 1 200 ? 1.971 19.281 18.359 1 98.38 200 LEU B C 1
ATOM 3997 O O . LEU B 1 200 ? 1.324 18.625 17.531 1 98.38 200 LEU B O 1
ATOM 4001 N N . THR B 1 201 ? 2.947 18.734 19.109 1 98.62 201 THR B N 1
ATOM 4002 C CA . THR B 1 201 ? 3.434 17.375 18.875 1 98.62 201 THR B CA 1
ATOM 4003 C C . THR B 1 201 ? 3.51 16.594 20.188 1 98.62 201 THR B C 1
ATOM 4005 O O . THR B 1 201 ? 3.527 17.188 21.266 1 98.62 201 THR B O 1
ATOM 4008 N N . ASP B 1 202 ? 3.488 15.305 20.094 1 98.38 202 ASP B N 1
ATOM 4009 C CA . ASP B 1 202 ? 3.617 14.438 21.266 1 98.38 202 ASP B CA 1
ATOM 4010 C C . ASP B 1 202 ? 5.086 14.172 21.594 1 98.38 202 ASP B C 1
ATOM 4012 O O . ASP B 1 202 ? 5.422 13.844 22.734 1 98.38 202 ASP B O 1
ATOM 4016 N N . ILE B 1 203 ? 5.941 14.289 20.594 1 98.56 203 ILE B N 1
ATOM 4017 C CA . ILE B 1 203 ? 7.375 14.102 20.781 1 98.56 203 ILE B CA 1
ATOM 4018 C C . ILE B 1 203 ? 8.086 15.453 20.719 1 98.56 203 ILE B C 1
ATOM 4020 O O . ILE B 1 203 ? 7.496 16.453 20.281 1 98.56 203 ILE B O 1
ATOM 4024 N N . PRO B 1 204 ? 9.336 15.516 21.125 1 98.31 204 PRO B N 1
ATOM 4025 C CA . PRO B 1 204 ? 10.031 16.797 21.203 1 98.31 204 PRO B CA 1
ATOM 4026 C C . PRO B 1 204 ? 10.148 17.484 19.844 1 98.31 204 PRO B C 1
ATOM 4028 O O . PRO B 1 204 ? 10.383 16.828 18.828 1 98.31 204 PRO B O 1
ATOM 4031 N N . ILE B 1 205 ? 9.984 18.75 19.828 1 98.5 205 ILE B N 1
ATOM 4032 C CA . ILE B 1 205 ? 10.242 19.672 18.734 1 98.5 205 ILE B CA 1
ATOM 4033 C C . ILE B 1 205 ? 11.102 20.828 19.234 1 98.5 205 ILE B C 1
ATOM 4035 O O . ILE B 1 205 ? 11.062 21.172 20.406 1 98.5 205 ILE B O 1
ATOM 4039 N N . THR B 1 206 ? 11.891 21.469 18.391 1 98.56 206 THR B N 1
ATOM 4040 C CA . THR B 1 206 ? 12.945 22.375 18.828 1 98.56 206 THR B CA 1
ATOM 4041 C C . THR B 1 206 ? 12.375 23.75 19.156 1 98.56 206 THR B C 1
ATOM 4043 O O . THR B 1 206 ? 11.836 24.422 18.281 1 98.56 206 THR B O 1
ATOM 4046 N N . TYR B 1 207 ? 12.547 24.172 20.391 1 98.5 207 TYR B N 1
ATOM 4047 C CA . TYR B 1 207 ? 12.188 25.5 20.859 1 98.5 207 TYR B CA 1
ATOM 4048 C C . TYR B 1 207 ? 13.43 26.328 21.156 1 98.5 207 TYR B C 1
ATOM 4050 O O . TYR B 1 207 ? 14.508 25.781 21.406 1 98.5 207 TYR B O 1
ATOM 4058 N N . SER B 1 208 ? 13.328 27.594 21.016 1 97.94 208 SER B N 1
ATOM 4059 C CA . SER B 1 208 ? 14.289 28.547 21.547 1 97.94 208 SER B CA 1
ATOM 4060 C C . SER B 1 208 ? 13.617 29.547 22.469 1 97.94 208 SER B C 1
ATOM 4062 O O . SER B 1 208 ? 12.68 30.25 22.062 1 97.94 208 SER B O 1
ATOM 4064 N N . PRO B 1 209 ? 14.07 29.688 23.75 1 97.06 209 PRO B N 1
ATOM 4065 C CA . PRO B 1 209 ? 15.102 28.891 24.406 1 97.06 209 PRO B CA 1
ATOM 4066 C C . PRO B 1 209 ? 14.742 27.406 24.469 1 97.06 209 PRO B C 1
ATOM 4068 O O . PRO B 1 209 ? 13.562 27.047 24.438 1 97.06 209 PRO B O 1
ATOM 4071 N N . ALA B 1 210 ? 15.742 26.578 24.625 1 96.31 210 ALA B N 1
ATOM 4072 C CA . ALA B 1 210 ? 15.578 25.125 24.562 1 96.31 210 ALA B CA 1
ATOM 4073 C C . ALA B 1 210 ? 14.695 24.641 25.719 1 96.31 210 ALA B C 1
ATOM 4075 O O . ALA B 1 210 ? 14.734 25.188 26.812 1 96.31 210 ALA B O 1
ATOM 4076 N N . LEU B 1 211 ? 13.961 23.656 25.375 1 93.81 211 LEU B N 1
ATOM 4077 C CA . LEU B 1 211 ? 13.078 23 26.328 1 93.81 211 LEU B CA 1
ATOM 4078 C C . LEU B 1 211 ? 13.719 21.719 26.859 1 93.81 211 LEU B C 1
ATOM 4080 O O . LEU B 1 211 ? 14.102 20.844 26.078 1 93.81 211 LEU B O 1
ATOM 4084 N N . ALA B 1 212 ? 13.984 21.594 28.141 1 92.56 212 ALA B N 1
ATOM 4085 C CA . ALA B 1 212 ? 14.492 20.359 28.75 1 92.56 212 ALA B CA 1
ATOM 4086 C C . ALA B 1 212 ? 13.359 19.359 29 1 92.56 212 ALA B C 1
ATOM 4088 O O . ALA B 1 212 ? 13.547 18.156 28.828 1 92.56 212 ALA B O 1
ATOM 4089 N N . ASP B 1 213 ? 12.234 19.922 29.328 1 95.81 213 ASP B N 1
ATOM 4090 C CA . ASP B 1 213 ? 11.023 19.172 29.625 1 95.81 213 ASP B CA 1
ATOM 4091 C C . ASP B 1 213 ? 9.773 19.922 29.156 1 95.81 213 ASP B C 1
ATOM 4093 O O . ASP B 1 213 ? 9.703 21.156 29.281 1 95.81 213 ASP B O 1
ATOM 4097 N N . PRO B 1 214 ? 8.836 19.203 28.641 1 95.62 214 PRO B N 1
ATOM 4098 C CA . PRO B 1 214 ? 7.664 19.922 28.141 1 95.62 214 PRO B CA 1
ATOM 4099 C C . PRO B 1 214 ? 6.883 20.625 29.234 1 95.62 214 PRO B C 1
ATOM 4101 O O . PRO B 1 214 ? 6.117 21.562 28.953 1 95.62 214 PRO B O 1
ATOM 4104 N N . VAL B 1 215 ? 7.051 20.203 30.469 1 94.25 215 VAL B N 1
ATOM 4105 C CA . VAL B 1 215 ? 6.367 20.844 31.578 1 94.25 215 VAL B CA 1
ATOM 4106 C C . VAL B 1 215 ? 6.836 22.297 31.703 1 94.25 215 VAL B C 1
ATOM 4108 O O . VAL B 1 215 ? 6.148 23.125 32.312 1 94.25 215 VAL B O 1
ATOM 4111 N N . ASP B 1 216 ? 7.961 22.609 31.047 1 95.12 216 ASP B N 1
ATOM 4112 C CA . ASP B 1 216 ? 8.523 23.953 31.094 1 95.12 216 ASP B CA 1
ATOM 4113 C C . ASP B 1 216 ? 7.711 24.922 30.234 1 95.12 216 ASP B C 1
ATOM 4115 O O . ASP B 1 216 ? 7.867 26.141 30.328 1 95.12 216 ASP B O 1
ATOM 4119 N N . LEU B 1 217 ? 6.895 24.469 29.359 1 97.19 217 LEU B N 1
ATOM 4120 C CA . LEU B 1 217 ? 5.969 25.328 28.625 1 97.19 217 LEU B CA 1
ATOM 4121 C C . LEU B 1 217 ? 4.848 25.828 29.531 1 97.19 217 LEU B C 1
ATOM 4123 O O . LEU B 1 217 ? 3.898 25.078 29.812 1 97.19 217 LEU B O 1
ATOM 4127 N N . VAL B 1 218 ? 4.973 27.078 29.984 1 97.06 218 VAL B N 1
ATOM 4128 C CA . VAL B 1 218 ? 3.938 27.672 30.828 1 97.06 218 VAL B CA 1
ATOM 4129 C C . VAL B 1 218 ? 2.717 28.016 29.984 1 97.06 218 VAL B C 1
ATOM 4131 O O . VAL B 1 218 ? 2.828 28.734 28.984 1 97.06 218 VAL B O 1
ATOM 4134 N N . LYS B 1 219 ? 1.605 27.562 30.344 1 97.81 219 LYS B N 1
ATOM 4135 C CA . LYS B 1 219 ? 0.406 27.625 29.516 1 97.81 219 LYS B CA 1
ATOM 4136 C C . LYS B 1 219 ? -0.56 28.688 30.031 1 97.81 219 LYS B C 1
ATOM 4138 O O . LYS B 1 219 ? -0.467 29.125 31.172 1 97.81 219 LYS B O 1
ATOM 4143 N N . HIS B 1 220 ? -1.29 29.141 29.141 1 96.81 220 HIS B N 1
ATOM 4144 C CA . HIS B 1 220 ? -2.406 30.047 29.359 1 96.81 220 HIS B CA 1
ATOM 4145 C C . HIS B 1 220 ? -3.629 29.625 28.547 1 96.81 220 HIS B C 1
ATOM 4147 O O . HIS B 1 220 ? -3.504 29.234 27.391 1 96.81 220 HIS B O 1
ATOM 4153 N N . VAL B 1 221 ? -4.824 29.703 29.172 1 97.19 221 VAL B N 1
ATOM 4154 C CA . VAL B 1 221 ? -6.066 29.344 28.484 1 97.19 221 VAL B CA 1
ATOM 4155 C C . VAL B 1 221 ? -6.75 30.625 27.984 1 97.19 221 VAL B C 1
ATOM 4157 O O . VAL B 1 221 ? -7.004 31.547 28.766 1 97.19 221 VAL B O 1
ATOM 4160 N N . ILE B 1 222 ? -6.984 30.719 26.75 1 96.94 222 ILE B N 1
ATOM 4161 C CA . ILE B 1 222 ? -7.832 31.75 26.172 1 96.94 222 ILE B CA 1
ATOM 4162 C C . ILE B 1 222 ? -9.266 31.234 26.031 1 96.94 222 ILE B C 1
ATOM 4164 O O . ILE B 1 222 ? -9.539 30.359 25.219 1 96.94 222 ILE B O 1
ATOM 4168 N N . PRO B 1 223 ? -10.125 31.719 26.812 1 95 223 PRO B N 1
ATOM 4169 C CA . PRO B 1 223 ? -11.508 31.266 26.672 1 95 223 PRO B CA 1
ATOM 4170 C C . PRO B 1 223 ? -12.133 31.641 25.328 1 95 223 PRO B C 1
ATOM 4172 O O . PRO B 1 223 ? -11.852 32.719 24.812 1 95 223 PRO B O 1
ATOM 4175 N N . SER B 1 224 ? -12.914 30.734 24.859 1 90.69 224 SER B N 1
ATOM 4176 C CA . SER B 1 224 ? -13.656 31.062 23.656 1 90.69 224 SER B CA 1
ATOM 4177 C C . SER B 1 224 ? -14.805 32.031 23.969 1 90.69 224 SER B C 1
ATOM 4179 O O . SER B 1 224 ? -15.359 32 25.062 1 90.69 224 SER B O 1
ATOM 4181 N N . ASN B 1 225 ? -15.117 32.938 23.031 1 88.94 225 ASN B N 1
ATOM 4182 C CA . ASN B 1 225 ? -16.219 33.875 23.203 1 88.94 225 ASN B CA 1
ATOM 4183 C C . ASN B 1 225 ? -17.484 33.375 22.484 1 88.94 225 ASN B C 1
ATOM 4185 O O . ASN B 1 225 ? -18.422 34.156 22.281 1 88.94 225 ASN B O 1
ATOM 4189 N N . SER B 1 226 ? -17.438 32.219 22.062 1 91.81 226 SER B N 1
ATOM 4190 C CA . SER B 1 226 ? -18.547 31.672 21.297 1 91.81 226 SER B CA 1
ATOM 4191 C C . SER B 1 226 ? -18.703 30.172 21.531 1 91.81 226 SER B C 1
ATOM 4193 O O . SER B 1 226 ? -17.719 29.453 21.719 1 91.81 226 SER B O 1
ATOM 4195 N N . SER B 1 227 ? -19.953 29.766 21.562 1 90.88 227 SER B N 1
ATOM 4196 C CA . SER B 1 227 ? -20.234 28.344 21.703 1 90.88 227 SER B CA 1
ATOM 4197 C C . SER B 1 227 ? -19.797 27.562 20.469 1 90.88 227 SER B C 1
ATOM 4199 O O . SER B 1 227 ? -19.734 26.344 20.5 1 90.88 227 SER B O 1
ATOM 4201 N N . LEU B 1 228 ? -19.391 28.25 19.469 1 94.19 228 LEU B N 1
ATOM 4202 C CA . LEU B 1 228 ? -19 27.641 18.219 1 94.19 228 LEU B CA 1
ATOM 4203 C C . LEU B 1 228 ? -17.547 27.203 18.25 1 94.19 228 LEU B C 1
ATOM 4205 O O . LEU B 1 228 ? -17.109 26.406 17.406 1 94.19 228 LEU B O 1
ATOM 4209 N N . TYR B 1 229 ? -16.828 27.688 19.25 1 96 229 TYR B N 1
ATOM 4210 C CA . TYR B 1 229 ? -15.391 27.453 19.281 1 96 229 TYR B CA 1
ATOM 4211 C C . TYR B 1 229 ? -14.945 26.906 20.625 1 96 229 TYR B C 1
ATOM 4213 O O . TYR B 1 229 ? -15.578 27.188 21.656 1 96 229 TYR B O 1
ATOM 4221 N N . SER B 1 230 ? -13.891 26.156 20.609 1 95.62 230 SER B N 1
ATOM 4222 C CA . SER B 1 230 ? -13.289 25.625 21.828 1 95.62 230 SER B CA 1
ATOM 4223 C C . SER B 1 230 ? -12.328 26.641 22.453 1 95.62 230 SER B C 1
ATOM 4225 O O . SER B 1 230 ? -11.828 27.531 21.766 1 95.62 230 SER B O 1
ATOM 4227 N N . ASP B 1 231 ? -12.148 26.453 23.781 1 96.06 231 ASP B N 1
ATOM 4228 C CA . ASP B 1 231 ? -11.07 27.203 24.422 1 96.06 231 ASP B CA 1
ATOM 4229 C C . ASP B 1 231 ? -9.727 26.875 23.797 1 96.06 231 ASP B C 1
ATOM 4231 O O . ASP B 1 231 ? -9.578 25.844 23.141 1 96.06 231 ASP B O 1
ATOM 4235 N N . CYS B 1 232 ? -8.836 27.812 23.984 1 97 232 CYS B N 1
ATOM 4236 C CA . CYS B 1 232 ? -7.523 27.672 23.375 1 97 232 CYS B CA 1
ATOM 4237 C C . CYS B 1 232 ? -6.422 27.688 24.422 1 97 232 CYS B C 1
ATOM 4239 O O . CYS B 1 232 ? -6.293 28.672 25.172 1 97 232 CYS B O 1
ATOM 4241 N N . VAL B 1 233 ? -5.691 26.609 24.5 1 97.88 233 VAL B N 1
ATOM 4242 C CA . VAL B 1 233 ? -4.52 26.578 25.375 1 97.88 233 VAL B CA 1
ATOM 4243 C C . VAL B 1 233 ? -3.27 26.938 24.562 1 97.88 233 VAL B C 1
ATOM 4245 O O . VAL B 1 233 ? -2.955 26.266 23.578 1 97.88 233 VAL B O 1
ATOM 4248 N N . ILE B 1 234 ? -2.533 27.953 24.938 1 98 234 ILE B N 1
ATOM 4249 C CA . ILE B 1 234 ? -1.305 28.375 24.281 1 98 234 ILE B CA 1
ATOM 4250 C C . ILE B 1 234 ? -0.251 28.734 25.328 1 98 234 ILE B C 1
ATOM 4252 O O . ILE B 1 234 ? -0.456 28.5 26.531 1 98 234 ILE B O 1
ATOM 4256 N N . GLN B 1 235 ? 0.94 29.172 24.906 1 98.19 235 GLN B N 1
ATOM 4257 C CA . GLN B 1 235 ? 1.952 29.625 25.844 1 98.19 235 GLN B CA 1
ATOM 4258 C C . GLN B 1 235 ? 1.514 30.891 26.562 1 98.19 235 GLN B C 1
ATOM 4260 O O . GLN B 1 235 ? 0.907 31.781 25.953 1 98.19 235 GLN B O 1
ATOM 4265 N N . ALA B 1 236 ? 1.809 30.938 27.812 1 97.75 236 ALA B N 1
ATOM 4266 C CA . ALA B 1 236 ? 1.55 32.156 28.562 1 97.75 236 ALA B CA 1
ATOM 4267 C C . ALA B 1 236 ? 2.404 33.312 28.047 1 97.75 236 ALA B C 1
ATOM 4269 O O . ALA B 1 236 ? 3.418 33.094 27.391 1 97.75 236 ALA B O 1
ATOM 4270 N N . ASP B 1 237 ? 1.955 34.5 28.312 1 95.44 237 ASP B N 1
ATOM 4271 C CA . ASP B 1 237 ? 2.688 35.688 27.891 1 95.44 237 ASP B CA 1
ATOM 4272 C C . ASP B 1 237 ? 3.902 35.906 28.797 1 95.44 237 ASP B C 1
ATOM 4274 O O . ASP B 1 237 ? 4.84 36.625 28.406 1 95.44 237 ASP B O 1
ATOM 4278 N N . SER B 1 238 ? 3.826 35.438 30.016 1 94.44 238 SER B N 1
ATOM 4279 C CA . SER B 1 238 ? 4.934 35.5 30.953 1 94.44 238 SER B CA 1
ATOM 4280 C C . SER B 1 238 ? 5.18 34.156 31.609 1 94.44 238 SER B C 1
ATOM 4282 O O . SER B 1 238 ? 4.273 33.562 32.219 1 94.44 238 SER B O 1
ATOM 4284 N N . PRO B 1 239 ? 6.41 33.562 31.484 1 94.81 239 PRO B N 1
ATOM 4285 C CA . PRO B 1 239 ? 7.535 34.125 30.734 1 94.81 239 PRO B CA 1
ATOM 4286 C C . PRO B 1 239 ? 7.238 34.25 29.234 1 94.81 239 PRO B C 1
ATOM 4288 O O . PRO B 1 239 ? 6.199 33.781 28.766 1 94.81 239 PRO B O 1
ATOM 4291 N N . ALA B 1 240 ? 8.102 34.969 28.516 1 95.75 240 ALA B N 1
ATOM 4292 C CA . ALA B 1 240 ? 7.922 35.125 27.078 1 95.75 240 ALA B CA 1
ATOM 4293 C C . ALA B 1 240 ? 7.785 33.781 26.375 1 95.75 240 ALA B C 1
ATOM 4295 O O . ALA B 1 240 ? 8.516 32.844 26.688 1 95.75 240 ALA B O 1
ATOM 4296 N N . PRO B 1 241 ? 6.855 33.688 25.453 1 97.62 241 PRO B N 1
ATOM 4297 C CA . PRO B 1 241 ? 6.672 32.438 24.719 1 97.62 241 PRO B CA 1
ATOM 4298 C C . PRO B 1 241 ? 7.934 32 23.969 1 97.62 241 PRO B C 1
ATOM 4300 O O . PRO B 1 241 ? 8.641 32.844 23.406 1 97.62 241 PRO B O 1
ATOM 4303 N N . ARG B 1 242 ? 8.172 30.734 24.047 1 98.12 242 ARG B N 1
ATOM 4304 C CA . ARG B 1 242 ? 9.289 30.156 23.312 1 98.12 242 ARG B CA 1
ATOM 4305 C C . ARG B 1 242 ? 8.977 30.094 21.812 1 98.12 242 ARG B C 1
ATOM 4307 O O . ARG B 1 242 ? 7.809 30.156 21.422 1 98.12 242 ARG B O 1
ATOM 4314 N N . LYS B 1 243 ? 10.055 30.062 21.016 1 98.56 243 LYS B N 1
ATOM 4315 C CA . LYS B 1 243 ? 9.898 30.094 19.578 1 98.56 243 LYS B CA 1
ATOM 4316 C C . LYS B 1 243 ? 10.258 28.75 18.953 1 98.56 243 LYS B C 1
ATOM 4318 O O . LYS B 1 243 ? 11.188 28.078 19.391 1 98.56 243 LYS B O 1
ATOM 4323 N N . LEU B 1 244 ? 9.492 28.359 17.953 1 98.62 244 LEU B N 1
ATOM 4324 C CA . LEU B 1 244 ? 9.844 27.219 17.125 1 98.62 244 LEU B CA 1
ATOM 4325 C C . LEU B 1 244 ? 10.82 27.625 16.031 1 98.62 244 LEU B C 1
ATOM 4327 O O . LEU B 1 244 ? 10.438 27.766 14.859 1 98.62 244 LEU B O 1
ATOM 4331 N N . VAL B 1 245 ? 12.055 27.656 16.297 1 98.5 245 VAL B N 1
ATOM 4332 C CA . VAL B 1 245 ? 13.062 28.391 15.555 1 98.5 245 VAL B CA 1
ATOM 4333 C C . VAL B 1 245 ? 13.273 27.734 14.188 1 98.5 245 VAL B C 1
ATOM 4335 O O . VAL B 1 245 ? 13.555 28.422 13.203 1 98.5 245 VAL B O 1
ATOM 4338 N N . ASN B 1 246 ? 13.148 26.438 14.117 1 98.75 246 ASN B N 1
ATOM 4339 C CA . ASN B 1 246 ? 13.414 25.75 12.859 1 98.75 246 ASN B CA 1
ATOM 4340 C C . ASN B 1 246 ? 12.234 25.875 11.891 1 98.75 246 ASN B C 1
ATOM 4342 O O . ASN B 1 246 ? 12.367 25.578 10.703 1 98.75 246 ASN B O 1
ATOM 4346 N N . LEU B 1 247 ? 11.07 26.359 12.375 1 98.69 247 LEU B N 1
ATOM 4347 C CA . LEU B 1 247 ? 9.898 26.562 11.531 1 98.69 247 LEU B CA 1
ATOM 4348 C C . LEU B 1 247 ? 9.719 28.031 11.195 1 98.69 247 LEU B C 1
ATOM 4350 O O . LEU B 1 247 ? 8.82 28.391 10.43 1 98.69 247 LEU B O 1
ATOM 4354 N N . ALA B 1 248 ? 10.602 28.875 11.727 1 98.44 248 ALA B N 1
ATOM 4355 C CA . ALA B 1 248 ? 10.414 30.328 11.703 1 98.44 248 ALA B CA 1
ATOM 4356 C C . ALA B 1 248 ? 10.43 30.859 10.273 1 98.44 248 ALA B C 1
ATOM 4358 O O . ALA B 1 248 ? 9.844 31.906 9.992 1 98.44 248 ALA B O 1
ATOM 4359 N N . LYS B 1 249 ? 11.062 30.125 9.375 1 98.19 249 LYS B N 1
ATOM 4360 C CA . LYS B 1 249 ? 11.172 30.625 8 1 98.19 249 LYS B CA 1
ATOM 4361 C C . LYS B 1 249 ? 10.312 29.797 7.051 1 98.19 249 LYS B C 1
ATOM 4363 O O . LYS B 1 249 ? 10.398 29.953 5.832 1 98.19 249 LYS B O 1
ATOM 4368 N N . VAL B 1 250 ? 9.453 28.922 7.527 1 98.75 250 VAL B N 1
ATOM 4369 C CA . VAL B 1 250 ? 8.617 28.047 6.711 1 98.75 250 VAL B CA 1
ATOM 4370 C C . VAL B 1 250 ? 7.184 28.578 6.684 1 98.75 250 VAL B C 1
ATOM 4372 O O . VAL B 1 250 ? 6.453 28.469 7.668 1 98.75 250 VAL B O 1
ATOM 4375 N N . PRO B 1 251 ? 6.781 29.172 5.551 1 98.88 251 PRO B N 1
ATOM 4376 C CA . PRO B 1 251 ? 5.379 29.594 5.477 1 98.88 251 PRO B CA 1
ATOM 4377 C C . PRO B 1 251 ? 4.406 28.438 5.684 1 98.88 251 PRO B C 1
ATOM 4379 O O . PRO B 1 251 ? 4.617 27.344 5.148 1 98.88 251 PRO B O 1
ATOM 4382 N N . VAL B 1 252 ? 3.361 28.688 6.484 1 98.88 252 VAL B N 1
ATOM 4383 C CA . VAL B 1 252 ? 2.383 27.656 6.801 1 98.88 252 VAL B CA 1
ATOM 4384 C C . VAL B 1 252 ? 0.977 28.156 6.477 1 98.88 252 VAL B C 1
ATOM 4386 O O . VAL B 1 252 ? 0.625 29.297 6.809 1 98.88 252 VAL B O 1
ATOM 4389 N N . LEU B 1 253 ? 0.234 27.375 5.789 1 98.94 253 LEU B N 1
ATOM 4390 C CA . LEU B 1 253 ? -1.2 27.594 5.625 1 98.94 253 LEU B CA 1
ATOM 4391 C C . LEU B 1 253 ? -1.993 26.484 6.305 1 98.94 253 LEU B C 1
ATOM 4393 O O . LEU B 1 253 ? -1.831 25.297 5.969 1 98.94 253 LEU B O 1
ATOM 4397 N N . VAL B 1 254 ? -2.791 26.859 7.266 1 98.94 254 VAL B N 1
ATOM 4398 C CA . VAL B 1 254 ? -3.73 25.906 7.875 1 98.94 254 VAL B CA 1
ATOM 4399 C C . VAL B 1 254 ? -5.117 26.094 7.262 1 98.94 254 VAL B C 1
ATOM 4401 O O . VAL B 1 254 ? -5.684 27.188 7.312 1 98.94 254 VAL B O 1
ATOM 4404 N N . LEU B 1 255 ? -5.613 25.078 6.66 1 98.94 255 LEU B N 1
ATOM 4405 C CA . LEU B 1 255 ? -6.949 25.125 6.078 1 98.94 255 LEU B CA 1
ATOM 4406 C C . LEU B 1 255 ? -7.961 24.453 6.996 1 98.94 255 LEU B C 1
ATOM 4408 O O . LEU B 1 255 ? -7.727 23.344 7.484 1 98.94 255 LEU B O 1
ATOM 4412 N N . THR B 1 256 ? -9.031 25.109 7.242 1 98.81 256 THR B N 1
ATOM 4413 C CA . THR B 1 256 ? -10.156 24.562 7.996 1 98.81 256 THR B CA 1
ATOM 4414 C C . THR B 1 256 ? -11.445 24.625 7.184 1 98.81 256 THR B C 1
ATOM 4416 O O . THR B 1 256 ? -11.75 25.672 6.594 1 98.81 256 THR B O 1
ATOM 4419 N N . THR B 1 257 ? -12.133 23.531 7.098 1 98.88 257 THR B N 1
ATOM 4420 C CA . THR B 1 257 ? -13.406 23.484 6.383 1 98.88 257 THR B CA 1
ATOM 4421 C C . THR B 1 257 ? -14.547 23.953 7.281 1 98.88 257 THR B C 1
ATOM 4423 O O . THR B 1 257 ? -14.375 24.062 8.5 1 98.88 257 THR B O 1
ATOM 4426 N N . GLU B 1 258 ? -15.664 24.172 6.703 1 98.56 258 GLU B N 1
ATOM 4427 C CA . GLU B 1 258 ? -16.75 24.844 7.41 1 98.56 258 GLU B CA 1
ATOM 4428 C C . GLU B 1 258 ? -17.438 23.906 8.391 1 98.56 258 GLU B C 1
ATOM 4430 O O . GLU B 1 258 ? -17.844 24.312 9.477 1 98.56 258 GLU B O 1
ATOM 4435 N N . SER B 1 259 ? -17.5 22.688 8.039 1 98.56 259 SER B N 1
ATOM 4436 C CA . SER B 1 259 ? -18.422 21.844 8.781 1 98.56 259 SER B CA 1
ATOM 4437 C C . SER B 1 259 ? -17.688 20.75 9.547 1 98.56 259 SER B C 1
ATOM 4439 O O . SER B 1 259 ? -18.312 19.922 10.211 1 98.56 259 SER B O 1
ATOM 4441 N N . SER B 1 260 ? -16.391 20.719 9.516 1 98.38 260 SER B N 1
ATOM 4442 C CA . SER B 1 260 ? -15.609 19.672 10.164 1 98.38 260 SER B CA 1
ATOM 4443 C C . SER B 1 260 ? -15.523 19.891 11.672 1 98.38 260 SER B C 1
ATOM 4445 O O . SER B 1 260 ? -15.727 21.016 12.148 1 98.38 260 SER B O 1
ATOM 4447 N N . TYR B 1 261 ? -15.195 18.844 12.406 1 98.12 261 TYR B N 1
ATOM 4448 C CA . TYR B 1 261 ? -15.016 18.953 13.852 1 98.12 261 TYR B CA 1
ATOM 4449 C C . TYR B 1 261 ? -13.742 19.734 14.18 1 98.12 261 TYR B C 1
ATOM 4451 O O . TYR B 1 261 ? -13.492 20.062 15.344 1 98.12 261 TYR B O 1
ATOM 4459 N N . HIS B 1 262 ? -12.977 20.062 13.156 1 98.56 262 HIS B N 1
ATOM 4460 C CA . HIS B 1 262 ? -11.812 20.906 13.352 1 98.56 262 HIS B CA 1
ATOM 4461 C C . HIS B 1 262 ? -12.203 22.375 13.414 1 98.56 262 HIS B C 1
ATOM 4463 O O . HIS B 1 262 ? -11.43 23.219 13.891 1 98.56 262 HIS B O 1
ATOM 4469 N N . ALA B 1 263 ? -13.336 22.766 12.945 1 98.19 263 ALA B N 1
ATOM 4470 C CA . ALA B 1 263 ? -13.805 24.141 12.875 1 98.19 263 ALA B CA 1
ATOM 4471 C C . ALA B 1 263 ? -13.75 24.812 14.242 1 98.19 263 ALA B C 1
ATOM 4473 O O . ALA B 1 263 ? -13.344 25.969 14.367 1 98.19 263 ALA B O 1
ATOM 4474 N N . PRO B 1 264 ? -14.008 24.062 15.305 1 97.5 264 PRO B N 1
ATOM 4475 C CA . PRO B 1 264 ? -14.055 24.719 16.625 1 97.5 264 PRO B CA 1
ATOM 4476 C C . PRO B 1 264 ? -12.672 25.109 17.141 1 97.5 264 PRO B C 1
ATOM 4478 O O . PRO B 1 264 ? -12.547 26 17.984 1 97.5 264 PRO B O 1
ATOM 4481 N N . TYR B 1 265 ? -11.625 24.469 16.609 1 97.75 265 TYR B N 1
ATOM 4482 C CA . TYR B 1 265 ? -10.438 24.641 17.453 1 97.75 265 TYR B CA 1
ATOM 4483 C C . TYR B 1 265 ? -9.211 24.938 16.594 1 97.75 265 TYR B C 1
ATOM 4485 O O . TYR B 1 265 ? -8.156 25.297 17.125 1 97.75 265 TYR B O 1
ATOM 4493 N N . ASP B 1 266 ? -9.297 24.859 15.25 1 98.31 266 ASP B N 1
ATOM 4494 C CA . ASP B 1 266 ? -8.109 25.047 14.43 1 98.31 266 ASP B CA 1
ATOM 4495 C C . ASP B 1 266 ? -7.559 26.469 14.578 1 98.31 266 ASP B C 1
ATOM 4497 O O . ASP B 1 266 ? -6.371 26.703 14.352 1 98.31 266 ASP B O 1
ATOM 4501 N N . TRP B 1 267 ? -8.375 27.422 14.945 1 97.44 267 TRP B N 1
ATOM 4502 C CA . TRP B 1 267 ? -7.902 28.781 15.203 1 97.44 267 TRP B CA 1
ATOM 4503 C C . TRP B 1 267 ? -6.82 28.781 16.281 1 97.44 267 TRP B C 1
ATOM 4505 O O . TRP B 1 267 ? -5.891 29.594 16.234 1 97.44 267 TRP B O 1
ATOM 4515 N N . CYS B 1 268 ? -6.957 27.875 17.25 1 98.31 268 CYS B N 1
ATOM 4516 C CA . CYS B 1 268 ? -5.988 27.781 18.328 1 98.31 268 CYS B CA 1
ATOM 4517 C C . CYS B 1 268 ? -4.637 27.297 17.812 1 98.31 268 CYS B C 1
ATOM 4519 O O . CYS B 1 268 ? -3.59 27.781 18.25 1 98.31 268 CYS B O 1
ATOM 4521 N N . THR B 1 269 ? -4.652 26.281 16.906 1 98.69 269 THR B N 1
ATOM 4522 C CA . THR B 1 269 ? -3.424 25.797 16.281 1 98.69 269 THR B CA 1
ATOM 4523 C C . THR B 1 269 ? -2.689 26.922 15.57 1 98.69 269 THR B C 1
ATOM 4525 O O . THR B 1 269 ? -1.477 27.078 15.719 1 98.69 269 THR B O 1
ATOM 4528 N N . VAL B 1 270 ? -3.398 27.734 14.844 1 98.69 270 VAL B N 1
ATOM 4529 C CA . VAL B 1 270 ? -2.816 28.844 14.102 1 98.69 270 VAL B CA 1
ATOM 4530 C C . VAL B 1 270 ? -2.25 29.875 15.078 1 98.69 270 VAL B C 1
ATOM 4532 O O . VAL B 1 270 ? -1.124 30.359 14.906 1 98.69 270 VAL B O 1
ATOM 4535 N N . ARG B 1 271 ? -3.018 30.188 16.109 1 98.25 271 ARG B N 1
ATOM 4536 C CA . ARG B 1 271 ? -2.584 31.156 17.109 1 98.25 271 ARG B CA 1
ATOM 4537 C C . ARG B 1 271 ? -1.301 30.703 17.797 1 98.25 271 ARG B C 1
ATOM 4539 O O . ARG B 1 271 ? -0.396 31.516 18.031 1 98.25 271 ARG B O 1
ATOM 4546 N N . PHE B 1 272 ? -1.266 29.469 18.156 1 98.75 272 PHE B N 1
ATOM 4547 C CA . PHE B 1 272 ? -0.084 28.906 18.797 1 98.75 272 PHE B CA 1
ATOM 4548 C C . PHE B 1 272 ? 1.133 29.016 17.891 1 98.75 272 PHE B C 1
ATOM 4550 O O . PHE B 1 272 ? 2.217 29.406 18.344 1 98.75 272 PHE B O 1
ATOM 4557 N N . LEU B 1 273 ? 0.994 28.594 16.578 1 98.88 273 LEU B N 1
ATOM 4558 C CA . LEU B 1 273 ? 2.072 28.703 15.602 1 98.88 273 LEU B CA 1
ATOM 4559 C C . LEU B 1 273 ? 2.58 30.141 15.5 1 98.88 273 LEU B C 1
ATOM 4561 O O . LEU B 1 273 ? 3.787 30.375 15.578 1 98.88 273 LEU B O 1
ATOM 4565 N N . GLN B 1 274 ? 1.646 31.078 15.422 1 98.75 274 GLN B N 1
ATOM 4566 C CA . GLN B 1 274 ? 2.002 32.5 15.328 1 98.75 274 GLN B CA 1
ATOM 4567 C C . GLN B 1 274 ? 2.73 32.969 16.578 1 98.75 274 GLN B C 1
ATOM 4569 O O . GLN B 1 274 ? 3.76 33.625 16.484 1 98.75 274 GLN B O 1
ATOM 4574 N N . GLN B 1 275 ? 2.193 32.594 17.734 1 98.62 275 GLN B N 1
ATOM 4575 C CA . GLN B 1 275 ? 2.824 32.969 18.984 1 98.62 275 GLN B CA 1
ATOM 4576 C C . GLN B 1 275 ? 4.254 32.438 19.062 1 98.62 275 GLN B C 1
ATOM 4578 O O . GLN B 1 275 ? 5.137 33.094 19.625 1 98.62 275 GLN B O 1
ATOM 4583 N N . ALA B 1 276 ? 4.441 31.266 18.5 1 98.5 276 ALA B N 1
ATOM 4584 C CA . ALA B 1 276 ? 5.738 30.594 18.547 1 98.5 276 ALA B CA 1
ATOM 4585 C C . ALA B 1 276 ? 6.648 31.062 17.422 1 98.5 276 ALA B C 1
ATOM 4587 O O . ALA B 1 276 ? 7.703 30.469 17.188 1 98.5 276 ALA B O 1
ATOM 4588 N N . GLY B 1 277 ? 6.254 32.031 16.609 1 98.56 277 GLY B N 1
ATOM 4589 C CA . GLY B 1 277 ? 7.133 32.656 15.656 1 98.56 277 GLY B CA 1
ATOM 4590 C C . GLY B 1 277 ? 7.039 32.094 14.258 1 98.56 277 GLY B C 1
ATOM 4591 O O . GLY B 1 277 ? 7.871 32.375 13.398 1 98.56 277 GLY B O 1
ATOM 4592 N N . VAL B 1 278 ? 6.082 31.219 13.977 1 98.81 278 VAL B N 1
ATOM 4593 C CA . VAL B 1 278 ? 5.895 30.594 12.664 1 98.81 278 VAL B CA 1
ATOM 4594 C C . VAL B 1 278 ? 4.969 31.469 11.812 1 98.81 278 VAL B C 1
ATOM 4596 O O . VAL B 1 278 ? 3.926 31.922 12.289 1 98.81 278 VAL B O 1
ATOM 4599 N N . PRO B 1 279 ? 5.359 31.828 10.594 1 98.75 279 PRO B N 1
ATOM 4600 C CA . PRO B 1 279 ? 4.477 32.594 9.711 1 98.75 279 PRO B CA 1
ATOM 4601 C C . PRO B 1 279 ? 3.283 31.781 9.211 1 98.75 279 PRO B C 1
ATOM 4603 O O . PRO B 1 279 ? 3.229 31.422 8.031 1 98.75 279 PRO B O 1
ATOM 4606 N N . ALA B 1 280 ? 2.291 31.641 10.039 1 98.81 280 ALA B N 1
ATOM 4607 C CA . ALA B 1 280 ? 1.129 30.797 9.766 1 98.81 280 ALA B CA 1
ATOM 4608 C C . ALA B 1 280 ? -0.087 31.641 9.406 1 98.81 280 ALA B C 1
ATOM 4610 O O . ALA B 1 280 ? -0.322 32.688 10.008 1 98.81 280 ALA B O 1
ATOM 4611 N N . LYS B 1 281 ? -0.757 31.219 8.391 1 98.75 281 LYS B N 1
ATOM 4612 C CA . LYS B 1 281 ? -2.033 31.812 8 1 98.75 281 LYS B CA 1
ATOM 4613 C C . LYS B 1 281 ? -3.172 30.812 8.141 1 98.75 281 LYS B C 1
ATOM 4615 O O . LYS B 1 281 ? -2.957 29.594 8.016 1 98.75 281 LYS B O 1
ATOM 4620 N N . HIS B 1 282 ? -4.316 31.359 8.422 1 98.75 282 HIS B N 1
ATOM 4621 C CA . HIS B 1 282 ? -5.516 30.531 8.539 1 98.75 282 HIS B CA 1
ATOM 4622 C C . HIS B 1 282 ? -6.453 30.75 7.355 1 98.75 282 HIS B C 1
ATOM 4624 O O . HIS B 1 282 ? -6.863 31.875 7.078 1 98.75 282 HIS B O 1
ATOM 4630 N N . LEU B 1 283 ? -6.691 29.734 6.656 1 98.75 283 LEU B N 1
ATOM 4631 C CA . LEU B 1 283 ? -7.688 29.75 5.59 1 98.75 283 LEU B CA 1
ATOM 4632 C C . LEU B 1 283 ? -8.945 29 6.008 1 98.75 283 LEU B C 1
ATOM 4634 O O . LEU B 1 283 ? -8.961 27.766 6.008 1 98.75 283 LEU B O 1
ATOM 4638 N N . GLN B 1 284 ? -9.906 29.703 6.371 1 98.38 284 GLN B N 1
ATOM 4639 C CA . GLN B 1 284 ? -11.227 29.109 6.621 1 98.38 284 GLN B CA 1
ATOM 4640 C C . GLN B 1 284 ? -12.086 29.141 5.363 1 98.38 284 GLN B C 1
ATOM 4642 O O . GLN B 1 284 ? -12.398 30.219 4.848 1 98.38 284 GLN B O 1
ATOM 4647 N N . LEU B 1 285 ? -12.5 28.031 4.91 1 98.81 285 LEU B N 1
ATOM 4648 C CA . LEU B 1 285 ? -13.164 27.953 3.611 1 98.81 285 LEU B CA 1
ATOM 4649 C C . LEU B 1 285 ? -14.445 28.797 3.604 1 98.81 285 LEU B C 1
ATOM 4651 O O . LEU B 1 285 ? -14.75 29.469 2.617 1 98.81 285 LEU B O 1
ATOM 4655 N N . GLY B 1 286 ? -15.211 28.766 4.707 1 98.12 286 GLY B N 1
ATOM 4656 C CA . GLY B 1 286 ? -16.422 29.562 4.777 1 98.12 286 GLY B CA 1
ATOM 4657 C C . GLY B 1 286 ? -16.203 31.031 4.543 1 98.12 286 GLY B C 1
ATOM 4658 O O . GLY B 1 286 ? -17.047 31.719 3.977 1 98.12 286 GLY B O 1
ATOM 4659 N N . ASP B 1 287 ? -15.062 31.516 4.93 1 97.94 287 ASP B N 1
ATOM 4660 C CA . ASP B 1 287 ? -14.734 32.938 4.836 1 97.94 287 ASP B CA 1
ATOM 4661 C C . ASP B 1 287 ? -14.508 33.344 3.387 1 97.94 287 ASP B C 1
ATOM 4663 O O . ASP B 1 287 ? -14.57 34.531 3.059 1 97.94 287 ASP B O 1
ATOM 4667 N N . ILE B 1 288 ? -14.219 32.406 2.543 1 98.38 288 ILE B N 1
ATOM 4668 C CA . ILE B 1 288 ? -13.945 32.781 1.155 1 98.38 288 ILE B CA 1
ATOM 4669 C C . ILE B 1 288 ? -15.07 32.25 0.26 1 98.38 288 ILE B C 1
ATOM 4671 O O . ILE B 1 288 ? -14.875 32.062 -0.943 1 98.38 288 ILE B O 1
ATOM 4675 N N . GLY B 1 289 ? -16.156 31.875 0.826 1 98.5 289 GLY B N 1
ATOM 4676 C CA . GLY B 1 289 ? -17.359 31.578 0.07 1 98.5 289 GLY B CA 1
ATOM 4677 C C . GLY B 1 289 ? -17.453 30.109 -0.349 1 98.5 289 GLY B C 1
ATOM 4678 O O . GLY B 1 289 ? -18.266 29.766 -1.211 1 98.5 289 GLY B O 1
ATOM 4679 N N . ILE B 1 290 ? -16.641 29.25 0.148 1 98.81 290 ILE B N 1
ATOM 4680 C CA . ILE B 1 290 ? -16.734 27.812 -0.092 1 98.81 290 ILE B CA 1
ATOM 4681 C C . ILE B 1 290 ? -17.344 27.125 1.127 1 98.81 290 ILE B C 1
ATOM 4683 O O . ILE B 1 290 ? -16.719 27.078 2.191 1 98.81 290 ILE B O 1
ATOM 4687 N N . HIS B 1 291 ? -18.516 26.625 0.956 1 98.62 291 HIS B N 1
ATOM 4688 C CA . HIS B 1 291 ? -19.312 26.203 2.104 1 98.62 291 HIS B CA 1
ATOM 4689 C C . HIS B 1 291 ? -19.594 24.703 2.049 1 98.62 291 HIS B C 1
ATOM 4691 O O . HIS B 1 291 ? -19.453 24.078 0.996 1 98.62 291 HIS B O 1
ATOM 4697 N N . GLY B 1 292 ? -19.828 24.125 3.186 1 98.81 292 GLY B N 1
ATOM 4698 C CA . GLY B 1 292 ? -20.422 22.812 3.273 1 98.81 292 GLY B CA 1
ATOM 4699 C C . GLY B 1 292 ? -19.391 21.703 3.434 1 98.81 292 GLY B C 1
ATOM 4700 O O . GLY B 1 292 ? -19.734 20.562 3.785 1 98.81 292 GLY B O 1
ATOM 4701 N N . ASN B 1 293 ? -18.109 21.984 3.256 1 98.88 293 ASN B N 1
ATOM 4702 C CA . ASN B 1 293 ? -17.078 20.953 3.273 1 98.88 293 ASN B CA 1
ATOM 4703 C C . ASN B 1 293 ? -16.844 20.422 4.684 1 98.88 293 ASN B C 1
ATOM 4705 O O . ASN B 1 293 ? -16.938 21.172 5.656 1 98.88 293 ASN B O 1
ATOM 4709 N N . GLY B 1 294 ? -16.562 19.172 4.738 1 98.69 294 GLY B N 1
ATOM 4710 C CA . GLY B 1 294 ? -16.172 18.5 5.965 1 98.69 294 GLY B CA 1
ATOM 4711 C C . GLY B 1 294 ? -14.719 18.047 5.961 1 98.69 294 GLY B C 1
ATOM 4712 O O . GLY B 1 294 ? -13.891 18.625 5.25 1 98.69 294 GLY B O 1
ATOM 4713 N N . HIS B 1 295 ? -14.422 17.094 6.84 1 98.62 295 HIS B N 1
ATOM 4714 C CA . HIS B 1 295 ? -13.062 16.703 7.172 1 98.62 295 HIS B CA 1
ATOM 4715 C C . HIS B 1 295 ? -12.359 16.078 5.969 1 98.62 295 HIS B C 1
ATOM 4717 O O . HIS B 1 295 ? -11.133 16.156 5.852 1 98.62 295 HIS B O 1
ATOM 4723 N N . MET B 1 296 ? -13.078 15.398 5.07 1 98.62 296 MET B N 1
ATOM 4724 C CA . MET B 1 296 ? -12.508 14.742 3.9 1 98.62 296 MET B CA 1
ATOM 4725 C C . MET B 1 296 ? -12.656 15.617 2.66 1 98.62 296 MET B C 1
ATOM 4727 O O . MET B 1 296 ? -13.078 15.141 1.607 1 98.62 296 MET B O 1
ATOM 4731 N N . VAL B 1 297 ? -12.281 16.828 2.797 1 98.75 297 VAL B N 1
ATOM 4732 C CA . VAL B 1 297 ? -12.547 17.875 1.81 1 98.75 297 VAL B CA 1
ATOM 4733 C C . VAL B 1 297 ? -11.969 17.453 0.456 1 98.75 297 VAL B C 1
ATOM 4735 O O . VAL B 1 297 ? -12.562 17.734 -0.588 1 98.75 297 VAL B O 1
ATOM 4738 N N . PHE B 1 298 ? -10.891 16.703 0.335 1 98.25 298 PHE B N 1
ATOM 4739 C CA . PHE B 1 298 ? -10.227 16.344 -0.913 1 98.25 298 PHE B CA 1
ATOM 4740 C C . PHE B 1 298 ? -10.984 15.242 -1.632 1 98.25 298 PHE B 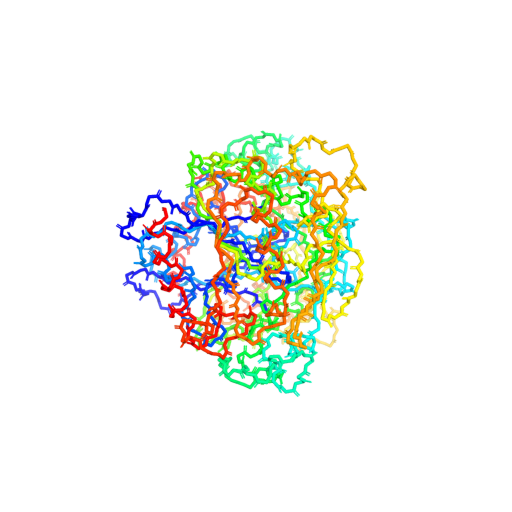C 1
ATOM 4742 O O . PHE B 1 298 ? -10.656 14.898 -2.77 1 98.25 298 PHE B O 1
ATOM 4749 N N . MET B 1 299 ? -12.008 14.695 -0.984 1 97.81 299 MET B N 1
ATOM 4750 C CA . MET B 1 299 ? -12.828 13.648 -1.587 1 97.81 299 MET B CA 1
ATOM 4751 C C . MET B 1 299 ? -14.234 14.164 -1.872 1 97.81 299 MET B C 1
ATOM 4753 O O . MET B 1 299 ? -15.062 13.438 -2.42 1 97.81 299 MET B O 1
ATOM 4757 N N . GLU B 1 300 ? -14.531 15.367 -1.49 1 98.38 300 GLU B N 1
ATOM 4758 C CA . GLU B 1 300 ? -15.891 15.906 -1.549 1 98.38 300 GLU B CA 1
ATOM 4759 C C . GLU B 1 300 ? -16.188 16.5 -2.922 1 98.38 300 GLU B C 1
ATOM 4761 O O . GLU B 1 300 ? -15.297 16.594 -3.771 1 98.38 300 GLU B O 1
ATOM 4766 N N . LYS B 1 301 ? -17.469 16.906 -3.166 1 98 301 LYS B N 1
ATOM 4767 C CA . LYS B 1 301 ? -18 17.312 -4.469 1 98 301 LYS B CA 1
ATOM 4768 C C . LYS B 1 301 ? -17.156 18.438 -5.07 1 98 301 LYS B C 1
ATOM 4770 O O . LYS B 1 301 ? -16.797 18.391 -6.25 1 98 301 LYS B O 1
ATOM 4775 N N . ASN B 1 302 ? -16.797 19.359 -4.336 1 98.06 302 ASN B N 1
ATOM 4776 C CA . ASN B 1 302 ? -16.141 20.547 -4.855 1 98.06 302 ASN B CA 1
ATOM 4777 C C . ASN B 1 302 ? -14.648 20.562 -4.512 1 98.06 302 ASN B C 1
ATOM 4779 O O . ASN B 1 302 ? -14.047 21.625 -4.355 1 98.06 302 ASN B O 1
ATOM 4783 N N . SER B 1 303 ? -14.055 19.375 -4.316 1 98.19 303 SER B N 1
ATOM 4784 C CA . SER B 1 303 ? -12.688 19.219 -3.836 1 98.19 303 SER B CA 1
ATOM 4785 C C . SER B 1 303 ? -11.703 19.969 -4.723 1 98.19 303 SER B C 1
ATOM 4787 O O . SER B 1 303 ? -10.734 20.547 -4.23 1 98.19 303 SER B O 1
ATOM 4789 N N . LEU B 1 304 ? -11.906 19.984 -6.074 1 98.25 304 LEU B N 1
ATOM 4790 C CA . LEU B 1 304 ? -10.938 20.594 -6.988 1 98.25 304 LEU B CA 1
ATOM 4791 C C . LEU B 1 304 ? -10.984 22.109 -6.887 1 98.25 304 LEU B C 1
ATOM 4793 O O . LEU B 1 304 ? -9.977 22.781 -7.141 1 98.25 304 LEU B O 1
ATOM 4797 N N . GLU B 1 305 ? -12.141 22.625 -6.488 1 98.62 305 GLU B N 1
ATOM 4798 C CA . GLU B 1 305 ? -12.203 24.047 -6.184 1 98.62 305 GLU B CA 1
ATOM 4799 C C . GLU B 1 305 ? -11.273 24.406 -5.031 1 98.62 305 GLU B C 1
ATOM 4801 O O . GLU B 1 305 ? -10.586 25.422 -5.078 1 98.62 305 GLU B O 1
ATOM 4806 N N . VAL B 1 306 ? -11.258 23.578 -4.059 1 98.88 306 VAL B N 1
ATOM 4807 C CA . VAL B 1 306 ? -10.406 23.797 -2.896 1 98.88 306 VAL B CA 1
ATOM 4808 C C . VAL B 1 306 ? -8.938 23.609 -3.293 1 98.88 306 VAL B C 1
ATOM 4810 O O . VAL B 1 306 ? -8.078 24.391 -2.881 1 98.88 306 VAL B O 1
ATOM 4813 N N . ALA B 1 307 ? -8.625 22.578 -4.105 1 98.88 307 ALA B N 1
ATOM 4814 C CA . ALA B 1 307 ? -7.262 22.375 -4.598 1 98.88 307 ALA B CA 1
ATOM 4815 C C . ALA B 1 307 ? -6.746 23.625 -5.316 1 98.88 307 ALA B C 1
ATOM 4817 O O . ALA B 1 307 ? -5.59 24.016 -5.141 1 98.88 307 ALA B O 1
ATOM 4818 N N . ALA B 1 308 ? -7.598 24.234 -6.07 1 98.81 308 ALA B N 1
ATOM 4819 C CA . ALA B 1 308 ? -7.223 25.438 -6.816 1 98.81 308 ALA B CA 1
ATOM 4820 C C . ALA B 1 308 ? -6.887 26.578 -5.871 1 98.81 308 ALA B C 1
ATOM 4822 O O . ALA B 1 308 ? -5.961 27.359 -6.137 1 98.81 308 ALA B O 1
ATOM 4823 N N . VAL B 1 309 ? -7.664 26.719 -4.832 1 98.81 309 VAL B N 1
ATOM 4824 C CA . VAL B 1 309 ? -7.402 27.734 -3.828 1 98.81 309 VAL B CA 1
ATOM 4825 C C . VAL B 1 309 ? -6.031 27.516 -3.197 1 98.81 309 VAL B C 1
ATOM 4827 O O . VAL B 1 309 ? -5.246 28.453 -3.047 1 98.81 309 VAL B O 1
ATOM 4830 N N . LEU B 1 310 ? -5.707 26.297 -2.84 1 98.88 310 LEU B N 1
ATOM 4831 C CA . LEU B 1 310 ? -4.422 25.953 -2.242 1 98.88 310 LEU B CA 1
ATOM 4832 C C . LEU B 1 310 ? -3.281 26.203 -3.221 1 98.88 310 LEU B C 1
ATOM 4834 O O . LEU B 1 310 ? -2.225 26.719 -2.832 1 98.88 310 LEU B O 1
ATOM 4838 N N . GLN B 1 311 ? -3.51 25.844 -4.438 1 98.81 311 GLN B N 1
ATOM 4839 C CA . GLN B 1 311 ? -2.5 26.062 -5.469 1 98.81 311 GLN B CA 1
ATOM 4840 C C . GLN B 1 311 ? -2.137 27.531 -5.574 1 98.81 311 GLN B C 1
ATOM 4842 O O . GLN B 1 311 ? -0.96 27.891 -5.691 1 98.81 311 GLN B O 1
ATOM 4847 N N . ARG B 1 312 ? -3.133 28.406 -5.566 1 98.56 312 ARG B N 1
ATOM 4848 C CA . ARG B 1 312 ? -2.889 29.844 -5.66 1 98.56 312 ARG B CA 1
ATOM 4849 C C . ARG B 1 312 ? -2.008 30.328 -4.512 1 98.56 312 ARG B C 1
ATOM 4851 O O . ARG B 1 312 ? -1.084 31.109 -4.723 1 98.56 312 ARG B O 1
ATOM 4858 N N . TRP B 1 313 ? -2.311 29.844 -3.395 1 98.75 313 TRP B N 1
ATOM 4859 C CA . TRP B 1 313 ? -1.483 30.219 -2.252 1 98.75 313 TRP B CA 1
ATOM 4860 C C . TRP B 1 313 ? -0.056 29.703 -2.422 1 98.75 313 TRP B C 1
ATOM 4862 O O . TRP B 1 313 ? 0.905 30.438 -2.156 1 98.75 313 TRP B O 1
ATOM 4872 N N . MET B 1 314 ? 0.115 28.438 -2.799 1 98.62 314 MET B N 1
ATOM 4873 C CA . MET B 1 314 ? 1.421 27.797 -2.973 1 98.62 314 MET B CA 1
ATOM 4874 C C . MET B 1 314 ? 2.266 28.578 -3.982 1 98.62 314 MET B C 1
ATOM 4876 O O . MET B 1 314 ? 3.48 28.688 -3.816 1 98.62 314 MET B O 1
ATOM 4880 N N . GLU B 1 315 ? 1.627 29.125 -4.957 1 97.94 315 GLU B N 1
ATOM 4881 C CA . GLU B 1 315 ? 2.342 29.781 -6.043 1 97.94 315 GLU B CA 1
ATOM 4882 C C . GLU B 1 315 ? 2.699 31.219 -5.672 1 97.94 315 GLU B C 1
ATOM 4884 O O . GLU B 1 315 ? 3.596 31.812 -6.27 1 97.94 315 GLU B O 1
ATOM 4889 N N . ARG B 1 316 ? 1.993 31.781 -4.727 1 96.5 316 ARG B N 1
ATOM 4890 C CA . ARG B 1 316 ? 2.27 33.125 -4.281 1 96.5 316 ARG B CA 1
ATOM 4891 C C . ARG B 1 316 ? 3.262 33.156 -3.123 1 96.5 316 ARG B C 1
ATOM 4893 O O . ARG B 1 316 ? 3.719 34.219 -2.695 1 96.5 316 ARG B O 1
ATOM 4900 N N . THR B 1 317 ? 3.586 32.062 -2.621 1 92.62 317 THR B N 1
ATOM 4901 C CA . THR B 1 317 ? 4.453 31.922 -1.459 1 92.62 317 THR B CA 1
ATOM 4902 C C . THR B 1 317 ? 5.891 31.641 -1.89 1 92.62 317 THR B C 1
ATOM 4904 O O . THR B 1 317 ? 6.129 30.828 -2.791 1 92.62 317 THR B O 1
#

Nearest PDB structures (foldseek):
  1qlw-assembly1_A  TM=7.435E-01  e=4.142E-17  Alcaligenes sp.
  6qe2-assembly2_B  TM=6.006E-01  e=2.381E-08  Palaeococcus ferrophilus
  5y51-assembly5_E  TM=5.598E-01  e=1.169E-05  Sphingobium faniae
  5y51-assembly4_D  TM=5.433E-01  e=2.147E-05  Sphingobium faniae
  5y5r-assembly5_E  TM=5.395E-01  e=4.188E-05  Sphingobium faniae

Organism: Penicillium expansum (NCBI:txid27334)

Solvent-accessible surface area (backbone atoms only — not comparable to full-atom values): 32057 Å² total; per-residue (Å²): 103,36,68,46,78,46,68,26,92,91,43,67,72,47,94,49,34,36,38,42,35,43,31,76,36,45,30,38,63,71,37,36,57,23,51,83,70,42,82,13,57,50,56,53,43,26,74,72,14,24,33,36,35,36,27,18,57,62,43,14,39,61,7,46,48,62,79,84,74,67,57,63,44,73,80,53,71,67,56,45,20,47,59,47,41,28,22,42,82,63,46,83,47,82,40,12,64,50,44,67,29,52,67,70,71,23,38,88,85,31,67,32,32,44,47,44,58,61,54,38,30,37,27,67,66,48,63,49,60,50,50,54,50,36,25,55,46,43,40,53,48,42,61,68,69,67,52,40,22,32,39,36,21,24,28,59,22,26,39,45,55,61,48,21,25,50,79,34,39,83,39,36,54,29,36,41,26,38,43,40,52,53,32,31,40,26,41,59,92,85,44,76,48,80,39,26,61,61,35,66,32,63,48,92,73,65,39,44,70,75,70,93,46,53,83,72,63,55,66,35,76,45,75,49,94,43,93,65,35,49,63,29,53,33,68,18,75,76,68,71,56,52,24,34,62,49,39,39,82,32,44,31,39,39,37,35,38,44,13,15,80,49,50,30,30,50,66,36,42,43,49,42,38,41,64,18,51,23,55,52,44,78,44,49,35,52,82,73,74,45,68,18,28,32,67,53,38,65,57,23,71,61,21,67,62,53,50,50,55,52,49,55,52,60,72,73,100,103,35,68,47,77,46,67,27,92,90,43,68,73,47,91,48,33,37,37,42,35,43,31,76,35,45,31,40,62,71,37,35,57,23,53,83,69,44,82,11,56,51,56,52,42,25,74,72,15,23,33,36,37,35,28,18,55,61,41,15,40,61,8,47,49,63,80,85,74,65,56,63,43,73,79,55,72,67,56,45,20,47,58,45,40,28,22,41,81,63,46,84,47,84,41,12,64,50,43,66,29,53,66,72,74,22,38,89,85,32,67,33,32,44,47,46,56,61,54,38,30,38,26,67,65,48,62,51,61,50,49,55,52,35,26,56,46,44,40,52,49,43,62,68,70,65,51,40,23,32,40,38,24,25,28,59,23,26,41,45,55,61,49,21,26,49,79,34,39,86,39,34,56,30,35,40,26,37,44,40,53,53,32,34,40,25,40,58,93,84,45,77,46,80,38,26,61,60,35,67,30,64,50,92,70,65,38,44,72,74,69,92,46,54,83,69,62,53,67,36,76,45,76,48,95,42,93,65,36,48,63,27,52,36,66,18,77,75,67,72,55,50,24,35,62,47,38,39,82,30,44,31,38,37,37,36,39,44,13,17,80,50,49,30,29,51,67,37,41,44,49,41,39,41,65,20,50,24,54,51,44,78,45,48,33,50,80,74,74,45,69,19,30,30,66,51,39,66,54,24,71,60,21,66,60,52,50,51,55,52,48,55,51,60,71,74,99

Sequence (634 aa):
MYVEKLTPVAGVTKPYPIVFIHGQAQTGTNWLNKPDGGEGWASYFLSQGYACYIIDQTFRGRSAWFPGNGTMSTYSAELLQQRFTAPNLYNLWPQASLHTQWNGTGIMGDRNFDTYYSSTVEFLSSATYQQSTVQAAGAALLDTIGSPVILLSHSQGGAMPWLIADVRPKLVHSIVSIEPTGPPFQDAVFSNSSTRAYGLTDIPITYSPALADPVDLVKHVIPSNSSLYSDCVIQADSPAPRKLVNLAKVPVLVLTTESSYHAPYDWCTVRFLQQAGVPAKHLQLGDIGIHGNGHMVFMEKNSLEVAAVLQRWMERTMYVEKLTPVAGVTKPYPIVFIHGQAQTGTNWLNKPDGGEGWASYFLSQGYACYIIDQTFRGRSAWFPGNGTMSTYSAELLQQRFTAPNLYNLWPQASLHTQWNGTGIMGDRNFDTYYSSTVEFLSSATYQQSTVQAAGAALLDTIGSPVILLSHSQGGAMPWLIADVRPKLVHSIVSIEPTGPPFQDAVFSNSSTRAYGLTDIPITYSPALADPVDLVKHVIPSNSSLYSDCVIQADSPAPRKLVNLAKVPVLVLTTESSYHAPYDWCTVRFLQQAGVPAKHLQLGDIGIHGNGHMVFMEKNSLEVAAVLQRWMERT

InterPro domains:
  IPR000073 Alpha/beta hydrolase fold-1 [PF12697] (18-308)
  IPR029058 Alpha/Beta hydrolase fold [G3DSA:3.40.50.1820] (1-317)
  IPR029058 Alpha/Beta hydrolase fold [SSF53474] (13-316)

Foldseek 3Di:
DDKDKDAAPVGADDPAAEEEFEAAQAFLCLQAAFLVRHGGLCVVVNVVRHIYIGGGQAVGDVHDDDPPPADKDFDDQVVCLCFPAPVLVVCLAPLQVFADWHDFNCHPPTSNVVSVRVRGHIDGPDQQVSLVRLLVVLLVVLVVVVAAHEYEYAECRQLNCQSNLQVVVRNHQAYEYELYPDDFQADDSVGGDGANLQGSGRDDGAWVVGDPGSVPQAWDWACDPDSNAHIAIAGDPPPQGIARVSQLNHEYEYEYERNGPSRRYVVNNQVRNVSRRHNYDYHYPVVVPRTNHYRSLSNTNCNVVVSVVVVVVVVVD/DDKDKDAAPVGADDPAAEEEFEAAQAFLCLQAAFLVRHGGLCVVVNVVRHIYIGGGQAVGDVHDDDPPPADKDFDDQVVCLCFPAPVLVVCLAPLQVFADWHDFNCHPPTSNVVSVRVRGHIDGPDQQVSLVRRLVVLLVVLVVVVAAHEYEYAECRQLNCQSNLQVVVRNHQAYEYELYPDDFQADDSVGGDGANLQGSGRDDGAWVVGDPGSVPQAWDWACDPDSNAHIAIAGDPPPQGIARVSQLNHEYEYEYERNGPSRRYVVNNQVRNVSRRHNYDYHYPVVVPRTNHYRSLSNTNCNVVVSVVVVVVVVVD

Radius of gyration: 27.05 Å; Cα contacts (8 Å, |Δi|>4): 1466; chains: 2; bounding box: 53×82×61 Å

pLDDT: mean 97.56, std 1.92, range [87.81, 99.0]